Protein AF-A0A845BGF7-F1 (afdb_monomer_lite)

pLDDT: mean 76.05, std 21.36, range [21.48, 98.81]

Foldseek 3Di:
DQAALPDVVSPPDPDDDPDDDDPCSHCPHFVNQVPDCQHLQVQVQLVVVCVVVFCQVVAFPFDFPDDDLFKTKTWTDDPPGAIKIKMWGLDQAKDWPAPQFKWFWCDKSRRPRHRPIDHTIDIDHHLIITITGRDPDDDRDDDDDDDDDDHDPSNVPSVVVSPPHHDDDDDDDDDDDDDDDDDDDDDDDDDDDPDDDDDDLQQQAWFKEWFAEQLAQQPDQPPQVVDPLRPVVCLSCFSLQLLVLQLVCCLVVVGQEYEYQANLHAAADPDCVSLVSVLVSQVSCVVSVYAYEYAHALRLQPYPCNVVRDHDPRYYYAEQVAWDWDDDSVNQAIEIEHHHNHSAALAQRLVRTDQDDPSHQYEYRHEAPEPDDPDDDGHNYDHPVSVLVSPHQEYRYYDAQDWDQPDVRSTYIYLHHSEDNDLVSADFHRIWMWIDHSSHTPDTDHDGRGQEGRYEFEFECAAVAAPVSQLVSLLVSLLVVLVRCVQGEYEYEYEYAYEYQHLLVCLQDQPVNLVSSVVSNVVRDDSRSYDHPGYHYHYHYDDDDDPVPCCVDLVNQLVVLLVVCVVHDDPPSNLVSQLSSLLVVDVVDPPPLVVQDCPRQSNCSVVSNHDPVRSVSVSSNSSSVVDDD

InterPro domains:
  IPR004843 Calcineurin-like, phosphoesterase domain [PF00149] (207-402)
  IPR017853 Glycoside hydrolase superfamily [SSF51445] (1-57)
  IPR029052 Metallo-dependent phosphatase-like [G3DSA:3.60.21.10] (205-447)
  IPR029052 Metallo-dependent phosphatase-like [SSF56300] (207-480)
  IPR041796 DNA double-strand break repair protein Mre11, N-terminal metallophosphatase domain [cd00840] (208-424)
  IPR050535 DNA Repair and Maintenance Complex Component [PTHR30337] (207-500)

Organism: NCBI:txid2545983

Sequence (629 aa):
MRWHPDEPHAGFTTGEPWLPIGPDAETLNLSTQRANSCSIPTFFRALLALRHRDPALRSVAPAPLRNTAQVVALRGGAPPHRPLLVALDLSDAPQVLEGIGAGKVLLSPHLDRHGAHIAGDPHLRPDEGLVLVEKSGQEMNFPAPIFILYPSEAALSACRAIRRREMGAWENSFSQPCSLACLPLPPAASLSLEYLFPFAEPSVTSFRFLHAADLHLDSPLRGLDVDLDAPAQRIRQASRQALANLVELAIAEAVDFVVIAGDLYDGDWQDFRTGQVLIAALGRLTRAGIRVIAIRGNHDAESVLTRNLRLPDGATLLSARTPETARLPEIGVAVHGQSFATRDVQDNLARGYPAPLPGFFNLGLLHTAATGRPGHASYAPCTVEQLAGHGYDYWALGHIHTREEVLRNPWIVFPGNIQGRHVNEPGAKGATLVTVRDGRVAEVAHRVLDTVRWQRLAVDCRGAADLEQALERVRNALGAALDDTSGRLLALRLTLEGDCAAHAALARDPLGTRERVRAAGLEVAEEGAFWIEAVRVGTRPLAGPTVRGLADDAAGRLLGAIEAMSDGTDHAALAEAVQAYAATLLDRAGGLREALGAEHPAVLAAEGRLSPKLLRRARQLLLSRLNPD

Radius of gyration: 32.34 Å; chains: 1; bounding box: 87×66×84 Å

Secondary structure (DSSP, 8-state):
----SSSGGGGT-SS--SSPPPGGGTTSSHHHHHT-TTSHHHHHHHHHHHHHH-GGGTS---EEEEE-SSEEEEEE--TTSPPEEEEEE-SSS--B-TT--SEEEEE-TTSTTTT-EESSSPBPPTT-EEEEEE-SS----PPPP-------TTHHHHHHHTTSS-------------------PPPP------------------EEEEEEB---BT---TTGGG-TTS-HHHHHHHHHHHHHHHHHHHHHTT-SEEEEES--B-S----HHHHHHHHHHHHHHHHTT-EEEEE--TTTTT-HHHHH--PPTTEEE--SSS-EEEEEGGGTEEEEE---SSS---S-GGGSPPPPPTTSEEEEEEE---SS-TTS--SS---HHHHHTTT-SEEEEES-SS-EEEEETTEEEE--BSS--STTS-S--EEEEEEEETTEEEEEEEEE--SEEEEEEEEE-TT--SHHHHHHHHHHHHHHHHHHTTTSEEEEEEEEEEEETTHHHHHH-HHHHHHHHHHHHHTTS-TTSEEEEEEEEEEEE--PPP-TTSTTSHHHHHHHHHHHTTSS--SHHHHHHHHHHHHHHHHTSTTHHHHH-TTSHHHHHHTT---HHHHHHHHHHHHHHHS--

Structure (mmCIF, N/CA/C/O backbone):
data_AF-A0A845BGF7-F1
#
_entry.id   AF-A0A845BGF7-F1
#
loop_
_atom_site.group_PDB
_atom_site.id
_atom_site.type_symbol
_atom_site.label_atom_id
_atom_site.label_alt_id
_atom_site.label_comp_id
_atom_site.label_asym_id
_atom_site.label_entity_id
_atom_site.label_seq_id
_atom_site.pdbx_PDB_ins_code
_atom_site.Cartn_x
_atom_site.Cartn_y
_atom_site.Cartn_z
_atom_site.occupancy
_atom_site.B_iso_or_equiv
_atom_site.auth_seq_id
_atom_site.auth_comp_id
_atom_site.auth_asym_id
_atom_site.auth_atom_id
_atom_site.pdbx_PDB_model_num
ATOM 1 N N . MET A 1 1 ? 16.586 25.026 -4.384 1.00 53.75 1 MET A N 1
ATOM 2 C CA . MET A 1 1 ? 16.994 26.330 -4.960 1.00 53.75 1 MET A CA 1
ATOM 3 C C . MET A 1 1 ? 18.154 26.843 -4.127 1.00 53.75 1 MET A C 1
ATOM 5 O O . MET A 1 1 ? 18.232 26.433 -2.981 1.00 53.75 1 MET A O 1
ATOM 9 N N . ARG A 1 2 ? 19.050 27.672 -4.675 1.00 70.62 2 ARG A N 1
ATOM 10 C CA . ARG A 1 2 ? 20.037 28.399 -3.854 1.00 70.62 2 ARG A CA 1
ATOM 11 C C . ARG A 1 2 ? 19.288 29.560 -3.194 1.00 70.62 2 ARG A C 1
ATOM 13 O O . ARG A 1 2 ? 18.536 30.226 -3.906 1.00 70.62 2 ARG A O 1
ATOM 20 N N . TRP A 1 3 ? 19.391 29.742 -1.881 1.00 65.56 3 TRP A N 1
ATOM 21 C CA . TRP A 1 3 ? 18.459 30.597 -1.129 1.00 65.56 3 TRP A CA 1
ATOM 22 C C . TRP A 1 3 ? 18.995 32.013 -0.935 1.00 65.56 3 TRP A C 1
ATOM 24 O O . TRP A 1 3 ? 18.351 32.961 -1.388 1.00 65.56 3 TRP A O 1
ATOM 34 N N . HIS A 1 4 ? 20.185 32.129 -0.347 1.00 69.88 4 HIS A N 1
ATOM 35 C CA . HIS A 1 4 ? 20.894 33.386 -0.108 1.00 69.88 4 HIS A CA 1
ATOM 36 C C . HIS A 1 4 ? 22.336 33.274 -0.630 1.00 69.88 4 HIS A C 1
ATOM 38 O O . HIS A 1 4 ? 22.904 32.185 -0.528 1.00 69.88 4 HIS A O 1
ATOM 44 N N . PRO A 1 5 ? 22.943 34.333 -1.197 1.00 66.50 5 PRO A N 1
ATOM 45 C CA . PRO A 1 5 ? 24.343 34.286 -1.615 1.00 66.50 5 PRO A CA 1
ATOM 46 C C . PRO A 1 5 ? 25.309 34.316 -0.422 1.00 66.50 5 PRO A C 1
ATOM 48 O O . PRO A 1 5 ? 26.293 33.587 -0.424 1.00 66.50 5 PRO A O 1
ATOM 51 N N . ASP A 1 6 ? 24.993 35.100 0.613 1.00 70.75 6 ASP A N 1
ATOM 52 C CA . ASP A 1 6 ? 25.896 35.387 1.744 1.00 70.75 6 ASP A CA 1
ATOM 53 C C . ASP A 1 6 ? 25.916 34.303 2.843 1.00 70.75 6 ASP A C 1
ATOM 55 O O . ASP A 1 6 ? 26.605 34.446 3.852 1.00 70.75 6 ASP A O 1
ATOM 59 N N . GLU A 1 7 ? 25.143 33.226 2.682 1.00 69.69 7 GLU A N 1
ATOM 60 C CA . GLU A 1 7 ? 25.098 32.111 3.635 1.00 69.69 7 GLU A CA 1
ATOM 61 C C . GLU A 1 7 ? 26.070 30.986 3.242 1.00 69.69 7 GLU A C 1
ATOM 63 O O . GLU A 1 7 ? 26.222 30.695 2.047 1.00 69.69 7 GLU A O 1
ATOM 68 N N . PRO A 1 8 ? 26.666 30.268 4.220 1.00 67.81 8 PRO A N 1
ATOM 69 C CA . PRO A 1 8 ? 27.424 29.050 3.961 1.00 67.81 8 PRO A CA 1
ATOM 70 C C . PRO A 1 8 ? 26.676 28.108 3.017 1.00 67.81 8 PRO A C 1
ATOM 72 O O . PRO A 1 8 ? 25.479 27.848 3.160 1.00 67.81 8 PRO A O 1
ATOM 75 N N . HIS A 1 9 ? 27.393 27.640 1.998 1.00 74.94 9 HIS A N 1
ATOM 76 C CA . HIS A 1 9 ? 26.858 26.765 0.960 1.00 74.94 9 HIS A CA 1
ATOM 77 C C . HIS A 1 9 ? 25.559 27.292 0.296 1.00 74.94 9 HIS A C 1
ATOM 79 O O . HIS A 1 9 ? 24.678 26.513 -0.071 1.00 74.94 9 HIS A O 1
ATOM 85 N N . ALA A 1 10 ? 25.444 28.615 0.118 1.00 68.31 10 ALA A N 1
ATOM 86 C CA . ALA A 1 10 ? 24.310 29.312 -0.500 1.00 68.31 10 ALA A CA 1
ATOM 87 C C . ALA A 1 10 ? 22.936 29.001 0.145 1.00 68.31 10 ALA A C 1
ATOM 89 O O . ALA A 1 10 ? 21.904 28.906 -0.542 1.00 68.31 10 ALA A O 1
ATOM 90 N N . GLY A 1 11 ? 22.940 28.784 1.466 1.00 68.94 11 GLY A N 1
ATOM 91 C CA . GLY A 1 11 ? 21.757 28.476 2.274 1.00 68.94 11 GLY A CA 1
ATOM 92 C C . GLY A 1 11 ? 21.205 27.058 2.089 1.00 68.94 11 GLY A C 1
ATOM 93 O O . GLY A 1 11 ? 20.016 26.826 2.299 1.00 68.94 11 GLY A O 1
ATOM 94 N N . PHE A 1 12 ? 22.022 26.096 1.638 1.00 69.56 12 PHE A N 1
ATOM 95 C CA . PHE A 1 12 ? 21.606 24.687 1.517 1.00 69.56 12 PHE A CA 1
ATOM 96 C C . PHE A 1 12 ? 21.918 23.826 2.751 1.00 69.56 12 PHE A C 1
ATOM 98 O O . PHE A 1 12 ? 21.235 22.827 2.970 1.00 69.56 12 PHE A O 1
ATOM 105 N N . THR A 1 13 ? 22.991 24.133 3.486 1.00 68.50 13 THR A N 1
ATOM 106 C CA . THR A 1 13 ? 23.569 23.267 4.530 1.00 68.50 13 THR A CA 1
ATOM 107 C C . THR A 1 13 ? 24.647 24.026 5.313 1.00 68.50 13 THR A C 1
ATOM 109 O O . THR A 1 13 ? 25.269 24.936 4.774 1.00 68.50 13 THR A O 1
ATOM 112 N N . THR A 1 14 ? 24.897 23.644 6.568 1.00 70.88 14 THR A N 1
ATOM 113 C CA . THR A 1 14 ? 26.015 24.150 7.392 1.00 70.88 14 THR A CA 1
ATOM 114 C C . THR A 1 14 ? 27.286 23.294 7.302 1.00 70.88 14 THR A C 1
ATOM 116 O O . THR A 1 14 ? 28.325 23.707 7.808 1.00 70.88 14 THR A O 1
ATOM 119 N N . GLY A 1 15 ? 27.216 22.120 6.666 1.00 70.75 15 GLY A N 1
ATOM 120 C CA . GLY A 1 15 ? 28.355 21.250 6.347 1.00 70.75 15 GLY A CA 1
ATOM 121 C C . GLY A 1 15 ? 28.481 20.985 4.843 1.00 70.75 15 GLY A C 1
ATOM 122 O O . GLY A 1 15 ? 27.559 21.281 4.082 1.00 70.75 15 GLY A O 1
ATOM 123 N N . GLU A 1 16 ? 29.611 20.418 4.416 1.00 67.88 16 GLU A N 1
ATOM 124 C CA . GLU A 1 16 ? 30.016 20.360 3.004 1.00 67.88 16 GLU A CA 1
ATOM 125 C C . GLU A 1 16 ? 28.976 19.682 2.073 1.00 67.88 16 GLU A C 1
ATOM 127 O O . GLU A 1 16 ? 28.558 18.545 2.320 1.00 67.88 16 GLU A O 1
ATOM 132 N N . PRO A 1 17 ? 28.528 20.350 0.990 1.00 67.75 17 PRO A N 1
ATOM 133 C CA . PRO A 1 17 ? 27.500 19.826 0.102 1.00 67.75 17 PRO A CA 1
ATOM 134 C C . PRO A 1 17 ? 28.066 18.804 -0.892 1.00 67.75 17 PRO A C 1
ATOM 136 O O . PRO A 1 17 ? 28.949 19.098 -1.690 1.00 67.75 17 PRO A O 1
ATOM 139 N N . TRP A 1 18 ? 27.440 17.626 -0.939 1.00 55.69 18 TRP A N 1
ATOM 140 C CA . TRP A 1 18 ? 27.756 16.520 -1.860 1.00 55.69 18 TRP A CA 1
ATOM 141 C C . TRP A 1 18 ? 27.626 16.831 -3.371 1.00 55.69 18 TRP A C 1
ATOM 143 O O . TRP A 1 18 ? 27.947 15.978 -4.200 1.00 55.69 18 TRP A O 1
ATOM 153 N N . LEU A 1 19 ? 27.154 18.027 -3.742 1.00 53.38 19 LEU A N 1
ATOM 154 C CA . LEU A 1 19 ? 27.284 18.595 -5.084 1.00 53.38 19 LEU A CA 1
ATOM 155 C C . LEU A 1 19 ? 27.977 19.966 -4.990 1.00 53.38 19 LEU A C 1
ATOM 157 O O . LEU A 1 19 ? 27.520 20.803 -4.205 1.00 53.38 19 LEU A O 1
ATOM 161 N N . PRO A 1 20 ? 28.981 20.249 -5.843 1.00 69.25 20 PRO A N 1
ATOM 162 C CA . PRO A 1 20 ? 29.557 21.582 -5.967 1.00 69.25 20 PRO A CA 1
ATOM 163 C C . PRO A 1 20 ? 28.500 22.639 -6.294 1.00 69.25 20 PRO A C 1
ATOM 165 O O . PRO A 1 20 ? 27.594 22.428 -7.107 1.00 69.25 20 PRO A O 1
ATOM 168 N N . ILE A 1 21 ? 28.646 23.809 -5.681 1.00 70.00 21 ILE A N 1
ATOM 169 C CA . ILE A 1 21 ? 27.806 24.969 -5.965 1.00 70.00 21 ILE A CA 1
ATOM 170 C C . ILE A 1 21 ? 28.367 25.658 -7.209 1.00 70.00 21 ILE A C 1
ATOM 172 O O . ILE A 1 21 ? 29.536 26.030 -7.244 1.00 70.00 21 ILE A O 1
ATOM 176 N N . GLY A 1 22 ? 27.535 25.800 -8.243 1.00 68.69 22 GLY A N 1
ATOM 177 C CA . GLY A 1 22 ? 27.941 26.440 -9.495 1.00 68.69 22 GLY A CA 1
ATOM 178 C C . GLY A 1 22 ? 28.300 27.923 -9.310 1.00 68.69 22 GLY A C 1
ATOM 179 O O . GLY A 1 22 ? 27.745 28.573 -8.417 1.00 68.69 22 GLY A O 1
ATOM 180 N N . PRO A 1 23 ? 29.179 28.479 -10.166 1.00 70.44 23 PRO A N 1
ATOM 181 C CA . PRO A 1 23 ? 29.713 29.841 -10.027 1.00 70.44 23 PRO A CA 1
ATOM 182 C C . PRO A 1 23 ? 28.639 30.936 -10.134 1.00 70.44 23 PRO A C 1
ATOM 184 O O . PRO A 1 23 ? 28.836 32.064 -9.707 1.00 70.44 23 PRO A O 1
ATOM 187 N N . ASP A 1 24 ? 27.460 30.595 -10.647 1.00 67.75 24 ASP A N 1
ATOM 188 C CA . ASP A 1 24 ? 26.276 31.442 -10.741 1.00 67.75 24 ASP A CA 1
ATOM 189 C C . ASP A 1 24 ? 25.552 31.670 -9.387 1.00 67.75 24 ASP A C 1
ATOM 191 O O . ASP A 1 24 ? 24.422 32.140 -9.362 1.00 67.75 24 ASP A O 1
ATOM 195 N N . ALA A 1 25 ? 26.132 31.323 -8.230 1.00 65.88 25 ALA A N 1
ATOM 196 C CA . ALA A 1 25 ? 25.422 31.358 -6.938 1.00 65.88 25 ALA A CA 1
ATOM 197 C C . ALA A 1 25 ? 25.009 32.761 -6.475 1.00 65.88 25 ALA A C 1
ATOM 199 O O . ALA A 1 25 ? 23.939 32.915 -5.887 1.00 65.88 25 ALA A O 1
ATOM 200 N N . GLU A 1 26 ? 25.797 33.780 -6.797 1.00 63.94 26 GLU A N 1
ATOM 201 C CA . GLU A 1 26 ? 25.538 35.174 -6.420 1.00 63.94 26 GLU A CA 1
ATOM 202 C C . GLU A 1 26 ? 24.381 35.801 -7.227 1.00 63.94 26 GLU A C 1
ATOM 204 O O . GLU A 1 26 ? 23.643 36.660 -6.738 1.00 63.94 26 GLU A O 1
ATOM 209 N N . THR A 1 27 ? 24.152 35.312 -8.452 1.00 62.78 27 THR A N 1
ATOM 210 C CA . THR A 1 27 ? 23.192 35.880 -9.417 1.00 62.78 27 THR A CA 1
ATOM 211 C C . THR A 1 27 ? 21.968 34.989 -9.671 1.00 62.78 27 THR A C 1
ATOM 213 O O . THR A 1 27 ? 20.879 35.483 -9.987 1.00 62.78 27 THR A O 1
ATOM 216 N N . LEU A 1 28 ? 22.104 33.671 -9.496 1.00 66.19 28 LEU A N 1
ATOM 217 C CA . LEU A 1 28 ? 21.080 32.655 -9.759 1.00 66.19 28 LEU A CA 1
ATOM 218 C C . LEU A 1 28 ? 20.469 32.016 -8.488 1.00 66.19 28 LEU A C 1
ATOM 220 O O . LEU A 1 28 ? 19.880 30.934 -8.544 1.00 66.19 28 LEU A O 1
ATOM 224 N N . ASN A 1 29 ? 20.531 32.726 -7.356 1.00 75.69 29 ASN A N 1
ATOM 225 C CA . ASN A 1 29 ? 19.811 32.409 -6.111 1.00 75.69 29 ASN A CA 1
ATOM 226 C C . ASN A 1 29 ? 18.408 33.053 -6.025 1.00 75.69 29 ASN A C 1
ATOM 228 O O . ASN A 1 29 ? 17.976 33.778 -6.920 1.00 75.69 29 ASN A O 1
ATOM 232 N N . LEU A 1 30 ? 17.688 32.768 -4.938 1.00 73.12 30 LEU A N 1
ATOM 233 C CA . LEU A 1 30 ? 16.310 33.194 -4.715 1.00 73.12 30 LEU A CA 1
ATOM 234 C C . LEU A 1 30 ? 16.169 34.668 -4.302 1.00 73.12 30 LEU A C 1
ATOM 236 O O . LEU A 1 30 ? 15.297 35.353 -4.837 1.00 73.12 30 LEU A O 1
ATOM 240 N N . SER A 1 31 ? 17.001 35.179 -3.387 1.00 75.56 31 SER A N 1
ATOM 241 C CA . SER A 1 31 ? 16.895 36.566 -2.903 1.00 75.56 31 SER A CA 1
ATOM 242 C C . SER A 1 31 ? 17.199 37.588 -4.005 1.00 75.56 31 SER A C 1
ATOM 244 O O . SER A 1 31 ? 16.364 38.461 -4.260 1.00 75.56 31 SER A O 1
ATOM 246 N N . THR A 1 32 ? 18.293 37.409 -4.757 1.00 75.50 32 THR A N 1
ATOM 247 C CA . THR A 1 32 ? 18.643 38.229 -5.936 1.00 75.50 32 THR A CA 1
ATOM 248 C C . THR A 1 32 ? 17.520 38.237 -6.986 1.00 75.50 32 THR A C 1
ATOM 250 O O . THR A 1 32 ? 17.315 39.223 -7.694 1.00 75.50 32 THR A O 1
ATOM 253 N N . GLN A 1 33 ? 16.748 37.151 -7.090 1.00 75.06 33 GLN A N 1
ATOM 254 C CA . GLN A 1 33 ? 15.672 37.025 -8.078 1.00 75.06 33 GLN A CA 1
ATOM 255 C C . GLN A 1 33 ? 14.358 37.641 -7.614 1.00 75.06 33 GLN A C 1
ATOM 257 O O . GLN A 1 33 ? 13.702 38.309 -8.407 1.00 75.06 33 GLN A O 1
ATOM 262 N N . ARG A 1 34 ? 13.999 37.514 -6.334 1.00 71.62 34 ARG A N 1
ATOM 263 C CA . ARG A 1 34 ? 12.828 38.203 -5.762 1.00 71.62 34 ARG A CA 1
ATOM 264 C C . ARG A 1 34 ? 12.907 39.725 -5.905 1.00 71.62 34 ARG A C 1
ATOM 266 O O . ARG A 1 34 ? 11.865 40.361 -6.023 1.00 71.62 34 ARG A O 1
ATOM 273 N N . ALA A 1 35 ? 14.117 40.286 -5.926 1.00 72.62 35 ALA A N 1
ATOM 274 C CA . ALA A 1 35 ? 14.364 41.711 -6.147 1.00 72.62 35 ALA A CA 1
ATOM 275 C C . ALA A 1 35 ? 14.259 42.156 -7.625 1.00 72.62 35 ALA A C 1
ATOM 277 O O . ALA A 1 35 ? 14.173 43.351 -7.898 1.00 72.62 35 ALA A O 1
ATOM 278 N N . ASN A 1 36 ? 14.266 41.230 -8.592 1.00 76.00 36 ASN A N 1
ATOM 279 C CA . ASN A 1 36 ? 14.329 41.549 -10.020 1.00 76.00 36 ASN A CA 1
ATOM 280 C C . ASN A 1 36 ? 12.929 41.538 -10.671 1.00 76.00 36 ASN A C 1
ATOM 282 O O . ASN A 1 36 ? 12.287 40.492 -10.810 1.00 76.00 36 ASN A O 1
ATOM 286 N N . SER A 1 37 ? 12.472 42.705 -11.129 1.00 74.75 37 SER A N 1
ATOM 287 C CA . SER A 1 37 ? 11.150 42.908 -11.740 1.00 74.75 37 SER A CA 1
ATOM 288 C C . SER A 1 37 ? 10.936 42.160 -13.062 1.00 74.75 37 SER A C 1
ATOM 290 O O . SER A 1 37 ? 9.815 41.737 -13.323 1.00 74.75 37 SER A O 1
ATOM 292 N N . CYS A 1 38 ? 11.983 41.925 -13.857 1.00 75.00 38 CYS A N 1
ATOM 293 C CA . CYS A 1 38 ? 11.913 41.193 -15.131 1.00 75.00 38 CYS A CA 1
ATOM 294 C C . CYS A 1 38 ? 12.335 39.721 -14.988 1.00 75.00 38 CYS A C 1
ATOM 296 O O . CYS A 1 38 ? 12.680 39.057 -15.965 1.00 75.00 38 CYS A O 1
ATOM 298 N N . SER A 1 39 ? 12.346 39.193 -13.762 1.00 75.75 39 SER A N 1
ATOM 299 C CA . SER A 1 39 ? 12.684 37.797 -13.510 1.00 75.75 39 SER A CA 1
ATOM 300 C C . SER A 1 39 ? 11.452 36.886 -13.511 1.00 75.75 39 SER A C 1
ATOM 302 O O . SER A 1 39 ? 10.308 37.294 -13.300 1.00 75.75 39 SER A O 1
ATOM 304 N N . ILE A 1 40 ? 11.693 35.596 -13.737 1.00 73.00 40 ILE A N 1
ATOM 305 C CA . ILE A 1 40 ? 10.627 34.611 -13.942 1.00 73.00 40 ILE A CA 1
ATOM 306 C C . ILE A 1 40 ? 9.712 34.348 -12.696 1.00 73.00 40 ILE A C 1
ATOM 308 O O . ILE A 1 40 ? 8.602 33.866 -12.912 1.00 73.00 40 ILE A O 1
ATOM 312 N N . PRO A 1 41 ? 10.032 34.693 -11.413 1.00 73.69 41 PRO A N 1
ATOM 313 C CA . PRO A 1 41 ? 9.055 34.651 -10.318 1.00 73.69 41 PRO A CA 1
ATOM 314 C C . PRO A 1 41 ? 7.982 35.693 -10.561 1.00 73.69 41 PRO A C 1
ATOM 316 O O . PRO A 1 41 ? 6.792 35.414 -10.481 1.00 73.69 41 PRO A O 1
ATOM 319 N N . THR A 1 42 ? 8.414 36.895 -10.933 1.00 73.75 42 THR A N 1
ATOM 320 C CA . THR A 1 42 ? 7.543 38.000 -11.304 1.00 73.75 42 THR A CA 1
ATOM 321 C C . THR A 1 42 ? 6.709 37.615 -12.525 1.00 73.75 42 THR A C 1
ATOM 323 O O . THR A 1 42 ? 5.508 37.876 -12.525 1.00 73.75 42 THR A O 1
ATOM 326 N N . PHE A 1 43 ? 7.276 36.878 -13.495 1.00 76.44 43 PHE A N 1
ATOM 327 C CA . PHE A 1 43 ? 6.496 36.331 -14.613 1.00 76.44 43 PHE A CA 1
ATOM 328 C C . PHE A 1 43 ? 5.430 35.341 -14.143 1.00 76.44 43 PHE A C 1
ATOM 330 O O . PHE A 1 43 ? 4.271 35.494 -14.515 1.00 76.44 43 PHE A O 1
ATOM 337 N N . PHE A 1 44 ? 5.764 34.353 -13.308 1.00 70.75 44 PHE A N 1
ATOM 338 C CA . PHE A 1 44 ? 4.761 33.398 -12.835 1.00 70.75 44 PHE A CA 1
ATOM 339 C C . PHE A 1 44 ? 3.703 34.031 -11.948 1.00 70.75 44 PHE A C 1
ATOM 341 O O . PHE A 1 44 ? 2.531 33.693 -12.080 1.00 70.75 44 PHE A O 1
ATOM 348 N N . ARG A 1 45 ? 4.085 34.964 -11.076 1.00 73.12 45 ARG A N 1
ATOM 349 C CA . ARG A 1 45 ? 3.148 35.753 -10.272 1.00 73.12 45 ARG A CA 1
ATOM 350 C C . ARG A 1 45 ? 2.217 36.553 -11.180 1.00 73.12 45 ARG A C 1
ATOM 352 O O . ARG A 1 45 ? 1.014 36.536 -10.949 1.00 73.12 45 ARG A O 1
ATOM 359 N N . ALA A 1 46 ? 2.729 37.156 -12.254 1.00 72.00 46 ALA A N 1
ATOM 360 C CA . ALA A 1 46 ? 1.918 37.848 -13.253 1.00 72.00 46 ALA A CA 1
ATOM 361 C C . ALA A 1 46 ? 1.022 36.896 -14.073 1.00 72.00 46 ALA A C 1
ATOM 363 O O . ALA A 1 46 ? -0.150 37.203 -14.272 1.00 72.00 46 ALA A O 1
ATOM 364 N N . LEU A 1 47 ? 1.512 35.723 -14.490 1.00 74.81 47 LEU A N 1
ATOM 365 C CA . LEU A 1 47 ? 0.751 34.714 -15.243 1.00 74.81 47 LEU A CA 1
ATOM 366 C C . LEU A 1 47 ? -0.362 34.090 -14.395 1.00 74.81 47 LEU A C 1
ATOM 368 O O . LEU A 1 47 ? -1.497 33.956 -14.855 1.00 74.81 47 LEU A O 1
ATOM 372 N N . LEU A 1 48 ? -0.058 33.750 -13.142 1.00 70.88 48 LEU A N 1
ATOM 373 C CA . LEU A 1 48 ? -1.037 33.295 -12.163 1.00 70.88 48 LEU A CA 1
ATOM 374 C C . LEU A 1 48 ? -2.049 34.405 -11.881 1.00 70.88 48 LEU A C 1
ATOM 376 O O . LEU A 1 48 ? -3.243 34.157 -12.008 1.00 70.88 48 LEU A O 1
ATOM 380 N N . ALA A 1 49 ? -1.615 35.636 -11.593 1.00 73.75 49 ALA A N 1
ATOM 381 C CA . ALA A 1 49 ? -2.520 36.768 -11.393 1.00 73.75 49 ALA A CA 1
ATOM 382 C C . ALA A 1 49 ? -3.417 37.022 -12.616 1.00 73.75 49 ALA A C 1
ATOM 384 O O . ALA A 1 49 ? -4.601 37.312 -12.449 1.00 73.75 49 ALA A O 1
ATOM 385 N N . LEU A 1 50 ? -2.904 36.852 -13.838 1.00 72.75 50 LEU A N 1
ATOM 386 C CA . LEU A 1 50 ? -3.683 36.971 -15.068 1.00 72.75 50 LEU A CA 1
ATOM 387 C C . LEU A 1 50 ? -4.718 35.841 -15.194 1.00 72.75 50 LEU A C 1
ATOM 389 O O . LEU A 1 50 ? -5.895 36.127 -15.379 1.00 72.75 50 LEU A O 1
ATOM 393 N N . ARG A 1 51 ? -4.330 34.576 -14.977 1.00 75.00 51 ARG A N 1
ATOM 394 C CA . ARG A 1 51 ? -5.247 33.415 -14.905 1.00 75.00 51 ARG A CA 1
ATOM 395 C C . ARG A 1 51 ? -6.233 33.495 -13.725 1.00 75.00 51 ARG A C 1
ATOM 397 O O . ARG A 1 51 ? -7.293 32.860 -13.739 1.00 75.00 51 ARG A O 1
ATOM 404 N N . HIS A 1 52 ? -5.913 34.277 -12.695 1.00 69.06 52 HIS A N 1
ATOM 405 C CA . HIS A 1 52 ? -6.817 34.576 -11.589 1.00 69.06 52 HIS A CA 1
ATOM 406 C C . HIS A 1 52 ? -7.817 35.694 -11.923 1.00 69.06 52 HIS A C 1
ATOM 408 O O . HIS A 1 52 ? -8.966 35.589 -11.499 1.00 69.06 52 HIS A O 1
ATOM 414 N N . ARG A 1 53 ? -7.409 36.705 -12.700 1.00 74.12 53 ARG A N 1
ATOM 415 C CA . ARG A 1 53 ? -8.225 37.870 -13.089 1.00 74.12 53 ARG A CA 1
ATOM 416 C C . ARG A 1 53 ? -9.046 37.672 -14.366 1.00 74.12 53 ARG A C 1
ATOM 418 O O . ARG A 1 53 ? -10.058 38.346 -14.517 1.00 74.12 53 ARG A O 1
ATOM 425 N N . ASP A 1 54 ? -8.631 36.785 -15.269 1.00 69.56 54 ASP A N 1
ATOM 426 C CA . ASP A 1 54 ? -9.289 36.559 -16.559 1.00 69.56 54 ASP A CA 1
ATOM 427 C C . ASP A 1 54 ? -9.857 35.128 -16.681 1.00 69.56 54 ASP A C 1
ATOM 429 O O . ASP A 1 54 ? -9.094 34.167 -16.845 1.00 69.56 54 ASP A O 1
ATOM 433 N N . PRO A 1 55 ? -11.193 34.953 -16.611 1.00 68.81 55 PRO A N 1
ATOM 434 C CA . PRO A 1 55 ? -11.846 33.659 -16.797 1.00 68.81 55 PRO A CA 1
ATOM 435 C C . PRO A 1 55 ? -11.591 33.002 -18.161 1.00 68.81 55 PRO A C 1
ATOM 437 O O . PRO A 1 55 ? -11.599 31.773 -18.229 1.00 68.81 55 PRO A O 1
ATOM 440 N N . ALA A 1 56 ? -11.293 33.766 -19.222 1.00 66.88 56 ALA A N 1
ATOM 441 C CA . ALA A 1 56 ? -11.028 33.201 -20.549 1.00 66.88 56 ALA A CA 1
ATOM 442 C C . ALA A 1 56 ? -9.795 32.273 -20.565 1.00 66.88 56 ALA A C 1
ATOM 444 O O . ALA A 1 56 ? -9.774 31.290 -21.303 1.00 66.88 56 ALA A O 1
ATOM 445 N N . LEU A 1 57 ? -8.813 32.507 -19.679 1.00 67.00 57 LEU A N 1
ATOM 446 C CA . LEU A 1 57 ? -7.643 31.634 -19.465 1.00 67.00 57 LEU A CA 1
ATOM 447 C C . LEU A 1 57 ? -7.948 30.366 -18.643 1.00 67.00 57 LEU A C 1
ATOM 449 O O . LEU A 1 57 ? -7.044 29.572 -18.359 1.00 67.00 57 LEU A O 1
ATOM 453 N N . ARG A 1 58 ? -9.202 30.183 -18.217 1.00 65.31 58 ARG A N 1
ATOM 454 C CA . ARG A 1 58 ? -9.706 28.987 -17.521 1.00 65.31 58 ARG A CA 1
ATOM 455 C C . ARG A 1 58 ? -10.667 28.181 -18.394 1.00 65.31 58 ARG A C 1
ATOM 457 O O . ARG A 1 58 ? -10.710 26.965 -18.257 1.00 65.31 58 ARG A O 1
ATOM 464 N N . SER A 1 59 ? -11.403 28.845 -19.285 1.00 54.53 59 SER A N 1
ATOM 465 C CA . SER A 1 59 ? -12.400 28.264 -20.193 1.00 54.53 59 SER A CA 1
ATOM 466 C C . SER A 1 59 ? -11.848 28.059 -21.614 1.00 54.53 59 SER A C 1
ATOM 468 O O . SER A 1 59 ? -12.475 28.460 -22.598 1.00 54.53 59 SER A O 1
ATOM 470 N N . VAL A 1 60 ? -10.642 27.499 -21.734 1.00 48.97 60 VAL A N 1
ATOM 471 C CA . VAL A 1 60 ? -10.017 27.223 -23.036 1.00 48.97 60 VAL A CA 1
ATOM 472 C C . VAL A 1 60 ? -10.516 25.876 -23.556 1.00 48.97 60 VAL A C 1
ATOM 474 O O . VAL A 1 60 ? -9.960 24.833 -23.223 1.00 48.97 60 VAL A O 1
ATOM 477 N N . ALA A 1 61 ? -11.556 25.901 -24.391 1.00 47.53 61 ALA A N 1
ATOM 478 C CA . ALA A 1 61 ? -11.742 24.844 -25.378 1.00 47.53 61 ALA A CA 1
ATOM 479 C C . ALA A 1 61 ? -10.634 25.025 -26.436 1.00 47.53 61 ALA A C 1
ATOM 481 O O . ALA A 1 61 ? -10.552 26.113 -27.010 1.00 47.53 61 ALA A O 1
ATOM 482 N N . PRO A 1 62 ? -9.743 24.042 -26.663 1.00 51.16 62 PRO A N 1
ATOM 483 C CA . PRO A 1 62 ? -8.575 24.235 -27.515 1.00 51.16 62 PRO A CA 1
ATOM 484 C C . PRO A 1 62 ? -8.974 24.261 -28.995 1.00 51.16 62 PRO A C 1
ATOM 486 O O . PRO A 1 62 ? -9.003 23.231 -29.662 1.00 51.16 62 PRO A O 1
ATOM 489 N N . ALA A 1 63 ? -9.252 25.459 -29.507 1.00 54.16 63 ALA A N 1
ATOM 490 C CA . ALA A 1 63 ? -9.295 25.743 -30.934 1.00 54.16 63 ALA A CA 1
ATOM 491 C C . ALA A 1 63 ? -7.888 26.190 -31.389 1.00 54.16 63 ALA A C 1
ATOM 493 O O . ALA A 1 63 ? -7.501 27.335 -31.114 1.00 54.16 63 ALA A O 1
ATOM 494 N N . PRO A 1 64 ? -7.087 25.315 -32.033 1.00 57.84 64 PRO A N 1
ATOM 495 C CA . PRO A 1 64 ? -5.825 25.727 -32.634 1.00 57.84 64 PRO A CA 1
ATOM 496 C C . PRO A 1 64 ? -6.108 26.628 -33.840 1.00 57.84 64 PRO A C 1
ATOM 498 O O . PRO A 1 64 ? -6.839 26.242 -34.748 1.00 57.84 64 PRO A O 1
ATOM 501 N N . LEU A 1 65 ? -5.526 27.829 -33.847 1.00 58.03 65 LEU A N 1
ATOM 502 C CA . LEU A 1 65 ? -5.635 28.764 -34.975 1.00 58.03 65 LEU A CA 1
ATOM 503 C C . LEU A 1 65 ? -4.490 28.585 -35.973 1.00 58.03 65 LEU A C 1
ATOM 505 O O . LEU A 1 65 ? -4.693 28.685 -37.179 1.00 58.03 65 LEU A O 1
ATOM 509 N N . ARG A 1 66 ? -3.282 28.317 -35.471 1.00 58.50 66 ARG A N 1
ATOM 510 C CA . ARG A 1 66 ? -2.088 28.063 -36.281 1.00 58.50 66 ARG A CA 1
ATOM 511 C C . ARG A 1 66 ? -1.167 27.121 -35.511 1.00 58.50 66 ARG A C 1
ATOM 513 O O . ARG A 1 66 ? -0.916 27.333 -34.327 1.00 58.50 66 ARG A O 1
ATOM 520 N N . ASN A 1 67 ? -0.691 26.077 -36.180 1.00 56.72 67 ASN A N 1
ATOM 521 C CA . ASN A 1 67 ? 0.287 25.136 -35.647 1.00 56.72 67 ASN A CA 1
ATOM 522 C C . ASN A 1 67 ? 1.330 24.874 -36.736 1.00 56.72 67 ASN A C 1
ATOM 524 O O . ASN A 1 67 ? 0.985 24.403 -37.819 1.00 56.72 67 ASN A O 1
ATOM 528 N N . THR A 1 68 ? 2.585 25.208 -36.464 1.00 60.53 68 THR A N 1
ATOM 529 C CA . THR A 1 68 ? 3.741 24.868 -37.301 1.00 60.53 68 THR A CA 1
ATOM 530 C C . THR A 1 68 ? 4.785 24.177 -36.427 1.00 60.53 68 THR A C 1
ATOM 532 O O . THR A 1 68 ? 4.703 24.216 -35.202 1.00 60.53 68 THR A O 1
ATOM 535 N N . ALA A 1 69 ? 5.826 23.604 -37.034 1.00 56.28 69 ALA A N 1
ATOM 536 C CA . ALA A 1 69 ? 6.957 23.023 -36.300 1.00 56.28 69 ALA A CA 1
ATOM 537 C C . ALA A 1 69 ? 7.708 24.019 -35.378 1.00 56.28 69 ALA A C 1
ATOM 539 O O . ALA A 1 69 ? 8.569 23.599 -34.607 1.00 56.28 69 ALA A O 1
ATOM 540 N N . GLN A 1 70 ? 7.403 25.321 -35.475 1.00 69.31 70 GLN A N 1
ATOM 541 C CA . GLN A 1 70 ? 8.071 26.425 -34.777 1.00 69.31 70 GLN A CA 1
ATOM 542 C C . GLN A 1 70 ? 7.113 27.275 -33.917 1.00 69.31 70 GLN A C 1
ATOM 544 O O . GLN A 1 70 ? 7.580 27.988 -33.037 1.00 69.31 70 GLN A O 1
ATOM 549 N N . VAL A 1 71 ? 5.790 27.221 -34.143 1.00 72.38 71 VAL A N 1
ATOM 550 C CA . VAL A 1 71 ? 4.808 28.095 -33.471 1.00 72.38 71 VAL A CA 1
ATOM 551 C C . VAL A 1 71 ? 3.501 27.363 -33.167 1.00 72.38 71 VAL A C 1
ATOM 553 O O . VAL A 1 71 ? 2.881 26.788 -34.063 1.00 72.38 71 VAL A O 1
ATOM 556 N N . VAL A 1 72 ? 3.017 27.489 -31.927 1.00 73.00 72 VAL A N 1
ATOM 557 C CA . VAL A 1 72 ? 1.687 27.019 -31.494 1.00 73.00 72 VAL A CA 1
ATOM 558 C C . VAL A 1 72 ? 0.822 28.208 -31.071 1.00 73.00 72 VAL A C 1
ATOM 560 O O . VAL A 1 72 ? 1.188 28.941 -30.153 1.00 73.00 72 VAL A O 1
ATOM 563 N N . ALA A 1 73 ? -0.346 28.379 -31.701 1.00 74.94 73 ALA A N 1
ATOM 564 C CA . ALA A 1 73 ? -1.306 29.444 -31.404 1.00 74.94 73 ALA A CA 1
ATOM 565 C C . ALA A 1 73 ? -2.714 28.892 -31.092 1.00 74.94 73 ALA A C 1
ATOM 567 O O . ALA A 1 73 ? -3.334 28.207 -31.911 1.00 74.94 73 ALA A O 1
ATOM 568 N N . LEU A 1 74 ? -3.231 29.228 -29.906 1.00 72.81 74 LEU A N 1
ATOM 569 C CA . LEU A 1 74 ? -4.502 28.758 -29.342 1.00 72.81 74 LEU A CA 1
ATOM 570 C C . LEU A 1 74 ? -5.418 29.944 -29.013 1.00 72.81 74 LEU A C 1
ATOM 572 O O . LEU A 1 74 ? -4.983 30.883 -28.340 1.00 72.81 74 LEU A O 1
ATOM 576 N N . ARG A 1 75 ? -6.698 29.881 -29.403 1.00 70.81 75 ARG A N 1
ATOM 577 C CA . ARG A 1 75 ? -7.715 30.840 -28.933 1.00 70.81 75 ARG A CA 1
ATOM 578 C C . ARG A 1 75 ? -8.412 30.319 -27.673 1.00 70.81 75 ARG A C 1
ATOM 580 O O . ARG A 1 75 ? -8.706 29.131 -27.560 1.00 70.81 75 ARG A O 1
ATOM 587 N N . GLY A 1 76 ? -8.691 31.215 -26.731 1.00 66.12 76 GLY A N 1
ATOM 588 C CA . GLY A 1 76 ? -9.478 30.963 -25.522 1.00 66.12 76 GLY A CA 1
ATOM 589 C C . GLY A 1 76 ? -10.541 32.042 -25.306 1.00 66.12 76 GLY A C 1
ATOM 590 O O . GLY A 1 76 ? -10.456 33.119 -25.888 1.00 66.12 76 GLY A O 1
ATOM 591 N N . GLY A 1 77 ? -11.533 31.759 -24.458 1.00 62.97 77 GLY A N 1
ATOM 592 C CA . GLY A 1 77 ? -12.647 32.677 -24.191 1.00 62.97 77 GLY A CA 1
ATOM 593 C C . GLY A 1 77 ? -13.729 32.650 -25.274 1.00 62.97 77 GLY A C 1
ATOM 594 O O . GLY A 1 77 ? -13.697 33.425 -26.224 1.00 62.97 77 GLY A O 1
ATOM 595 N N . ALA A 1 78 ? -14.716 31.771 -25.093 1.00 57.56 78 ALA A N 1
ATOM 596 C CA . ALA A 1 78 ? -15.998 31.852 -25.791 1.00 57.56 78 ALA A CA 1
ATOM 597 C C . ALA A 1 78 ? -16.961 32.797 -25.034 1.00 57.56 78 ALA A C 1
ATOM 599 O O . ALA A 1 78 ? -16.780 32.989 -23.824 1.00 57.56 78 ALA A O 1
ATOM 600 N N . PRO A 1 79 ? -18.002 33.354 -25.687 1.00 56.47 79 PRO A N 1
ATOM 601 C CA . PRO A 1 79 ? -19.025 34.158 -25.015 1.00 56.47 79 PRO A CA 1
ATOM 602 C C . PRO A 1 79 ? -19.609 33.432 -23.786 1.00 56.47 79 PRO A C 1
ATOM 604 O O . PRO A 1 79 ? -19.894 32.237 -23.876 1.00 56.47 79 PRO A O 1
ATOM 607 N N . PRO A 1 80 ? -19.793 34.108 -22.633 1.00 57.94 80 PRO A N 1
ATOM 608 C CA . PRO A 1 80 ? -19.737 35.560 -22.418 1.00 57.94 80 PRO A CA 1
ATOM 609 C C . PRO A 1 80 ? -18.336 36.127 -22.103 1.00 57.94 80 PRO A C 1
ATOM 611 O O . PRO A 1 80 ? -18.224 37.285 -21.704 1.00 57.94 80 PRO A O 1
ATOM 614 N N . HIS A 1 81 ? -17.262 35.344 -22.222 1.00 67.31 81 HIS A N 1
ATOM 615 C CA . HIS A 1 81 ? -15.898 35.820 -21.975 1.00 67.31 81 HIS A CA 1
ATOM 616 C C . HIS A 1 81 ? -15.271 36.448 -23.230 1.00 67.31 81 HIS A C 1
ATOM 618 O O . HIS A 1 81 ? -15.662 36.146 -24.357 1.00 67.31 81 HIS A O 1
ATOM 624 N N . ARG A 1 82 ? -14.298 37.348 -23.031 1.00 70.38 82 ARG A N 1
ATOM 625 C CA . ARG A 1 82 ? -13.576 38.002 -24.135 1.00 70.38 82 ARG A CA 1
ATOM 626 C C . ARG A 1 82 ? -12.639 37.015 -24.848 1.00 70.38 82 ARG A C 1
ATOM 628 O O . ARG A 1 82 ? -12.033 36.197 -24.152 1.00 70.38 82 ARG A O 1
ATOM 635 N N . PRO A 1 83 ? -12.459 37.123 -26.176 1.00 71.81 83 PRO A N 1
ATOM 636 C CA . PRO A 1 83 ? -11.485 36.313 -26.890 1.00 71.81 83 PRO A CA 1
ATOM 637 C C . PRO A 1 83 ? -10.061 36.688 -26.470 1.00 71.81 83 PRO A C 1
ATOM 639 O O . PRO A 1 83 ? -9.711 37.867 -26.344 1.00 71.81 83 PRO A O 1
ATOM 642 N N . LEU A 1 84 ? -9.240 35.664 -26.263 1.00 77.75 84 LEU A N 1
ATOM 643 C CA . LEU A 1 84 ? -7.811 35.757 -25.999 1.00 77.75 84 LEU A CA 1
ATOM 644 C C . LEU A 1 84 ? -7.047 34.870 -26.972 1.00 77.75 84 LEU A C 1
ATOM 646 O O . LEU A 1 84 ? -7.465 33.744 -27.245 1.00 77.75 84 LEU A O 1
ATOM 650 N N . LEU A 1 85 ? -5.875 35.335 -27.390 1.00 81.19 85 LEU A N 1
ATOM 651 C CA . LEU A 1 85 ? -4.885 34.518 -28.078 1.00 81.19 85 LEU A CA 1
ATOM 652 C C . LEU A 1 85 ? -3.743 34.182 -27.113 1.00 81.19 85 LEU A C 1
ATOM 654 O O . LEU A 1 85 ? -3.223 35.061 -26.420 1.00 81.19 85 LEU A O 1
ATOM 658 N N . VAL A 1 86 ? -3.337 32.915 -27.095 1.00 83.25 86 VAL A N 1
ATOM 659 C CA . VAL A 1 86 ? -2.083 32.457 -26.490 1.00 83.25 86 VAL A CA 1
ATOM 660 C C . VAL A 1 86 ? -1.225 31.882 -27.606 1.00 83.25 86 VAL A C 1
ATOM 662 O O . VAL A 1 86 ? -1.631 30.924 -28.261 1.00 83.25 86 VAL A O 1
ATOM 665 N N . ALA A 1 87 ? -0.051 32.465 -27.818 1.00 82.06 87 ALA A N 1
ATOM 666 C CA . ALA A 1 87 ? 0.908 32.019 -28.817 1.00 82.06 87 ALA A CA 1
ATOM 667 C C . ALA A 1 87 ? 2.261 31.721 -28.172 1.00 82.06 87 ALA A C 1
ATOM 669 O O . ALA A 1 87 ? 2.661 32.408 -27.231 1.00 82.06 87 ALA A O 1
ATOM 670 N N . LEU A 1 88 ? 2.943 30.700 -28.678 1.00 79.88 88 LEU A N 1
ATOM 671 C CA . LEU A 1 88 ? 4.249 30.249 -28.212 1.00 79.88 88 LEU A CA 1
ATOM 672 C C . LEU A 1 88 ? 5.172 30.094 -29.421 1.00 79.88 88 LEU A C 1
ATOM 674 O O . LEU A 1 88 ? 4.851 29.325 -30.329 1.00 79.88 88 LEU A O 1
ATOM 678 N N . ASP A 1 89 ? 6.288 30.819 -29.413 1.00 80.31 89 ASP A N 1
ATOM 679 C CA . ASP A 1 89 ? 7.456 30.537 -30.245 1.00 80.31 89 ASP A CA 1
ATOM 680 C C . ASP A 1 89 ? 8.243 29.400 -29.588 1.00 80.31 89 ASP A C 1
ATOM 682 O O . ASP A 1 89 ? 8.392 29.336 -28.364 1.00 80.31 89 ASP A O 1
ATOM 686 N N . LEU A 1 90 ? 8.670 28.458 -30.414 1.00 76.44 90 LEU A N 1
ATOM 687 C CA . LEU A 1 90 ? 9.306 27.202 -30.035 1.00 76.44 90 LEU A CA 1
ATOM 688 C C . LEU A 1 90 ? 10.641 27.036 -30.778 1.00 76.44 90 LEU A C 1
ATOM 690 O O . LEU A 1 90 ? 11.193 25.938 -30.823 1.00 76.44 90 LEU A O 1
ATOM 694 N N . SER A 1 91 ? 11.117 28.113 -31.407 1.00 74.94 91 SER A N 1
ATOM 695 C CA . SER A 1 91 ? 12.317 28.170 -32.231 1.00 74.94 91 SER A CA 1
ATOM 696 C C . SER A 1 91 ? 13.336 29.180 -31.699 1.00 74.94 91 SER A C 1
ATOM 698 O O . SER A 1 91 ? 13.034 30.034 -30.865 1.00 74.94 91 SER A O 1
ATOM 700 N N . ASP A 1 92 ? 14.562 29.075 -32.206 1.00 71.38 92 ASP A N 1
ATOM 701 C CA . ASP A 1 92 ? 15.693 29.957 -31.919 1.00 71.38 92 ASP A CA 1
ATOM 702 C C . ASP A 1 92 ? 15.717 31.230 -32.797 1.00 71.38 92 ASP A C 1
ATOM 704 O O . ASP A 1 92 ? 16.622 32.058 -32.669 1.00 71.38 92 ASP A O 1
ATOM 708 N N . ALA A 1 93 ? 14.705 31.430 -33.653 1.00 77.44 93 ALA A N 1
ATOM 709 C CA . ALA A 1 93 ? 14.586 32.549 -34.591 1.00 77.44 93 ALA A CA 1
ATOM 710 C C . ALA A 1 93 ? 13.235 33.290 -34.438 1.00 77.44 93 ALA A C 1
ATOM 712 O O . ALA A 1 93 ? 12.218 32.629 -34.268 1.00 77.44 93 ALA A O 1
ATOM 713 N N . PRO A 1 94 ? 13.176 34.640 -34.525 1.00 84.00 94 PRO A N 1
ATOM 714 C CA . PRO A 1 94 ? 11.942 35.397 -34.275 1.00 84.00 94 PRO A CA 1
ATOM 715 C C . PRO A 1 94 ? 10.798 35.078 -35.254 1.00 84.00 94 PRO A C 1
ATOM 717 O O . PRO A 1 94 ? 10.977 35.176 -36.470 1.00 84.00 94 PRO A O 1
ATOM 720 N N . GLN A 1 95 ? 9.604 34.796 -34.727 1.00 85.12 95 GLN A N 1
ATOM 721 C CA . GLN A 1 95 ? 8.418 34.421 -35.509 1.00 85.12 95 GLN A CA 1
ATOM 722 C C . GLN A 1 95 ? 7.370 35.544 -35.638 1.00 85.12 95 GLN A C 1
ATOM 724 O O . GLN A 1 95 ? 7.316 36.483 -34.838 1.00 85.12 9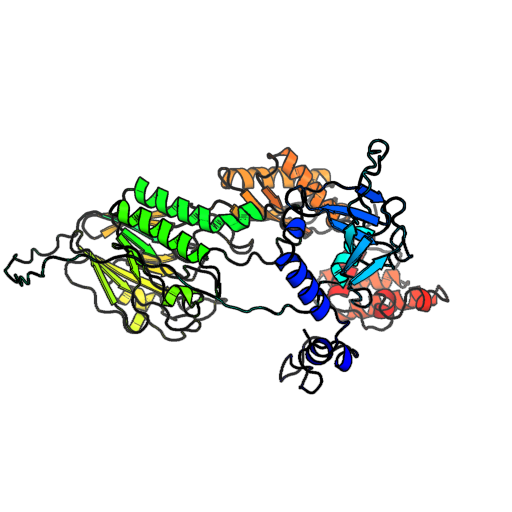5 GLN A O 1
ATOM 729 N N . VAL A 1 96 ? 6.485 35.435 -36.638 1.00 85.31 96 VAL A N 1
ATOM 730 C CA . VAL A 1 96 ? 5.385 36.388 -36.900 1.00 85.31 96 VAL A CA 1
ATOM 731 C C . VAL A 1 96 ? 4.057 35.643 -37.024 1.00 85.31 96 VAL A C 1
ATOM 733 O O . VAL A 1 96 ? 3.941 34.719 -37.828 1.00 85.31 96 VAL A O 1
ATOM 736 N N . LEU A 1 97 ? 3.031 36.041 -36.263 1.00 80.25 97 LEU A N 1
ATOM 737 C CA . LEU A 1 97 ? 1.691 35.453 -36.402 1.00 80.25 97 LEU A CA 1
ATOM 738 C C . LEU A 1 97 ? 0.886 36.188 -37.477 1.00 80.25 97 LEU A C 1
ATOM 740 O O . LEU A 1 97 ? 0.010 36.992 -37.164 1.00 80.25 97 LEU A O 1
ATOM 744 N N . GLU A 1 98 ? 1.192 35.927 -38.746 1.00 78.31 98 GLU A N 1
ATOM 745 C CA . GLU A 1 98 ? 0.465 36.550 -39.861 1.00 78.31 98 GLU A CA 1
ATOM 746 C C . GLU A 1 98 ? -1.039 36.227 -39.777 1.00 78.31 98 GLU A C 1
ATOM 748 O O . GLU A 1 98 ? -1.413 35.063 -39.575 1.00 78.31 98 GLU A O 1
ATOM 753 N N . GLY A 1 99 ? -1.889 37.241 -39.962 1.00 71.75 99 GLY A N 1
ATOM 754 C CA . GLY A 1 99 ? -3.351 37.111 -39.966 1.00 71.75 99 GLY A CA 1
ATOM 755 C C . GLY A 1 99 ? -4.040 37.211 -38.597 1.00 71.75 99 GLY A C 1
ATOM 756 O O . GLY A 1 99 ? -5.241 36.958 -38.512 1.00 71.75 99 GLY A O 1
ATOM 757 N N . ILE A 1 100 ? -3.324 37.585 -37.534 1.00 73.69 100 ILE A N 1
ATOM 758 C CA . ILE A 1 100 ? -3.889 37.821 -36.191 1.00 73.69 100 ILE A CA 1
ATOM 759 C C . ILE A 1 100 ? -4.337 39.278 -36.004 1.00 73.69 100 ILE A C 1
ATOM 761 O O . ILE A 1 100 ? -5.334 39.545 -35.331 1.00 73.69 100 ILE A O 1
ATOM 765 N N . GLY A 1 101 ? -3.620 40.225 -36.607 1.00 76.50 101 GLY A N 1
ATOM 766 C CA . GLY A 1 101 ? -3.891 41.652 -36.515 1.00 76.50 101 GLY A CA 1
ATOM 767 C C . GLY A 1 101 ? -3.646 42.266 -35.132 1.00 76.50 101 GLY A C 1
ATOM 768 O O . GLY A 1 101 ? -3.005 41.699 -34.245 1.00 76.50 101 GLY A O 1
ATOM 769 N N . ALA A 1 102 ? -4.151 43.490 -34.969 1.00 81.38 102 ALA A N 1
ATOM 770 C CA . ALA A 1 102 ? -3.851 44.347 -33.828 1.00 81.38 102 ALA A CA 1
ATOM 771 C C . ALA A 1 102 ? -4.424 43.822 -32.495 1.00 81.38 102 ALA A C 1
ATOM 773 O O . ALA A 1 102 ? -5.628 43.589 -32.352 1.00 81.38 102 ALA A O 1
ATOM 774 N N . GLY A 1 103 ? -3.570 43.747 -31.472 1.00 84.00 103 GLY A N 1
ATOM 775 C CA . GLY A 1 103 ? -3.918 43.228 -30.147 1.00 84.00 103 GLY A CA 1
ATOM 776 C C . GLY A 1 103 ? -3.163 43.911 -29.007 1.00 84.00 103 GLY A C 1
ATOM 777 O O . GLY A 1 103 ? -2.157 44.593 -29.215 1.00 84.00 103 GLY A O 1
ATOM 778 N N . LYS A 1 104 ? -3.649 43.734 -27.775 1.00 85.94 104 LYS A N 1
ATOM 779 C CA . LYS A 1 104 ? -2.987 44.234 -26.559 1.00 85.94 104 LYS A CA 1
ATOM 780 C C . LYS A 1 104 ? -2.285 43.098 -25.823 1.00 85.94 104 LYS A C 1
ATOM 782 O O . LYS A 1 104 ? -2.937 42.130 -25.433 1.00 85.94 104 LYS A O 1
ATOM 787 N N . VAL A 1 105 ? -0.986 43.247 -25.570 1.00 87.50 105 VAL A N 1
ATOM 788 C CA . VAL A 1 105 ? -0.186 42.288 -24.796 1.00 87.50 105 VAL A CA 1
ATOM 789 C C . VAL A 1 105 ? -0.652 42.293 -23.341 1.00 87.50 105 VAL A C 1
ATOM 791 O O . VAL A 1 105 ? -0.530 43.294 -22.632 1.00 87.50 105 VAL A O 1
ATOM 794 N N . LEU A 1 106 ? -1.165 41.155 -22.880 1.00 83.00 106 LEU A N 1
ATOM 795 C CA . LEU A 1 106 ? -1.422 40.890 -21.468 1.00 83.00 106 LEU A CA 1
ATOM 796 C C . LEU A 1 106 ? -0.174 40.365 -20.759 1.00 83.00 106 LEU A C 1
ATOM 798 O O . LEU A 1 106 ? 0.027 40.702 -19.593 1.00 83.00 106 LEU A O 1
ATOM 802 N N . LEU A 1 107 ? 0.663 39.556 -21.420 1.00 83.81 107 LEU A N 1
ATOM 803 C CA . LEU A 1 107 ? 1.903 39.055 -20.819 1.00 83.81 107 LEU A CA 1
ATOM 804 C C . LEU A 1 107 ? 2.931 38.547 -21.844 1.00 83.81 107 LEU A C 1
ATOM 806 O O . LEU A 1 107 ? 2.554 38.062 -22.908 1.00 83.81 107 LEU A O 1
ATOM 810 N N . SER A 1 108 ? 4.208 38.620 -21.452 1.00 85.81 108 SER A N 1
ATOM 811 C CA . SER A 1 108 ? 5.383 37.984 -22.071 1.00 85.81 108 SER A CA 1
ATOM 812 C C . SER A 1 108 ? 6.333 37.480 -20.962 1.00 85.81 108 SER A C 1
ATOM 814 O O . SER A 1 108 ? 6.410 38.151 -19.926 1.00 85.81 108 SER A O 1
ATOM 816 N N . PRO A 1 109 ? 7.071 36.360 -21.146 1.00 78.31 109 PRO A N 1
ATOM 817 C CA . PRO A 1 109 ? 8.158 35.894 -20.274 1.00 78.31 109 PRO A CA 1
ATOM 818 C C . PRO A 1 109 ? 9.169 36.965 -19.860 1.00 78.31 109 PRO A C 1
ATOM 820 O O . PRO A 1 109 ? 9.676 36.924 -18.741 1.00 78.31 109 PRO A O 1
ATOM 823 N N . HIS A 1 110 ? 9.436 37.934 -20.739 1.00 80.25 110 HIS A N 1
ATOM 824 C CA . HIS A 1 110 ? 10.400 39.013 -20.508 1.00 80.25 110 HIS A CA 1
ATOM 825 C C . HIS A 1 110 ? 9.834 40.178 -19.677 1.00 80.25 110 HIS A C 1
ATOM 827 O O . HIS A 1 110 ? 10.597 41.031 -19.230 1.00 80.25 110 HIS A O 1
ATOM 833 N N . LEU A 1 111 ? 8.507 40.228 -19.481 1.00 77.44 111 LEU A N 1
ATOM 834 C CA . LEU A 1 111 ? 7.729 41.269 -18.782 1.00 77.44 111 LEU A CA 1
ATOM 835 C C . LEU A 1 111 ? 7.823 42.713 -19.319 1.00 77.44 111 LEU A C 1
ATOM 837 O O . LEU A 1 111 ? 6.987 43.543 -18.965 1.00 77.44 111 LEU A O 1
ATOM 841 N N . ASP A 1 112 ? 8.749 43.000 -20.226 1.00 81.44 112 ASP A N 1
ATOM 842 C CA . ASP A 1 112 ? 9.019 44.321 -20.803 1.00 81.44 112 ASP A CA 1
ATOM 843 C C . ASP A 1 112 ? 7.922 44.849 -21.749 1.00 81.44 112 ASP A C 1
ATOM 845 O O . ASP A 1 112 ? 7.809 46.055 -21.957 1.00 81.44 112 ASP A O 1
ATOM 849 N N . ARG A 1 113 ? 7.086 43.961 -22.305 1.00 81.44 113 ARG A N 1
ATOM 850 C CA . ARG A 1 113 ? 5.999 44.301 -23.249 1.00 81.44 113 ARG A CA 1
ATOM 851 C C . ARG A 1 113 ? 4.598 44.341 -22.611 1.00 81.44 113 ARG A C 1
ATOM 853 O O . ARG A 1 113 ? 3.610 44.453 -23.335 1.00 81.44 113 ARG A O 1
ATOM 860 N N . HIS A 1 114 ? 4.461 44.238 -21.283 1.00 80.19 114 HIS A N 1
ATOM 861 C CA . HIS A 1 114 ? 3.141 44.211 -20.628 1.00 80.19 114 HIS A CA 1
ATOM 862 C C . HIS A 1 114 ? 2.317 45.482 -20.909 1.00 80.19 114 HIS A C 1
ATOM 864 O O . HIS A 1 114 ? 2.767 46.602 -20.685 1.00 80.19 114 HIS A O 1
ATOM 870 N N . GLY A 1 115 ? 1.078 45.313 -21.379 1.00 77.31 115 GLY A N 1
ATOM 871 C CA . GLY A 1 115 ? 0.171 46.416 -21.697 1.00 77.31 115 GLY A CA 1
ATOM 872 C C . GLY A 1 115 ? 0.444 47.120 -23.031 1.00 77.31 115 GLY A C 1
ATOM 873 O O . GLY A 1 115 ? -0.353 47.984 -23.412 1.00 77.31 115 GLY A O 1
ATOM 874 N N . ALA A 1 116 ? 1.507 46.745 -23.752 1.00 84.44 116 ALA A N 1
ATOM 875 C CA . ALA A 1 116 ? 1.811 47.266 -25.079 1.00 84.44 116 ALA A CA 1
ATOM 876 C C . ALA A 1 116 ? 0.691 46.936 -26.080 1.00 84.44 116 ALA A C 1
ATOM 878 O O . ALA A 1 116 ? 0.039 45.892 -25.993 1.00 84.44 116 ALA A O 1
ATOM 879 N N . HIS A 1 117 ? 0.479 47.831 -27.043 1.00 85.06 117 HIS A N 1
ATOM 880 C CA . HIS A 1 117 ? -0.467 47.629 -28.139 1.00 85.06 117 HIS A CA 1
ATOM 881 C C . HIS A 1 117 ? 0.321 47.359 -29.417 1.00 85.06 117 HIS A C 1
ATOM 883 O O . HIS A 1 117 ? 1.213 48.128 -29.771 1.00 85.06 117 HIS A O 1
ATOM 889 N N . ILE A 1 118 ? -0.009 46.266 -30.093 1.00 84.56 118 ILE A N 1
ATOM 890 C CA . ILE A 1 118 ? 0.567 45.883 -31.379 1.00 84.56 118 ILE A CA 1
ATOM 891 C C . ILE A 1 118 ? -0.406 46.366 -32.460 1.00 84.56 118 ILE A C 1
ATOM 893 O O . ILE A 1 118 ? -1.609 46.132 -32.355 1.00 84.56 118 ILE A O 1
ATOM 897 N N . ALA A 1 119 ? 0.100 47.099 -33.455 1.00 79.19 119 ALA A N 1
ATOM 898 C CA . ALA A 1 119 ? -0.719 47.780 -34.466 1.00 79.19 119 ALA A CA 1
ATOM 899 C C . ALA A 1 119 ? -1.053 46.920 -35.704 1.00 79.19 119 ALA A C 1
ATOM 901 O O . ALA A 1 119 ? -1.913 47.300 -36.493 1.00 79.19 119 ALA A O 1
ATOM 902 N N . GLY A 1 120 ? -0.389 45.775 -35.853 1.00 82.56 120 GLY A N 1
ATOM 903 C CA . GLY A 1 120 ? -0.602 44.768 -36.893 1.00 82.56 120 GLY A CA 1
ATOM 904 C C . GLY A 1 120 ? -0.310 43.382 -36.319 1.00 82.56 120 GLY A C 1
ATOM 905 O O . GLY A 1 120 ? -0.480 43.186 -35.116 1.00 82.56 120 GLY A O 1
ATOM 906 N N . ASP A 1 121 ? 0.151 42.448 -37.148 1.00 83.06 121 ASP A N 1
ATOM 907 C CA . ASP A 1 121 ? 0.476 41.090 -36.701 1.00 83.06 121 ASP A CA 1
ATOM 908 C C . ASP A 1 121 ? 1.574 41.066 -35.611 1.00 83.06 121 ASP A C 1
ATOM 910 O O . ASP A 1 121 ? 2.537 41.841 -35.663 1.00 83.06 121 ASP A O 1
ATOM 914 N N . PRO A 1 122 ? 1.447 40.209 -34.581 1.00 83.88 122 PRO A N 1
ATOM 915 C CA . PRO A 1 122 ? 2.385 40.169 -33.470 1.00 83.88 122 PRO A CA 1
ATOM 916 C C . PRO A 1 122 ? 3.657 39.385 -33.813 1.00 83.88 122 PRO A C 1
ATOM 918 O O . PRO A 1 122 ? 3.620 38.218 -34.203 1.00 83.88 122 PRO A O 1
ATOM 921 N N . HIS A 1 123 ? 4.794 40.039 -33.575 1.00 88.75 123 HIS A N 1
ATOM 922 C CA . HIS A 1 123 ? 6.123 39.433 -33.603 1.00 88.75 123 HIS A CA 1
ATOM 923 C C . HIS A 1 123 ? 6.487 38.862 -32.226 1.00 88.75 123 HIS A C 1
ATOM 925 O O . HIS A 1 123 ? 6.431 39.592 -31.220 1.00 88.75 123 HIS A O 1
ATOM 931 N N . LEU A 1 124 ? 6.902 37.596 -32.209 1.00 84.69 124 LEU A N 1
ATOM 932 C CA . LEU A 1 124 ? 7.502 36.909 -31.068 1.00 84.69 124 LEU A CA 1
ATOM 933 C C . LEU A 1 124 ? 9.029 36.927 -31.198 1.00 84.69 124 LEU A C 1
ATOM 935 O O . LEU A 1 124 ? 9.582 36.973 -32.297 1.00 84.69 124 LEU A O 1
ATOM 939 N N . ARG A 1 125 ? 9.709 36.926 -30.056 1.00 87.06 125 ARG A N 1
ATOM 940 C CA . ARG A 1 125 ? 11.140 36.613 -29.955 1.00 87.06 125 ARG A CA 1
ATOM 941 C C . ARG A 1 125 ? 11.332 35.087 -29.852 1.00 87.06 125 ARG A C 1
ATOM 943 O O . ARG A 1 125 ? 10.397 34.417 -29.416 1.00 87.06 125 ARG A O 1
ATOM 950 N N . PRO A 1 126 ? 12.544 34.567 -30.125 1.00 77.06 126 PRO A N 1
ATOM 951 C CA . PRO A 1 126 ? 12.911 33.188 -29.802 1.00 77.06 126 PRO A CA 1
ATOM 952 C C . PRO A 1 126 ? 12.504 32.794 -28.376 1.00 77.06 126 PRO A C 1
ATOM 954 O O . PRO A 1 126 ? 12.665 33.598 -27.452 1.00 77.06 126 PRO A O 1
ATOM 957 N N . ASP A 1 127 ? 11.960 31.586 -28.211 1.00 74.44 127 ASP A N 1
ATOM 958 C CA . ASP A 1 127 ? 11.381 31.058 -26.959 1.00 74.44 127 ASP A CA 1
ATOM 959 C C . ASP A 1 127 ? 10.291 31.946 -26.277 1.00 74.44 127 ASP A C 1
ATOM 961 O O . ASP A 1 127 ? 9.916 31.701 -25.121 1.00 74.44 127 ASP A O 1
ATOM 965 N N . GLU A 1 128 ? 9.753 32.992 -26.928 1.00 83.69 128 GLU A N 1
ATOM 966 C CA . GLU A 1 128 ? 8.750 33.885 -26.323 1.00 83.69 128 GLU A CA 1
ATOM 967 C C . GLU A 1 128 ? 7.336 33.281 -26.357 1.00 83.69 128 GLU A C 1
ATOM 969 O O . GLU A 1 128 ? 6.866 32.743 -27.356 1.00 83.69 128 GLU A O 1
ATOM 974 N N . GLY A 1 129 ? 6.598 33.448 -25.258 1.00 84.12 129 GLY A N 1
ATOM 975 C CA . GLY A 1 129 ? 5.148 33.264 -25.226 1.00 84.12 129 GLY A CA 1
ATOM 976 C C . GLY A 1 129 ? 4.430 34.608 -25.153 1.00 84.12 129 GLY A C 1
ATOM 977 O O . GLY A 1 129 ? 4.773 35.436 -24.313 1.00 84.12 129 GLY A O 1
ATOM 978 N N . LEU A 1 130 ? 3.399 34.830 -25.967 1.00 84.50 130 LEU A N 1
ATOM 979 C CA . LEU A 1 130 ? 2.543 36.015 -25.884 1.00 84.50 130 LEU A CA 1
ATOM 980 C C . LEU A 1 130 ? 1.115 35.635 -25.491 1.00 84.50 130 LEU A C 1
ATOM 982 O O . LEU A 1 130 ? 0.485 34.785 -26.117 1.00 84.50 130 LEU A O 1
ATOM 986 N N . VAL A 1 131 ? 0.583 36.323 -24.478 1.00 85.38 131 VAL A N 1
ATOM 987 C CA . VAL A 1 131 ? -0.856 36.336 -24.174 1.00 85.38 131 VAL A CA 1
ATOM 988 C C . VAL A 1 131 ? -1.418 37.681 -24.620 1.00 85.38 131 VAL A C 1
ATOM 990 O O . VAL A 1 131 ? -0.921 38.727 -24.194 1.00 85.38 131 VAL A O 1
ATOM 993 N N . LEU A 1 132 ? -2.443 37.667 -25.470 1.00 84.31 132 LEU A N 1
ATOM 994 C CA . LEU A 1 132 ? -2.976 38.836 -26.174 1.00 84.31 132 LEU A CA 1
ATOM 995 C C . LEU A 1 132 ? -4.503 38.929 -26.016 1.00 84.31 132 LEU A C 1
ATOM 997 O O . LEU A 1 132 ? -5.200 37.921 -26.113 1.00 84.31 132 LEU A O 1
ATOM 1001 N N . VAL A 1 133 ? -5.029 40.145 -25.830 1.00 80.50 133 VAL A N 1
ATOM 1002 C CA . VAL A 1 133 ? -6.444 40.456 -26.114 1.00 80.50 133 VAL A CA 1
ATOM 1003 C C . VAL A 1 133 ? -6.546 40.884 -27.571 1.00 80.50 133 VAL A C 1
ATOM 1005 O O . VAL A 1 133 ? -5.913 41.867 -27.967 1.00 80.50 133 VAL A O 1
ATOM 1008 N N . GLU A 1 134 ? -7.368 40.180 -28.340 1.00 69.38 134 GLU A N 1
ATOM 1009 C CA . GLU A 1 134 ? -7.747 40.572 -29.698 1.00 69.38 134 GLU A CA 1
ATOM 1010 C C . GLU A 1 134 ? -8.653 41.812 -29.651 1.00 69.38 134 GLU A C 1
ATOM 1012 O O . GLU A 1 134 ? -9.550 41.915 -28.806 1.00 69.38 134 GLU A O 1
ATOM 1017 N N . LYS A 1 135 ? -8.445 42.779 -30.551 1.00 63.94 135 LYS A N 1
ATOM 1018 C CA . LYS A 1 135 ? -9.284 43.981 -30.595 1.00 63.94 135 LYS A CA 1
ATOM 1019 C C . LYS A 1 135 ? -10.596 43.674 -31.330 1.00 63.94 135 LYS A C 1
ATOM 1021 O O . LYS A 1 135 ? -10.647 43.710 -32.554 1.00 63.94 135 LYS A O 1
ATOM 1026 N N . SER A 1 136 ? -11.654 43.379 -30.573 1.00 46.88 136 SER A N 1
ATOM 1027 C CA . SER A 1 136 ? -12.989 43.035 -31.091 1.00 46.88 136 SER A CA 1
ATOM 1028 C C . SER A 1 136 ? -13.485 44.030 -32.153 1.00 46.88 136 SER A C 1
ATOM 1030 O O . SER A 1 136 ? -13.687 45.206 -31.837 1.00 46.88 136 SER A O 1
ATOM 1032 N N . GLY A 1 137 ? -13.708 43.563 -33.386 1.00 45.66 137 GLY A N 1
ATOM 1033 C CA . GLY A 1 137 ? -14.206 44.415 -34.475 1.00 45.66 137 GLY A CA 1
ATOM 1034 C C . GLY A 1 137 ? -14.173 43.821 -35.889 1.00 45.66 137 GLY A C 1
ATOM 1035 O O . GLY A 1 137 ? -14.902 44.314 -36.743 1.00 45.66 137 GLY A O 1
ATOM 1036 N N . GLN A 1 138 ? -13.384 42.772 -36.151 1.00 37.34 138 GLN A N 1
ATOM 1037 C CA . GLN A 1 138 ? -13.395 42.053 -37.433 1.00 37.34 138 GLN A CA 1
ATOM 1038 C C . GLN A 1 138 ? -13.417 40.538 -37.209 1.00 37.34 138 GLN A C 1
ATOM 1040 O O . GLN A 1 138 ? -12.493 39.979 -36.620 1.00 37.34 138 GLN A O 1
ATOM 1045 N N . GLU A 1 139 ? -14.452 39.870 -37.718 1.00 38.28 139 GLU A N 1
ATOM 1046 C CA . GLU A 1 139 ? -14.404 38.429 -37.966 1.00 38.28 139 GLU A CA 1
ATOM 1047 C C . GLU A 1 139 ? -13.530 38.190 -39.202 1.00 38.28 139 GLU A C 1
ATOM 1049 O O . GLU A 1 139 ? -13.939 38.456 -40.332 1.00 38.28 139 GLU A O 1
ATOM 1054 N N . MET A 1 140 ? -12.296 37.730 -38.988 1.00 38.31 140 MET A N 1
ATOM 1055 C CA . MET A 1 140 ? -11.393 37.369 -40.080 1.00 38.31 140 MET A CA 1
ATOM 1056 C C . MET A 1 140 ? -11.670 35.936 -40.539 1.00 38.31 140 MET A C 1
ATOM 1058 O O . MET A 1 140 ? -11.574 34.983 -39.766 1.00 38.31 140 MET A O 1
ATOM 1062 N N . ASN A 1 141 ? -12.041 35.811 -41.810 1.00 33.59 141 ASN A N 1
ATOM 1063 C CA . ASN A 1 141 ? -12.455 34.563 -42.434 1.00 33.59 141 ASN A CA 1
ATOM 1064 C C . ASN A 1 141 ? -11.220 33.751 -42.866 1.00 33.59 141 ASN A C 1
ATOM 1066 O O . ASN A 1 141 ? -10.513 34.152 -43.792 1.00 33.59 141 ASN A O 1
ATOM 1070 N N . PHE A 1 142 ? -10.952 32.627 -42.199 1.00 36.75 142 PHE A N 1
ATOM 1071 C CA . PHE A 1 142 ? -9.848 31.728 -42.547 1.00 36.75 142 PHE A CA 1
ATOM 1072 C C . PHE A 1 142 ? -10.308 30.630 -43.522 1.00 36.75 142 PHE A C 1
ATOM 1074 O O . PHE A 1 142 ? -11.383 30.058 -43.324 1.00 36.75 142 PHE A O 1
ATOM 1081 N N . PRO A 1 143 ? -9.502 30.271 -44.542 1.00 30.98 143 PRO A N 1
ATOM 1082 C CA . PRO A 1 143 ? -9.730 29.047 -45.304 1.00 30.98 143 PRO A CA 1
ATOM 1083 C C . PRO A 1 143 ? -9.613 27.812 -44.391 1.00 30.98 143 PRO A C 1
ATOM 1085 O O . PRO A 1 143 ? -8.938 27.844 -43.362 1.00 30.98 143 PRO A O 1
ATOM 1088 N N . ALA A 1 144 ? -10.294 26.728 -44.771 1.00 26.98 144 ALA A N 1
ATOM 1089 C CA . ALA A 1 144 ? -10.475 25.536 -43.940 1.00 26.98 144 ALA A CA 1
ATOM 1090 C C . ALA A 1 144 ? -9.148 24.912 -43.440 1.00 26.98 144 ALA A C 1
ATOM 1092 O O . ALA A 1 144 ? -8.141 24.959 -44.153 1.00 26.98 144 ALA A O 1
ATOM 1093 N N . PRO A 1 145 ? -9.135 24.291 -42.242 1.00 27.14 145 PRO A N 1
ATOM 1094 C CA . PRO A 1 145 ? -7.915 23.772 -41.632 1.00 27.14 145 PRO A CA 1
ATOM 1095 C C . PRO A 1 145 ? -7.284 22.653 -42.467 1.00 27.14 145 PRO A C 1
ATOM 1097 O O . PRO A 1 145 ? -7.854 21.571 -42.627 1.00 27.14 145 PRO A O 1
ATOM 1100 N N . ILE A 1 146 ? -6.060 22.892 -42.938 1.00 25.12 146 ILE A N 1
ATOM 1101 C CA . ILE A 1 146 ? -5.197 21.838 -43.472 1.00 25.12 146 ILE A CA 1
ATOM 1102 C C . ILE A 1 146 ? -4.680 21.029 -42.279 1.00 25.12 146 ILE A C 1
ATOM 1104 O O . ILE A 1 146 ? -3.847 21.504 -41.507 1.00 25.12 146 ILE A O 1
ATOM 1108 N N . PHE A 1 147 ? -5.174 19.801 -42.123 1.00 24.27 147 PHE A N 1
ATOM 1109 C CA . PHE A 1 147 ? -4.638 18.857 -41.146 1.00 24.27 147 PHE A CA 1
ATOM 1110 C C . PHE A 1 147 ? -3.210 18.456 -41.543 1.00 24.27 147 PHE A C 1
ATOM 1112 O O . PHE A 1 147 ? -3.013 17.719 -42.508 1.00 24.27 147 PHE A O 1
ATOM 1119 N N . ILE A 1 148 ? -2.220 18.915 -40.774 1.00 24.22 148 ILE A N 1
ATOM 1120 C CA . ILE A 1 148 ? -0.839 18.419 -40.816 1.00 24.22 148 ILE A CA 1
ATOM 1121 C C . ILE A 1 148 ? -0.540 17.743 -39.473 1.00 24.22 148 ILE A C 1
ATOM 1123 O O . ILE A 1 148 ? -0.944 18.222 -38.413 1.00 24.22 148 ILE A O 1
ATOM 1127 N N . LEU A 1 149 ? 0.105 16.579 -39.540 1.00 27.41 149 LEU A N 1
ATOM 1128 C CA . LEU A 1 149 ? 0.276 15.649 -38.426 1.00 27.41 149 LEU A CA 1
ATOM 1129 C C . LEU A 1 149 ? 1.516 15.976 -37.572 1.00 27.41 149 LEU A C 1
ATOM 1131 O O . LEU A 1 149 ? 2.578 16.248 -38.120 1.00 27.41 149 LEU A O 1
ATOM 1135 N N . TYR A 1 150 ? 1.361 15.820 -36.251 1.00 25.42 150 TYR A N 1
ATOM 1136 C CA . TYR A 1 150 ? 2.376 15.840 -35.178 1.00 25.42 150 TYR A CA 1
ATOM 1137 C C . TYR A 1 150 ? 3.196 17.138 -34.945 1.00 25.42 150 TYR A C 1
ATOM 1139 O O . TYR A 1 150 ? 3.696 17.753 -35.882 1.00 25.42 150 TYR A O 1
ATOM 1147 N N . PRO A 1 151 ? 3.405 17.548 -33.673 1.00 31.72 151 PRO A N 1
ATOM 1148 C CA . PRO A 1 151 ? 4.387 18.568 -33.303 1.00 31.72 151 PRO A CA 1
ATOM 1149 C C . PRO A 1 151 ? 5.798 17.971 -33.127 1.00 31.72 151 PRO A C 1
ATOM 1151 O O . PRO A 1 151 ? 5.958 16.851 -32.645 1.00 31.72 151 PRO A O 1
ATOM 1154 N N . SER A 1 152 ? 6.828 18.746 -33.468 1.00 33.31 152 SER A N 1
ATOM 1155 C CA . SER A 1 152 ? 8.251 18.403 -33.310 1.00 33.31 152 SER A CA 1
ATOM 1156 C C . SER A 1 152 ? 8.803 18.704 -31.906 1.00 33.31 152 SER A C 1
ATOM 1158 O O . SER A 1 152 ? 8.296 19.581 -31.206 1.00 33.31 152 SER A O 1
ATOM 1160 N N . GLU A 1 153 ? 9.888 18.022 -31.503 1.00 32.34 153 GLU A N 1
ATOM 1161 C CA . GLU A 1 153 ? 10.469 18.089 -30.141 1.00 32.34 153 GLU A CA 1
ATOM 1162 C C . GLU A 1 153 ? 10.806 19.501 -29.634 1.00 32.34 153 GLU A C 1
ATOM 1164 O O . GLU A 1 153 ? 10.755 19.739 -28.425 1.00 32.34 153 GLU A O 1
ATOM 1169 N N . ALA A 1 154 ? 11.099 20.444 -30.537 1.00 32.00 154 ALA A N 1
ATOM 1170 C CA . ALA A 1 154 ? 11.357 21.850 -30.215 1.00 32.00 154 ALA A CA 1
ATOM 1171 C C . ALA A 1 154 ? 10.274 22.449 -29.288 1.00 32.00 154 ALA A C 1
ATOM 1173 O O . ALA A 1 154 ? 10.587 23.140 -28.315 1.00 32.00 154 ALA A O 1
ATOM 1174 N N . ALA A 1 155 ? 9.012 22.044 -29.491 1.00 31.94 155 ALA A N 1
ATOM 1175 C CA . ALA A 1 155 ? 7.858 22.451 -28.691 1.00 31.94 155 ALA A CA 1
ATOM 1176 C C . ALA A 1 155 ? 7.991 22.199 -27.177 1.00 31.94 155 ALA A C 1
ATOM 1178 O O . ALA A 1 155 ? 7.385 22.896 -26.363 1.00 31.94 155 ALA A O 1
ATOM 1179 N N . LEU A 1 156 ? 8.770 21.190 -26.782 1.00 36.72 156 LEU A N 1
ATOM 1180 C CA . LEU A 1 156 ? 8.879 20.729 -25.397 1.00 36.72 156 LEU A CA 1
ATOM 1181 C C . LEU A 1 156 ? 10.071 21.342 -24.643 1.00 36.72 156 LEU A C 1
ATOM 1183 O O . LEU A 1 156 ? 10.200 21.116 -23.433 1.00 36.72 156 LEU A O 1
ATOM 1187 N N . SER A 1 157 ? 10.918 22.123 -25.326 1.00 32.94 157 SER A N 1
ATOM 1188 C CA . SER A 1 157 ? 12.093 22.779 -24.737 1.00 32.94 157 SER A CA 1
ATOM 1189 C C . SER A 1 157 ? 11.725 24.086 -24.019 1.00 32.94 157 SER A C 1
ATOM 1191 O O . SER A 1 157 ? 11.885 24.181 -22.796 1.00 32.94 157 SER A O 1
ATOM 1193 N N . ALA A 1 158 ? 11.129 25.049 -24.736 1.00 31.64 158 ALA A N 1
ATOM 1194 C CA . ALA A 1 158 ? 10.804 26.394 -24.239 1.00 31.64 158 ALA A CA 1
ATOM 1195 C C . ALA A 1 158 ? 10.008 26.378 -22.914 1.00 31.64 158 ALA A C 1
ATOM 1197 O O . ALA A 1 158 ? 10.349 27.053 -21.934 1.00 31.64 158 ALA A O 1
ATOM 1198 N N . CYS A 1 159 ? 8.991 25.511 -22.813 1.00 29.22 159 CYS A N 1
ATOM 1199 C CA . CYS A 1 159 ? 8.162 25.374 -21.609 1.00 29.22 159 CYS A CA 1
ATOM 1200 C C . CYS A 1 159 ? 8.930 24.929 -20.344 1.00 29.22 159 CYS A C 1
ATOM 1202 O O . CYS A 1 159 ? 8.422 25.098 -19.230 1.00 29.22 159 CYS A O 1
ATOM 1204 N N . ARG A 1 160 ? 10.141 24.364 -20.473 1.00 35.94 160 ARG A N 1
ATOM 1205 C CA . ARG A 1 160 ? 10.970 23.925 -19.335 1.00 35.94 160 ARG A CA 1
ATOM 1206 C C . ARG A 1 160 ? 11.841 25.048 -18.773 1.00 35.94 160 ARG A C 1
ATOM 1208 O O . ARG A 1 160 ? 12.042 25.079 -17.557 1.00 35.94 160 ARG A O 1
ATOM 1215 N N . ALA A 1 161 ? 12.299 25.984 -19.608 1.00 31.94 161 ALA A N 1
ATOM 1216 C CA . ALA A 1 161 ? 13.113 27.127 -19.182 1.00 31.94 161 ALA A CA 1
ATOM 1217 C C . ALA A 1 161 ? 12.347 28.040 -18.209 1.00 31.94 161 ALA A C 1
ATOM 1219 O O . ALA A 1 161 ? 12.860 28.434 -17.159 1.00 31.94 161 ALA A O 1
ATOM 1220 N N . ILE A 1 162 ? 11.073 28.295 -18.511 1.00 31.36 162 ILE A N 1
ATOM 1221 C CA . ILE A 1 162 ? 10.216 29.179 -17.718 1.00 31.36 162 ILE A CA 1
ATOM 1222 C C . ILE A 1 162 ? 9.917 28.591 -16.322 1.00 31.36 162 ILE A C 1
ATOM 1224 O O . ILE A 1 162 ? 9.746 29.345 -15.371 1.00 31.36 162 ILE A O 1
ATOM 1228 N N . ARG A 1 163 ? 9.899 27.263 -16.114 1.00 30.77 163 ARG A N 1
ATOM 1229 C CA . ARG A 1 163 ? 9.237 26.651 -14.935 1.00 30.77 163 ARG A CA 1
ATOM 1230 C C . ARG A 1 163 ? 9.925 26.774 -13.553 1.00 30.77 163 ARG A C 1
ATOM 1232 O O . ARG A 1 163 ? 9.471 26.122 -12.615 1.00 30.77 163 ARG A O 1
ATOM 1239 N N . ARG A 1 164 ? 11.008 27.551 -13.381 1.00 33.44 164 ARG A N 1
ATOM 1240 C CA . ARG A 1 164 ? 11.940 27.417 -12.225 1.00 33.44 164 ARG A CA 1
ATOM 1241 C C . ARG A 1 164 ? 12.144 28.664 -11.346 1.00 33.44 164 ARG A C 1
ATOM 1243 O O . ARG A 1 164 ? 13.236 28.897 -10.834 1.00 33.44 164 ARG A O 1
ATOM 1250 N N . ARG A 1 165 ? 11.120 29.487 -11.168 1.00 28.80 165 ARG A N 1
ATOM 1251 C CA . ARG A 1 165 ? 11.204 30.775 -10.456 1.00 28.80 165 ARG A CA 1
ATOM 1252 C C . ARG A 1 165 ? 9.783 31.102 -9.926 1.00 28.80 165 ARG A C 1
ATOM 1254 O O . ARG A 1 165 ? 8.807 30.563 -10.431 1.00 28.80 165 ARG A O 1
ATOM 1261 N N . GLU A 1 166 ? 9.657 31.804 -8.804 1.00 26.62 166 GLU A N 1
ATOM 1262 C CA . GLU A 1 166 ? 8.675 31.453 -7.751 1.00 26.62 166 GLU A CA 1
ATOM 1263 C C . GLU A 1 166 ? 7.231 32.006 -7.785 1.00 26.62 166 GLU A C 1
ATOM 1265 O O . GLU A 1 166 ? 6.952 33.140 -8.171 1.00 26.62 166 GLU A O 1
ATOM 1270 N N . MET A 1 167 ? 6.350 31.241 -7.129 1.00 28.80 167 MET A N 1
ATOM 1271 C CA . MET A 1 167 ? 5.009 31.612 -6.645 1.00 28.80 167 MET A CA 1
ATOM 1272 C C . MET A 1 167 ? 5.002 32.772 -5.619 1.00 28.80 167 MET A C 1
ATOM 1274 O O . MET A 1 167 ? 6.036 33.137 -5.059 1.00 28.80 167 MET A O 1
ATOM 1278 N N . GLY A 1 168 ? 3.815 33.328 -5.353 1.00 25.86 168 GLY A N 1
ATOM 1279 C CA . GLY A 1 168 ? 3.488 34.307 -4.298 1.00 25.86 168 GLY A CA 1
ATOM 1280 C C . GLY A 1 168 ? 1.970 34.567 -4.299 1.00 25.86 168 GLY A C 1
ATOM 1281 O O . GLY A 1 168 ? 1.369 34.482 -5.370 1.00 25.86 168 GLY A O 1
ATOM 1282 N N . ALA A 1 169 ? 1.330 34.792 -3.143 1.00 28.28 169 ALA A N 1
ATOM 1283 C CA . ALA A 1 169 ? -0.117 34.569 -2.982 1.00 28.28 169 ALA A CA 1
ATOM 1284 C C . ALA A 1 169 ? -0.849 35.580 -2.065 1.00 28.28 169 ALA A C 1
ATOM 1286 O O . ALA A 1 169 ? -0.237 36.101 -1.139 1.00 28.28 169 ALA A O 1
ATOM 1287 N N . TRP A 1 170 ? -2.171 35.729 -2.300 1.00 23.55 170 TRP A N 1
ATOM 1288 C CA . TRP A 1 170 ? -3.202 36.388 -1.451 1.00 23.55 170 TRP A CA 1
ATOM 1289 C C . TRP A 1 170 ? -3.037 37.933 -1.323 1.00 23.55 170 TRP A C 1
ATOM 1291 O O . TRP A 1 170 ? -2.024 38.458 -1.771 1.00 23.55 170 TRP A O 1
ATOM 1301 N N . GLU A 1 171 ? -3.990 38.783 -0.891 1.00 24.30 171 GLU A N 1
ATOM 1302 C CA . GLU A 1 171 ? -5.334 38.717 -0.238 1.00 24.30 171 GLU A CA 1
ATOM 1303 C C . GLU A 1 171 ? -6.116 40.050 -0.595 1.00 24.30 171 GLU A C 1
ATOM 1305 O O . GLU A 1 171 ? -5.570 40.814 -1.390 1.00 24.30 171 GLU A O 1
ATOM 1310 N N . ASN A 1 172 ? -7.319 40.507 -0.159 1.00 24.84 172 ASN A N 1
ATOM 1311 C CA . ASN A 1 172 ? -8.495 40.038 0.623 1.00 24.84 172 ASN A CA 1
ATOM 1312 C C . ASN A 1 172 ? -9.744 40.966 0.371 1.00 24.84 172 ASN A C 1
ATOM 1314 O O . ASN A 1 172 ? -9.601 42.031 -0.226 1.00 24.84 172 ASN A O 1
ATOM 1318 N N . SER A 1 173 ? -10.898 40.638 0.984 1.00 24.33 173 SER A N 1
ATOM 1319 C CA . SER A 1 173 ? -11.887 41.552 1.629 1.00 24.33 173 SER A CA 1
ATOM 1320 C C . SER A 1 173 ? -13.000 42.311 0.858 1.00 24.33 173 SER A C 1
ATOM 1322 O O . SER A 1 173 ? -12.939 42.533 -0.346 1.00 24.33 173 SER A O 1
ATOM 1324 N N . PHE A 1 174 ? -13.990 42.756 1.669 1.00 21.48 174 PHE A N 1
ATOM 1325 C CA . PHE A 1 174 ? -15.241 43.523 1.420 1.00 21.48 174 PHE A CA 1
ATOM 1326 C C . PHE A 1 174 ? -16.451 42.768 0.807 1.00 21.48 174 PHE A C 1
ATOM 1328 O O . PHE A 1 174 ? -16.275 41.948 -0.082 1.00 21.48 174 PHE A O 1
ATOM 1335 N N . SER A 1 175 ? -17.724 43.039 1.165 1.00 24.27 175 SER A N 1
ATOM 1336 C CA . SER A 1 175 ? -18.347 43.471 2.447 1.00 24.27 175 SER A CA 1
ATOM 1337 C C . SER A 1 175 ? -19.896 43.356 2.393 1.00 24.27 175 SER A C 1
ATOM 1339 O O . SER A 1 175 ? -20.480 43.482 1.325 1.00 24.27 175 SER A O 1
ATOM 1341 N N . GLN A 1 176 ? -20.514 43.163 3.569 1.00 24.66 176 GLN A N 1
ATOM 1342 C CA . GLN A 1 176 ? -21.931 43.316 4.008 1.00 24.66 176 GLN A CA 1
ATOM 1343 C C . GLN A 1 176 ? -22.874 44.339 3.301 1.00 24.66 176 GLN A C 1
ATOM 1345 O O . GLN A 1 176 ? -22.364 45.224 2.615 1.00 24.66 176 GLN A O 1
ATOM 1350 N N . PRO A 1 177 ? -24.205 44.390 3.621 1.00 34.41 177 PRO A N 1
ATOM 1351 C CA . PRO A 1 177 ? -25.088 43.432 4.342 1.00 34.41 177 PRO A CA 1
ATOM 1352 C C . PRO A 1 177 ? -26.494 43.221 3.697 1.00 34.41 177 PRO A C 1
ATOM 1354 O O . PRO A 1 177 ? -26.865 43.905 2.751 1.00 34.41 177 PRO A O 1
ATOM 1357 N N . CYS A 1 178 ? -27.341 42.370 4.302 1.00 22.20 178 CYS A N 1
ATOM 1358 C CA . CYS A 1 178 ? -28.794 42.618 4.439 1.00 22.20 178 CYS A CA 1
ATOM 1359 C C . CYS A 1 178 ? -29.380 41.825 5.633 1.00 22.20 178 CYS A C 1
ATOM 1361 O O . CYS A 1 178 ? -28.730 40.909 6.135 1.00 22.20 178 CYS A O 1
ATOM 1363 N N . SER A 1 179 ? -30.563 42.206 6.132 1.00 25.23 179 SER A N 1
ATOM 1364 C CA . SER A 1 179 ? -31.129 41.775 7.430 1.00 25.23 179 SER A CA 1
ATOM 1365 C C . SER A 1 179 ? -32.599 41.313 7.346 1.00 25.23 179 SER A C 1
ATOM 1367 O O . SER A 1 179 ? -33.207 41.463 6.290 1.00 25.23 179 SER A O 1
ATOM 1369 N N . LEU A 1 180 ? -33.129 40.799 8.481 1.00 24.92 180 LEU A N 1
ATOM 1370 C CA . LEU A 1 180 ? -34.486 40.274 8.818 1.00 24.92 180 LEU A CA 1
ATOM 1371 C C . LEU A 1 180 ? -34.448 38.766 9.170 1.00 24.92 180 LEU A C 1
ATOM 1373 O O . LEU A 1 180 ? -33.786 38.006 8.476 1.00 24.92 180 LEU A O 1
ATOM 1377 N N . ALA A 1 181 ? -35.147 38.240 10.187 1.00 25.80 181 ALA A N 1
ATOM 1378 C CA . ALA A 1 181 ? -35.739 38.827 11.402 1.00 25.80 181 ALA A CA 1
ATOM 1379 C C . ALA A 1 181 ? -35.923 37.710 12.470 1.00 25.80 181 ALA A C 1
ATOM 1381 O O . ALA A 1 181 ? -35.964 36.532 12.124 1.00 25.80 181 ALA A O 1
ATOM 1382 N N . CYS A 1 182 ? -36.026 38.056 13.758 1.00 22.28 182 CYS A N 1
ATOM 1383 C CA . CYS A 1 182 ? -36.150 37.087 14.864 1.00 22.28 182 CYS A CA 1
ATOM 1384 C C . CYS A 1 182 ? -37.591 36.584 15.086 1.00 22.28 182 CYS A C 1
ATOM 1386 O O . CYS A 1 182 ? -38.521 37.329 14.793 1.00 22.28 182 CYS A O 1
ATOM 1388 N N . LEU A 1 183 ? -37.752 35.399 15.708 1.00 25.78 183 LEU A N 1
ATOM 1389 C CA . LEU A 1 183 ? -38.750 35.007 16.744 1.00 25.78 183 LEU A CA 1
ATOM 1390 C C . LEU A 1 183 ? -38.450 33.539 17.216 1.00 25.78 183 LEU A C 1
ATOM 1392 O O . LEU A 1 183 ? -37.533 32.939 16.653 1.00 25.78 183 LEU A O 1
ATOM 1396 N N . PRO A 1 184 ? -39.008 32.998 18.330 1.00 31.06 184 PRO A N 1
ATOM 1397 C CA . PRO A 1 184 ? -38.143 32.518 19.420 1.00 31.06 184 PRO A CA 1
ATOM 1398 C C . PRO A 1 184 ? -38.238 31.021 19.794 1.00 31.06 184 PRO A C 1
ATOM 1400 O O . PRO A 1 184 ? -39.109 30.281 19.343 1.00 31.06 184 PRO A O 1
ATOM 1403 N N . LEU A 1 185 ? -37.343 30.612 20.703 1.00 30.28 185 LEU A N 1
ATOM 1404 C CA . LEU A 1 185 ? -37.278 29.293 21.350 1.00 30.28 185 LEU A CA 1
ATOM 1405 C C . LEU A 1 185 ? -38.228 29.161 22.566 1.00 30.28 185 LEU A C 1
ATOM 1407 O O . LEU A 1 185 ? -38.336 30.112 23.345 1.00 30.28 185 LEU A O 1
ATOM 1411 N N . PRO A 1 186 ? -38.817 27.973 22.812 1.00 29.75 186 PRO A N 1
ATOM 1412 C CA . PRO A 1 186 ? -39.299 27.541 24.129 1.00 29.75 186 PRO A CA 1
ATOM 1413 C C . PRO A 1 186 ? -38.158 26.931 24.994 1.00 29.75 186 PRO A C 1
ATOM 1415 O O . PRO A 1 186 ? -37.072 26.669 24.473 1.00 29.75 186 PRO A O 1
ATOM 1418 N N . PRO A 1 187 ? -38.352 26.749 26.320 1.00 31.11 187 PRO A N 1
ATOM 1419 C CA . PRO A 1 187 ? -37.246 26.655 27.284 1.00 31.11 187 PRO A CA 1
ATOM 1420 C C . PRO A 1 187 ? -36.735 25.235 27.597 1.00 31.11 187 PRO A C 1
ATOM 1422 O O . PRO A 1 187 ? -37.321 24.225 27.217 1.00 31.11 187 PRO A O 1
ATOM 1425 N N . ALA A 1 188 ? -35.626 25.183 28.342 1.00 31.03 188 ALA A N 1
ATOM 1426 C CA . ALA A 1 188 ? -34.964 23.961 28.794 1.00 31.03 188 ALA A CA 1
ATOM 1427 C C . ALA A 1 188 ? -35.738 23.191 29.884 1.00 31.03 188 ALA A C 1
ATOM 1429 O O . ALA A 1 188 ? -36.420 23.785 30.719 1.00 31.03 188 ALA A O 1
ATOM 1430 N N . ALA A 1 189 ? -35.521 21.873 29.933 1.00 26.61 189 ALA A N 1
ATOM 1431 C CA . ALA A 1 189 ? -35.915 21.001 31.036 1.00 26.61 189 ALA A CA 1
ATOM 1432 C C . ALA A 1 189 ? -34.719 20.134 31.463 1.00 26.61 189 ALA A C 1
ATOM 1434 O O . ALA A 1 189 ? -34.211 19.330 30.684 1.00 26.61 189 ALA A O 1
ATOM 1435 N N . SER A 1 190 ? -34.259 20.306 32.701 1.00 29.23 190 SER A N 1
ATOM 1436 C CA . SER A 1 190 ? -33.202 19.493 33.309 1.00 29.23 190 SER A CA 1
ATOM 1437 C C . SER A 1 190 ? -33.803 18.288 34.032 1.00 29.23 190 SER A C 1
ATOM 1439 O O . SER A 1 190 ? -34.520 18.474 35.015 1.00 29.23 190 SER A O 1
ATOM 1441 N N . LEU A 1 191 ? -33.475 17.069 33.600 1.00 26.48 191 LEU A N 1
ATOM 1442 C CA . LEU A 1 191 ? -33.798 15.839 34.328 1.00 26.48 191 LEU A CA 1
ATOM 1443 C C . LEU A 1 191 ? -32.569 14.932 34.439 1.00 26.48 191 LEU A C 1
ATOM 1445 O O . LEU A 1 191 ? -32.222 14.199 33.518 1.00 26.48 191 LEU A O 1
ATOM 1449 N N . SER A 1 192 ? -31.925 14.986 35.602 1.00 31.38 192 SER A N 1
ATOM 1450 C CA . SER A 1 192 ? -30.969 13.982 36.066 1.00 31.38 192 SER A CA 1
ATOM 1451 C C . SER A 1 192 ? -31.724 12.741 36.547 1.00 31.38 192 SER A C 1
ATOM 1453 O O . SER A 1 192 ? -32.514 12.838 37.487 1.00 31.38 192 SER A O 1
ATOM 1455 N N . LEU A 1 193 ? -31.465 11.584 35.936 1.00 26.19 193 LEU A N 1
ATOM 1456 C CA . LEU A 1 193 ? -32.012 10.288 36.351 1.00 26.19 193 LEU A CA 1
ATOM 1457 C C . LEU A 1 193 ? -30.904 9.228 36.418 1.00 26.19 193 LEU A C 1
ATOM 1459 O O . LEU A 1 193 ? -30.839 8.293 35.624 1.00 26.19 193 LEU A O 1
ATOM 1463 N N . GLU A 1 194 ? -30.024 9.379 37.405 1.00 30.45 194 GLU A N 1
ATOM 1464 C CA . GLU A 1 194 ? -29.215 8.268 37.906 1.00 30.45 194 GLU A CA 1
ATOM 1465 C C . GLU A 1 194 ? -30.132 7.300 38.669 1.00 30.45 194 GLU A C 1
ATOM 1467 O O . GLU A 1 194 ? -30.425 7.545 39.834 1.00 30.45 194 GLU A O 1
ATOM 1472 N N . TYR A 1 195 ? -30.600 6.208 38.053 1.00 32.34 195 TYR A N 1
ATOM 1473 C CA . TYR A 1 195 ? -31.157 5.082 38.818 1.00 32.34 195 TYR A CA 1
ATOM 1474 C C . TYR A 1 195 ? -30.979 3.727 38.118 1.00 32.34 195 TYR A C 1
ATOM 1476 O O . TYR A 1 195 ? -31.641 3.420 37.134 1.00 32.34 195 TYR A O 1
ATOM 1484 N N . LEU A 1 196 ? -30.078 2.924 38.694 1.00 33.94 196 LEU A N 1
ATOM 1485 C CA . LEU A 1 196 ? -30.036 1.455 38.714 1.00 33.94 196 LEU A CA 1
ATOM 1486 C C . LEU A 1 196 ? -30.617 0.685 37.508 1.00 33.94 196 LEU A C 1
ATOM 1488 O O . LEU A 1 196 ? -31.767 0.251 37.524 1.00 33.94 196 LEU A O 1
ATOM 1492 N N . PHE A 1 197 ? -29.728 0.304 36.590 1.00 29.52 197 PHE A N 1
ATOM 1493 C CA . PHE A 1 197 ? -29.744 -1.058 36.046 1.00 29.52 197 PHE A CA 1
ATOM 1494 C C . PHE A 1 197 ? -28.643 -1.876 36.739 1.00 29.52 197 PHE A C 1
ATOM 1496 O O . PHE A 1 197 ? -27.575 -1.321 37.017 1.00 29.52 197 PHE A O 1
ATOM 1503 N N . PRO A 1 198 ? -28.857 -3.170 37.041 1.00 35.84 198 PRO A N 1
ATOM 1504 C CA . PRO A 1 198 ? -27.769 -4.031 37.482 1.00 35.84 198 PRO A CA 1
ATOM 1505 C C . PRO A 1 198 ? -26.763 -4.187 36.337 1.00 35.84 198 PRO A C 1
ATOM 1507 O O . PRO A 1 198 ? -27.153 -4.466 35.203 1.00 35.84 198 PRO A O 1
ATOM 1510 N N . PHE A 1 199 ? -25.470 -4.042 36.633 1.00 35.88 199 PHE A N 1
ATOM 1511 C CA . PHE A 1 199 ? -24.428 -4.463 35.703 1.00 35.88 199 PHE A CA 1
ATOM 1512 C C . PHE A 1 199 ? -24.506 -5.984 35.560 1.00 35.88 199 PHE A C 1
ATOM 1514 O O . PHE A 1 199 ? -24.069 -6.723 36.441 1.00 35.88 199 PHE A O 1
ATOM 1521 N N . ALA A 1 200 ? -25.080 -6.449 34.452 1.00 39.69 200 ALA A N 1
ATOM 1522 C CA . ALA A 1 200 ? -24.762 -7.774 33.958 1.00 39.69 200 ALA A CA 1
ATOM 1523 C C . ALA A 1 200 ? -23.268 -7.784 33.605 1.00 39.69 200 ALA A C 1
ATOM 1525 O O . ALA A 1 200 ? -22.798 -6.883 32.907 1.00 39.69 200 ALA A O 1
ATOM 1526 N N . GLU A 1 201 ? -22.537 -8.789 34.090 1.00 47.72 201 GLU A N 1
ATOM 1527 C CA . GLU A 1 201 ? -21.206 -9.119 33.572 1.00 47.72 201 GLU A CA 1
ATOM 1528 C C . GLU A 1 201 ? -21.307 -9.213 32.038 1.00 47.72 201 GLU A C 1
ATOM 1530 O O . GLU A 1 201 ? -22.168 -9.957 31.551 1.00 47.72 201 GLU A O 1
ATOM 1535 N N . PRO A 1 202 ? -20.513 -8.450 31.261 1.00 52.03 202 PRO A N 1
ATOM 1536 C CA . PRO A 1 202 ? -20.636 -8.443 29.811 1.00 52.03 202 PRO A CA 1
ATOM 1537 C C . PRO A 1 202 ? -20.277 -9.828 29.264 1.00 52.03 202 PRO A C 1
ATOM 1539 O O . PRO A 1 202 ? -19.118 -10.236 29.239 1.00 52.03 202 PRO A O 1
ATOM 1542 N N . SER A 1 203 ? -21.288 -10.578 28.826 1.00 55.81 203 SER A N 1
ATOM 1543 C CA . SER A 1 203 ? -21.087 -11.867 28.172 1.00 55.81 203 SER A CA 1
ATOM 1544 C C . SER A 1 203 ? -20.477 -11.616 26.796 1.00 55.81 203 SER A C 1
ATOM 1546 O O . SER A 1 203 ? -21.197 -11.205 25.887 1.00 55.81 203 SER A O 1
ATOM 1548 N N . VAL A 1 204 ? -19.167 -11.838 26.647 1.00 63.31 204 VAL A N 1
ATOM 1549 C CA . VAL A 1 204 ? -18.454 -11.607 25.382 1.00 63.31 204 VAL A CA 1
ATOM 1550 C C . VAL A 1 204 ? -19.064 -12.474 24.280 1.00 63.31 204 VAL A C 1
ATOM 1552 O O . VAL A 1 204 ? -18.937 -13.701 24.279 1.00 63.31 204 VAL A O 1
ATOM 1555 N N . THR A 1 205 ? -19.768 -11.824 23.358 1.00 79.31 205 THR A N 1
ATOM 1556 C CA . THR A 1 205 ? -20.502 -12.472 22.271 1.00 79.31 205 THR A CA 1
ATOM 1557 C C . THR A 1 205 ? -19.565 -12.903 21.139 1.00 79.31 205 THR A C 1
ATOM 1559 O O . THR A 1 205 ? -18.359 -12.648 21.149 1.00 79.31 205 THR A O 1
ATOM 1562 N N . SER A 1 206 ? -20.119 -13.573 20.126 1.00 92.50 206 SER A N 1
ATOM 1563 C CA . SER A 1 206 ? -19.456 -13.643 18.821 1.00 92.50 206 SER A CA 1
ATOM 1564 C C . SER A 1 206 ? -19.641 -12.310 18.090 1.00 92.50 206 SER A C 1
ATOM 1566 O O . SER A 1 206 ? -20.769 -11.828 18.008 1.00 92.50 206 SER A O 1
ATOM 1568 N N . PHE A 1 207 ? -18.561 -11.741 17.557 1.00 96.38 207 PHE A N 1
ATOM 1569 C CA . PHE A 1 207 ? -18.549 -10.457 16.842 1.00 96.38 207 PHE A CA 1
ATOM 1570 C C . PHE A 1 207 ? -17.483 -10.459 15.733 1.00 96.38 207 PHE A C 1
ATOM 1572 O O . PHE A 1 207 ? -16.625 -11.348 15.668 1.00 96.38 207 PHE A O 1
ATOM 1579 N N . ARG A 1 208 ? -17.524 -9.473 14.836 1.00 98.12 208 ARG A N 1
ATOM 1580 C CA . ARG A 1 208 ? -16.575 -9.310 13.725 1.00 98.12 208 ARG A CA 1
ATOM 1581 C C . ARG A 1 208 ? -16.070 -7.875 13.671 1.00 98.12 208 ARG A C 1
ATOM 1583 O O . ARG A 1 208 ? -16.837 -6.937 13.861 1.00 98.12 208 ARG A O 1
ATOM 1590 N N . PHE A 1 209 ? -14.793 -7.689 13.351 1.00 98.75 209 PHE A N 1
ATOM 1591 C CA . PHE A 1 209 ? -14.239 -6.354 13.126 1.00 98.75 209 PHE A CA 1
ATOM 1592 C C . PHE A 1 209 ? -13.259 -6.306 11.961 1.00 98.75 209 PHE A C 1
ATOM 1594 O O . PHE A 1 209 ? -12.581 -7.288 11.648 1.00 98.75 209 PHE A O 1
ATOM 1601 N N . LEU A 1 210 ? -13.166 -5.136 11.330 1.00 98.81 210 LEU A N 1
ATOM 1602 C CA . LEU A 1 210 ? -12.099 -4.835 10.378 1.00 98.81 210 LEU A CA 1
ATOM 1603 C C . LEU A 1 210 ? -10.986 -4.055 11.064 1.00 98.81 210 LEU A C 1
ATOM 1605 O O . LEU A 1 210 ? -11.224 -3.048 11.722 1.00 98.81 210 LEU A O 1
ATOM 1609 N N . HIS A 1 211 ? -9.759 -4.502 10.846 1.00 98.75 211 HIS A N 1
ATOM 1610 C CA . HIS A 1 211 ? -8.540 -3.816 11.226 1.00 98.75 211 HIS A CA 1
ATOM 1611 C C . HIS A 1 211 ? -7.822 -3.334 9.960 1.00 98.75 211 HIS A C 1
ATOM 1613 O O . HIS A 1 211 ? -7.372 -4.137 9.137 1.00 98.75 211 HIS A O 1
ATOM 1619 N N . ALA A 1 212 ? -7.727 -2.014 9.815 1.00 98.69 212 ALA A N 1
ATOM 1620 C CA . ALA A 1 212 ? -6.978 -1.332 8.765 1.00 98.69 212 ALA A CA 1
ATOM 1621 C C . ALA A 1 212 ? -5.903 -0.417 9.375 1.00 98.69 212 ALA A C 1
ATOM 1623 O O . ALA A 1 212 ? -5.979 -0.042 10.545 1.00 98.69 212 ALA A O 1
ATOM 1624 N N . ALA A 1 213 ? -4.920 -0.030 8.572 1.00 97.69 213 ALA A N 1
ATOM 1625 C CA . ALA A 1 213 ? -3.907 0.959 8.921 1.00 97.69 213 ALA A CA 1
ATOM 1626 C C . ALA A 1 213 ? -3.472 1.709 7.658 1.00 97.69 213 ALA A C 1
ATOM 1628 O O . ALA A 1 213 ? -3.847 1.324 6.545 1.00 97.69 213 ALA A O 1
ATOM 1629 N N . ASP A 1 214 ? -2.655 2.744 7.845 1.00 95.00 214 ASP A N 1
ATOM 1630 C CA . ASP A 1 214 ? -1.793 3.310 6.810 1.00 95.00 214 ASP A CA 1
ATOM 1631 C C . ASP A 1 214 ? -2.584 3.670 5.537 1.00 95.00 214 ASP A C 1
ATOM 1633 O O . ASP A 1 214 ? -2.275 3.246 4.419 1.00 95.00 214 ASP A O 1
ATOM 1637 N N . LEU A 1 215 ? -3.676 4.423 5.725 1.00 94.75 215 LEU A N 1
ATOM 1638 C CA . LEU A 1 215 ? -4.613 4.788 4.661 1.00 94.75 215 LEU A CA 1
ATOM 1639 C C . LEU A 1 215 ? -3.964 5.708 3.618 1.00 94.75 215 LEU A C 1
ATOM 1641 O O . LEU A 1 215 ? -4.308 5.621 2.437 1.00 94.75 215 LEU A O 1
ATOM 1645 N N . HIS A 1 216 ? -3.050 6.587 4.061 1.00 90.44 216 HIS A N 1
ATOM 1646 C CA . HIS A 1 216 ? -2.259 7.511 3.230 1.00 90.44 216 HIS A CA 1
ATOM 1647 C C . HIS A 1 216 ? -3.093 8.212 2.143 1.00 90.44 216 HIS A C 1
ATOM 1649 O O . HIS A 1 216 ? -2.741 8.237 0.955 1.00 90.44 216 HIS A O 1
ATOM 1655 N N . LEU A 1 217 ? -4.251 8.751 2.543 1.00 88.88 217 LEU A N 1
ATOM 1656 C CA . LEU A 1 217 ? -5.190 9.382 1.617 1.00 88.88 217 LEU A CA 1
ATOM 1657 C C . LEU A 1 217 ? -4.521 10.551 0.880 1.00 88.88 217 LEU A C 1
ATOM 1659 O O . LEU A 1 217 ? -3.888 11.406 1.496 1.00 88.88 217 LEU A O 1
ATOM 1663 N N . ASP A 1 218 ? -4.673 10.559 -0.448 1.00 81.12 218 ASP A N 1
ATOM 1664 C CA . ASP A 1 218 ? -4.077 11.525 -1.383 1.00 81.12 218 ASP A CA 1
ATOM 1665 C C . ASP A 1 218 ? -2.539 11.675 -1.327 1.00 81.12 218 ASP A C 1
ATOM 1667 O O . ASP A 1 218 ? -2.001 12.728 -1.673 1.00 81.12 218 ASP A O 1
ATOM 1671 N N . SER A 1 219 ? -1.822 10.603 -0.959 1.00 77.12 219 SER A N 1
ATOM 1672 C CA . SER A 1 219 ? -0.351 10.526 -0.992 1.00 77.12 219 SER A CA 1
ATOM 1673 C C . SER A 1 219 ? 0.286 11.150 -2.255 1.00 77.12 219 SER A C 1
ATOM 1675 O O . SER A 1 219 ? -0.143 10.851 -3.376 1.00 77.12 219 SER A O 1
ATOM 1677 N N . PRO A 1 220 ? 1.325 12.009 -2.125 1.00 64.31 220 PRO A N 1
ATOM 1678 C CA . PRO A 1 220 ? 1.944 12.690 -3.260 1.00 64.31 220 PRO A CA 1
ATOM 1679 C C . PRO A 1 220 ? 2.664 11.731 -4.211 1.00 64.31 220 PRO A C 1
ATOM 1681 O O . PRO A 1 220 ? 3.803 11.316 -3.986 1.00 64.31 220 PRO A O 1
ATOM 1684 N N . LEU A 1 221 ? 2.030 11.491 -5.355 1.00 66.50 221 LEU A N 1
ATOM 1685 C CA . LEU A 1 221 ? 2.516 10.668 -6.463 1.00 66.50 221 LEU A CA 1
ATOM 1686 C C . LEU A 1 221 ? 3.670 11.335 -7.240 1.00 66.50 221 LEU A C 1
ATOM 1688 O O . LEU A 1 221 ? 3.530 11.800 -8.373 1.00 66.50 221 LEU A O 1
ATOM 1692 N N . ARG A 1 222 ? 4.843 11.400 -6.602 1.00 58.22 222 ARG A N 1
ATOM 1693 C CA . ARG A 1 222 ? 6.068 12.005 -7.148 1.00 58.22 222 ARG A CA 1
ATOM 1694 C C . ARG A 1 222 ? 6.547 11.260 -8.400 1.00 58.22 222 ARG A C 1
ATOM 1696 O O . ARG A 1 222 ? 6.850 10.075 -8.340 1.00 58.22 222 ARG A O 1
ATOM 1703 N N . GLY A 1 223 ? 6.687 11.987 -9.509 1.00 55.94 223 GLY A N 1
ATOM 1704 C CA . GLY A 1 223 ? 7.235 11.484 -10.778 1.00 55.94 223 GLY A CA 1
ATOM 1705 C C . GLY A 1 223 ? 6.191 11.051 -11.812 1.00 55.94 223 GLY A C 1
ATOM 1706 O O . GLY A 1 223 ? 6.502 11.051 -12.997 1.00 55.94 223 GLY A O 1
ATOM 1707 N N . LEU A 1 224 ? 4.949 10.781 -11.398 1.00 62.28 224 LEU A N 1
ATOM 1708 C CA . LEU A 1 224 ? 3.874 10.351 -12.304 1.00 62.28 224 LEU A CA 1
ATOM 1709 C C . LEU A 1 224 ? 3.442 11.430 -13.316 1.00 62.28 224 LEU A C 1
ATOM 1711 O O . LEU A 1 224 ? 2.990 11.093 -14.399 1.00 62.28 224 LEU A O 1
ATOM 1715 N N . ASP A 1 225 ? 3.674 12.712 -13.022 1.00 56.00 225 ASP A N 1
ATOM 1716 C CA . ASP A 1 225 ? 3.412 13.836 -13.944 1.00 56.00 225 ASP A CA 1
ATOM 1717 C C . ASP A 1 225 ? 4.520 14.047 -15.007 1.00 56.00 225 ASP A C 1
ATOM 1719 O O . ASP A 1 225 ? 4.576 15.099 -15.647 1.00 56.00 225 ASP A O 1
ATOM 1723 N N . VAL A 1 226 ? 5.450 13.093 -15.154 1.00 59.34 226 VAL A N 1
ATOM 1724 C CA . VAL A 1 226 ? 6.570 13.138 -16.121 1.00 59.34 226 VAL A CA 1
ATOM 1725 C C . VAL A 1 226 ? 6.420 12.088 -17.231 1.00 59.34 226 VAL A C 1
ATOM 1727 O O . VAL A 1 226 ? 6.981 12.268 -18.309 1.00 59.34 226 VAL A O 1
ATOM 1730 N N . ASP A 1 227 ? 5.652 11.025 -16.987 1.00 69.00 227 ASP A N 1
ATOM 1731 C CA . ASP A 1 227 ? 5.379 9.935 -17.927 1.00 69.00 227 ASP A CA 1
ATOM 1732 C C . ASP A 1 227 ? 3.966 10.123 -18.501 1.00 69.00 227 ASP A C 1
ATOM 1734 O O . ASP A 1 227 ? 2.982 9.997 -17.776 1.00 69.00 227 ASP A O 1
ATOM 1738 N N . LEU A 1 228 ? 3.855 10.499 -19.780 1.00 66.38 228 LEU A N 1
ATOM 1739 C CA . LEU A 1 228 ? 2.567 10.891 -20.380 1.00 66.38 228 LEU A CA 1
ATOM 1740 C C . LEU A 1 228 ? 1.594 9.711 -20.528 1.00 66.38 228 LEU A C 1
ATOM 1742 O O . LEU A 1 228 ? 0.384 9.913 -20.464 1.00 66.38 228 LEU A O 1
ATOM 1746 N N . ASP A 1 229 ? 2.123 8.495 -20.659 1.00 72.25 229 ASP A N 1
ATOM 1747 C CA . ASP A 1 229 ? 1.363 7.242 -20.740 1.00 72.25 229 ASP A CA 1
ATOM 1748 C C . ASP A 1 229 ? 0.903 6.720 -19.370 1.00 72.25 229 ASP A C 1
ATOM 1750 O O . ASP A 1 229 ? 0.258 5.671 -19.278 1.00 72.25 229 ASP A O 1
ATOM 1754 N N . ALA A 1 230 ? 1.249 7.412 -18.280 1.00 82.06 230 ALA A N 1
ATOM 1755 C CA . ALA A 1 230 ? 0.885 6.967 -16.951 1.00 82.06 230 ALA A CA 1
ATOM 1756 C C . ALA A 1 230 ? -0.607 7.207 -16.653 1.00 82.06 230 ALA A C 1
ATOM 1758 O O . ALA A 1 230 ? -1.119 8.311 -16.864 1.00 82.06 230 ALA A O 1
ATOM 1759 N N . PRO A 1 231 ? -1.315 6.238 -16.039 1.00 86.50 231 PRO A N 1
ATOM 1760 C CA . PRO A 1 231 ? -2.723 6.362 -15.658 1.00 86.50 231 PRO A CA 1
ATOM 1761 C C . PRO A 1 231 ? -2.888 7.215 -14.383 1.00 86.50 231 PRO A C 1
ATOM 1763 O O . PRO A 1 231 ? -3.536 6.819 -13.410 1.00 86.50 231 PRO A O 1
ATOM 1766 N N . ALA A 1 232 ? -2.284 8.407 -14.371 1.00 84.44 232 ALA A N 1
ATOM 1767 C CA . ALA A 1 232 ? -2.082 9.245 -13.196 1.00 84.44 232 ALA A CA 1
ATOM 1768 C C . ALA A 1 232 ? -3.391 9.593 -12.472 1.00 84.44 232 ALA A C 1
ATOM 1770 O O . ALA A 1 232 ? -3.406 9.626 -11.246 1.00 84.44 232 ALA A O 1
ATOM 1771 N N . GLN A 1 233 ? -4.508 9.787 -13.185 1.00 83.56 233 GLN A N 1
ATOM 1772 C CA . GLN A 1 233 ? -5.814 9.999 -12.548 1.00 83.56 233 GLN A CA 1
ATOM 1773 C C . GLN A 1 233 ? -6.289 8.764 -11.760 1.00 83.56 233 GLN A C 1
ATOM 1775 O O . GLN A 1 233 ? -6.725 8.913 -10.619 1.00 83.56 233 GLN A O 1
ATOM 1780 N N . ARG A 1 234 ? -6.161 7.554 -12.326 1.00 87.31 234 ARG A N 1
ATOM 1781 C CA . ARG A 1 234 ? -6.562 6.296 -11.669 1.00 87.31 234 ARG A CA 1
ATOM 1782 C C . ARG A 1 234 ? -5.707 6.040 -10.426 1.00 87.31 234 ARG A C 1
ATOM 1784 O O . ARG A 1 234 ? -6.252 5.704 -9.381 1.00 87.31 234 ARG A O 1
ATOM 1791 N N . ILE A 1 235 ? -4.397 6.298 -10.501 1.00 88.31 235 ILE A N 1
ATOM 1792 C CA . ILE A 1 235 ? -3.488 6.164 -9.349 1.00 88.31 235 ILE A CA 1
ATOM 1793 C C . ILE A 1 235 ? -3.774 7.246 -8.285 1.00 88.31 235 ILE A C 1
ATOM 1795 O O . ILE A 1 235 ? -3.867 6.916 -7.106 1.00 88.31 235 ILE A O 1
ATOM 1799 N N . ARG A 1 236 ? -4.020 8.512 -8.671 1.00 83.69 236 ARG A N 1
ATOM 1800 C CA . ARG A 1 236 ? -4.429 9.601 -7.747 1.00 83.69 236 ARG A CA 1
ATOM 1801 C C . ARG A 1 236 ? -5.724 9.289 -6.992 1.00 83.69 236 ARG A C 1
ATOM 1803 O O . ARG A 1 236 ? -5.893 9.742 -5.869 1.00 83.69 236 ARG A O 1
ATOM 1810 N N . GLN A 1 237 ? -6.644 8.542 -7.600 1.00 89.25 237 GLN A N 1
ATOM 1811 C CA . GLN A 1 237 ? -7.918 8.160 -6.982 1.00 89.25 237 GLN A CA 1
ATOM 1812 C C . GLN A 1 237 ? -7.842 6.836 -6.196 1.00 89.25 237 GLN A C 1
ATOM 1814 O O . GLN A 1 237 ? -8.782 6.512 -5.470 1.00 89.25 237 GLN A O 1
ATOM 1819 N N . ALA A 1 238 ? -6.739 6.086 -6.293 1.00 93.12 238 ALA A N 1
ATOM 1820 C CA . ALA A 1 238 ? -6.660 4.704 -5.827 1.00 93.12 238 ALA A CA 1
ATOM 1821 C C . ALA A 1 238 ? -6.847 4.541 -4.308 1.00 93.12 238 ALA A C 1
ATOM 1823 O O . ALA A 1 238 ? -7.574 3.643 -3.887 1.00 93.12 238 ALA A O 1
ATOM 1824 N N . SER A 1 239 ? -6.249 5.405 -3.474 1.00 92.94 239 SER A N 1
ATOM 1825 C CA . SER A 1 239 ? -6.407 5.320 -2.009 1.00 92.94 239 SER A CA 1
ATOM 1826 C C . SER A 1 239 ? -7.807 5.740 -1.552 1.00 92.94 239 SER A C 1
ATOM 1828 O O . SER A 1 239 ? -8.385 5.096 -0.677 1.00 92.94 239 SER A O 1
ATOM 1830 N N . ARG A 1 240 ? -8.421 6.732 -2.216 1.00 93.25 240 ARG A N 1
ATOM 1831 C CA . ARG A 1 240 ? -9.836 7.086 -2.002 1.00 93.25 240 ARG A CA 1
ATOM 1832 C C . ARG A 1 240 ? -10.774 5.931 -2.365 1.00 93.25 240 ARG A C 1
ATOM 1834 O O . ARG A 1 240 ? -11.724 5.672 -1.631 1.00 93.25 240 ARG A O 1
ATOM 1841 N N . GLN A 1 241 ? -10.509 5.229 -3.468 1.00 96.19 241 GLN A N 1
ATOM 1842 C CA . GLN A 1 241 ? -11.320 4.081 -3.874 1.00 96.19 241 GLN A CA 1
ATOM 1843 C C . GLN A 1 241 ? -11.086 2.864 -2.968 1.00 96.19 241 GLN A C 1
ATOM 1845 O O . GLN A 1 241 ? -12.049 2.195 -2.619 1.00 96.19 241 GLN A O 1
ATOM 1850 N N . ALA A 1 242 ? -9.859 2.610 -2.505 1.00 97.38 242 ALA A N 1
ATOM 1851 C CA . ALA A 1 242 ? -9.599 1.568 -1.511 1.00 97.38 242 ALA A CA 1
ATOM 1852 C C . ALA A 1 242 ? -10.299 1.855 -0.167 1.00 97.38 242 ALA A C 1
ATOM 1854 O O . ALA A 1 242 ? -10.800 0.930 0.471 1.00 97.38 242 ALA A O 1
ATOM 1855 N N . LEU A 1 243 ? -10.417 3.127 0.237 1.00 97.94 243 LEU A N 1
ATOM 1856 C CA . LEU A 1 243 ? -11.230 3.525 1.392 1.00 97.94 243 LEU A CA 1
ATOM 1857 C C . LEU A 1 243 ? -12.731 3.308 1.138 1.00 97.94 243 LEU A C 1
ATOM 1859 O O . LEU A 1 243 ? -13.434 2.848 2.033 1.00 97.94 243 LEU A O 1
ATOM 1863 N N . ALA A 1 244 ? -13.236 3.588 -0.067 1.00 98.12 244 ALA A N 1
ATOM 1864 C CA . ALA A 1 244 ? -14.612 3.235 -0.419 1.00 98.12 244 ALA A CA 1
ATOM 1865 C C . ALA A 1 244 ? -14.828 1.710 -0.356 1.00 98.12 244 ALA A C 1
ATOM 1867 O O . ALA A 1 244 ? -15.788 1.260 0.263 1.00 98.12 244 ALA A O 1
ATOM 1868 N N . ASN A 1 245 ? -13.887 0.921 -0.881 1.00 98.50 245 ASN A N 1
ATOM 1869 C CA . ASN A 1 245 ? -13.906 -0.542 -0.818 1.00 98.50 245 ASN A CA 1
ATOM 1870 C C . ASN A 1 245 ? -13.879 -1.055 0.640 1.00 98.50 245 ASN A C 1
ATOM 1872 O O . ASN A 1 245 ? -14.582 -2.013 0.949 1.00 98.50 245 ASN A O 1
ATOM 1876 N N . LEU A 1 246 ? -13.130 -0.407 1.549 1.00 98.75 246 LEU A N 1
ATOM 1877 C CA . LEU A 1 246 ? -13.150 -0.707 2.992 1.00 98.75 246 LEU A CA 1
ATOM 1878 C C . LEU A 1 246 ? -14.554 -0.514 3.588 1.00 98.75 246 LEU A C 1
ATOM 1880 O O . LEU A 1 246 ? -15.000 -1.334 4.387 1.00 98.75 246 LEU A O 1
ATOM 1884 N N . VAL A 1 247 ? -15.247 0.559 3.191 1.00 98.75 247 VAL A N 1
ATOM 1885 C CA . VAL A 1 247 ? -16.611 0.862 3.652 1.00 98.75 247 VAL A CA 1
ATOM 1886 C C . VAL A 1 247 ? -17.625 -0.140 3.102 1.00 98.75 247 VAL A C 1
ATOM 1888 O O . VAL A 1 247 ? -18.445 -0.628 3.877 1.00 98.75 247 VAL A O 1
ATOM 1891 N N . GLU A 1 248 ? -17.564 -0.492 1.811 1.00 98.62 248 GLU A N 1
ATOM 1892 C CA . GLU A 1 248 ? -18.460 -1.523 1.262 1.00 98.62 248 GLU A CA 1
ATOM 1893 C C . GLU A 1 248 ? -18.219 -2.879 1.937 1.00 98.62 248 GLU A C 1
ATOM 1895 O O . GLU A 1 248 ? -19.175 -3.553 2.309 1.00 98.62 248 GLU A O 1
ATOM 1900 N N . LEU A 1 249 ? -16.952 -3.261 2.155 1.00 98.69 249 LEU A N 1
ATOM 1901 C CA . LEU A 1 249 ? -16.586 -4.511 2.824 1.00 98.69 249 LEU A CA 1
ATOM 1902 C C . LEU A 1 249 ? -17.123 -4.572 4.258 1.00 98.69 249 LEU A C 1
ATOM 1904 O O . LEU A 1 249 ? -17.675 -5.595 4.650 1.00 98.69 249 LEU A O 1
ATOM 1908 N N . ALA A 1 250 ? -16.977 -3.494 5.033 1.00 98.75 250 ALA A N 1
ATOM 1909 C CA . ALA A 1 250 ? -17.466 -3.426 6.410 1.00 98.75 250 ALA A CA 1
ATOM 1910 C C . ALA A 1 250 ? -18.984 -3.642 6.494 1.00 98.75 250 ALA A C 1
ATOM 1912 O O . ALA A 1 250 ? -19.462 -4.388 7.346 1.00 98.75 250 ALA A O 1
ATOM 1913 N N . ILE A 1 251 ? -19.727 -3.016 5.577 1.00 98.62 251 ILE A N 1
ATOM 1914 C CA . ILE A 1 251 ? -21.187 -3.116 5.501 1.00 98.62 251 ILE A CA 1
ATOM 1915 C C . ILE A 1 251 ? -21.612 -4.502 4.983 1.00 98.62 251 ILE A C 1
ATOM 1917 O O . ILE A 1 251 ? -22.535 -5.096 5.531 1.00 98.62 251 ILE A O 1
ATOM 1921 N N . ALA A 1 252 ? -20.926 -5.050 3.975 1.00 98.38 252 ALA A N 1
ATOM 1922 C CA . ALA A 1 252 ? -21.252 -6.346 3.374 1.00 98.38 252 ALA A CA 1
ATOM 1923 C C . ALA A 1 252 ? -20.899 -7.553 4.265 1.00 98.38 252 ALA A C 1
ATOM 1925 O O . ALA A 1 252 ? -21.636 -8.534 4.287 1.00 98.38 252 ALA A O 1
ATOM 1926 N N . GLU A 1 253 ? -19.798 -7.486 5.020 1.00 98.00 253 GLU A N 1
ATOM 1927 C CA . GLU A 1 253 ? -19.426 -8.490 6.031 1.00 98.00 253 GLU A CA 1
ATOM 1928 C C . GLU A 1 253 ? -20.154 -8.259 7.378 1.00 98.00 253 GLU A C 1
ATOM 1930 O O . GLU A 1 253 ? -19.945 -9.033 8.314 1.00 98.00 253 GLU A O 1
ATOM 1935 N N . ALA A 1 254 ? -21.000 -7.220 7.472 1.00 97.00 254 ALA A N 1
ATOM 1936 C CA . ALA A 1 254 ? -21.777 -6.831 8.653 1.00 97.00 254 ALA A CA 1
ATOM 1937 C C . ALA A 1 254 ? -20.937 -6.800 9.945 1.00 97.00 254 ALA A C 1
ATOM 1939 O O . ALA A 1 254 ? -21.258 -7.468 10.926 1.00 97.00 254 ALA A O 1
ATOM 1940 N N . VAL A 1 255 ? -19.819 -6.065 9.919 1.00 98.38 255 VAL A N 1
ATOM 1941 C CA . VAL A 1 255 ? -18.906 -5.978 11.070 1.00 98.38 255 VAL A CA 1
ATOM 1942 C C . VAL A 1 255 ? -19.429 -5.013 12.131 1.00 98.38 255 VAL A C 1
ATOM 1944 O O . VAL A 1 255 ? -19.921 -3.935 11.806 1.00 98.38 255 VAL A O 1
ATOM 1947 N N . ASP A 1 256 ? -19.275 -5.371 13.403 1.00 97.94 256 ASP A N 1
ATOM 1948 C CA . ASP A 1 256 ? -19.745 -4.575 14.540 1.00 97.94 256 ASP A CA 1
ATOM 1949 C C . ASP A 1 256 ? -18.948 -3.262 14.677 1.00 97.94 256 ASP A C 1
ATOM 1951 O O . ASP A 1 256 ? -19.492 -2.198 14.998 1.00 97.94 256 ASP A O 1
ATOM 1955 N N . PHE A 1 257 ? -17.641 -3.315 14.388 1.00 98.62 257 PHE A N 1
ATOM 1956 C CA . PHE A 1 257 ? -16.765 -2.146 14.412 1.00 98.62 257 PHE A CA 1
ATOM 1957 C C . PHE A 1 257 ? -15.578 -2.222 13.436 1.00 98.62 257 PHE A C 1
ATOM 1959 O O . PHE A 1 257 ? -15.211 -3.275 12.909 1.00 98.62 257 PHE A O 1
ATOM 1966 N N . VAL A 1 258 ? -14.950 -1.067 13.208 1.00 98.81 258 VAL A N 1
ATOM 1967 C CA . VAL A 1 258 ? -13.701 -0.908 12.453 1.00 98.81 258 VAL A CA 1
ATOM 1968 C C . VAL A 1 258 ? -12.656 -0.233 13.342 1.00 98.81 258 VAL A C 1
ATOM 1970 O O . VAL A 1 258 ? -12.942 0.792 13.965 1.00 98.81 258 VAL A O 1
ATOM 1973 N N . VAL A 1 259 ? -11.434 -0.767 13.372 1.00 98.81 259 VAL A N 1
ATOM 1974 C CA . VAL A 1 259 ? -10.270 -0.113 13.986 1.00 98.81 259 VAL A CA 1
ATOM 1975 C C . VAL A 1 259 ? -9.283 0.367 12.926 1.00 98.81 259 VAL A C 1
ATOM 1977 O O . VAL A 1 259 ? -9.026 -0.338 11.946 1.00 98.81 259 VAL A O 1
ATOM 1980 N N . ILE A 1 260 ? -8.737 1.573 13.118 1.00 98.56 260 ILE A N 1
ATOM 1981 C CA . ILE A 1 260 ? -7.783 2.188 12.184 1.00 98.56 260 ILE A CA 1
ATOM 1982 C C . ILE A 1 260 ? -6.498 2.587 12.921 1.00 98.56 260 ILE A C 1
ATOM 1984 O O . ILE A 1 260 ? -6.491 3.535 13.711 1.00 98.56 260 ILE A O 1
ATOM 1988 N N . ALA A 1 261 ? -5.410 1.861 12.659 1.00 97.56 261 ALA A N 1
ATOM 1989 C CA . ALA A 1 261 ? -4.147 1.940 13.398 1.00 97.56 261 ALA A CA 1
ATOM 1990 C C . ALA A 1 261 ? -3.188 3.054 12.910 1.00 97.56 261 ALA A C 1
ATOM 1992 O O . ALA A 1 261 ? -1.973 2.870 12.861 1.00 97.56 261 ALA A O 1
ATOM 1993 N N . GLY A 1 262 ? -3.724 4.231 12.573 1.00 92.25 262 GLY A N 1
ATOM 1994 C CA . GLY A 1 262 ? -2.940 5.415 12.201 1.00 92.25 262 GLY A CA 1
ATOM 1995 C C . GLY A 1 262 ? -2.703 5.612 10.702 1.00 92.25 262 GLY A C 1
ATOM 1996 O O . GLY A 1 262 ? -3.230 4.875 9.868 1.00 92.25 262 GLY A O 1
ATOM 1997 N N . ASP A 1 263 ? -1.943 6.668 10.403 1.00 91.06 263 ASP A N 1
ATOM 1998 C CA . ASP A 1 263 ? -1.654 7.235 9.079 1.00 91.06 263 ASP A CA 1
ATOM 1999 C C . ASP A 1 263 ? -2.899 7.351 8.183 1.00 91.06 263 ASP A C 1
ATOM 2001 O O . ASP A 1 263 ? -2.991 6.815 7.075 1.00 91.06 263 ASP A O 1
ATOM 2005 N N . LEU A 1 264 ? -3.885 8.096 8.691 1.00 89.06 264 LEU A N 1
ATOM 2006 C CA . LEU A 1 264 ? -5.130 8.416 7.987 1.00 89.06 264 LEU A CA 1
ATOM 2007 C C . LEU A 1 264 ? -4.865 9.268 6.731 1.00 89.06 264 LEU A C 1
ATOM 2009 O O . LEU A 1 264 ? -5.564 9.134 5.724 1.00 89.06 264 LEU A O 1
ATOM 2013 N N . TYR A 1 265 ? -3.841 10.122 6.780 1.00 81.31 265 TYR A N 1
ATOM 2014 C CA . TYR A 1 265 ? -3.415 11.028 5.709 1.00 81.31 265 TYR A CA 1
ATOM 2015 C C . TYR A 1 265 ? -1.896 10.964 5.496 1.00 81.31 265 TYR A C 1
ATOM 2017 O O . TYR A 1 265 ? -1.167 10.561 6.395 1.00 81.31 265 TYR A O 1
ATOM 2025 N N . ASP A 1 266 ? -1.397 11.421 4.341 1.00 73.25 266 ASP A N 1
ATOM 2026 C CA . ASP A 1 266 ? 0.048 11.478 4.049 1.00 73.25 266 ASP A CA 1
ATOM 2027 C C . ASP A 1 266 ? 0.594 12.925 4.039 1.00 73.25 266 ASP A C 1
ATOM 2029 O O . ASP A 1 266 ? 0.855 13.509 2.982 1.00 73.25 266 ASP A O 1
ATOM 2033 N N . GLY A 1 267 ? 0.782 13.504 5.231 1.00 61.78 267 GLY A N 1
ATOM 2034 C CA . GLY A 1 267 ? 1.531 14.753 5.450 1.00 61.78 267 GLY A CA 1
ATOM 2035 C C . GLY A 1 267 ? 0.722 16.062 5.428 1.00 61.78 267 GLY A C 1
ATOM 2036 O O . GLY A 1 267 ? -0.506 16.067 5.518 1.00 61.78 267 GLY A O 1
ATOM 2037 N N . ASP A 1 268 ? 1.442 17.189 5.333 1.00 52.78 268 ASP A N 1
ATOM 2038 C CA . ASP A 1 268 ? 0.952 18.568 5.540 1.00 52.78 268 ASP A CA 1
ATOM 2039 C C . ASP A 1 268 ? 0.061 19.125 4.412 1.00 52.78 268 ASP A C 1
ATOM 2041 O O . ASP A 1 268 ? 0.368 20.138 3.771 1.00 52.78 268 ASP A O 1
ATOM 2045 N N . TRP A 1 269 ? -1.077 18.484 4.158 1.00 55.38 269 TRP A N 1
ATOM 2046 C CA . TRP A 1 269 ? -2.034 18.955 3.160 1.00 55.38 269 TRP A CA 1
ATOM 2047 C C . TRP A 1 269 ? -2.978 20.026 3.700 1.00 55.38 269 TRP A C 1
ATOM 2049 O O . TRP A 1 269 ? -3.582 19.901 4.763 1.00 55.38 269 TRP A O 1
ATOM 2059 N N . GLN A 1 270 ? -3.146 21.076 2.898 1.00 49.06 270 GLN A N 1
ATOM 2060 C CA . GLN A 1 270 ? -4.085 22.175 3.139 1.00 49.06 270 GLN A CA 1
ATOM 2061 C C . GLN A 1 270 ? -5.442 21.955 2.437 1.00 49.06 270 GLN A C 1
ATOM 2063 O O . GLN A 1 270 ? -6.317 22.817 2.508 1.00 49.06 270 GLN A O 1
ATOM 2068 N N . ASP A 1 271 ? -5.634 20.827 1.738 1.00 60.53 271 ASP A N 1
ATOM 2069 C CA . ASP A 1 271 ? -6.882 20.539 1.024 1.00 60.53 271 ASP A CA 1
ATOM 2070 C C . ASP A 1 271 ? -7.922 19.874 1.940 1.00 60.53 271 ASP A C 1
ATOM 2072 O O . ASP A 1 271 ? -7.874 18.680 2.244 1.00 60.53 271 ASP A O 1
ATOM 2076 N N . PHE A 1 272 ? -8.930 20.657 2.324 1.00 67.69 272 PHE A N 1
ATOM 2077 C CA . PHE A 1 272 ? -10.100 20.197 3.071 1.00 67.69 272 PHE A CA 1
ATOM 2078 C C . PHE A 1 272 ? -10.837 19.021 2.401 1.00 67.69 272 PHE A C 1
ATOM 2080 O O . PHE A 1 272 ? -11.537 18.279 3.092 1.00 67.69 272 PHE A O 1
ATOM 2087 N N . ARG A 1 273 ? -10.690 18.812 1.082 1.00 77.38 273 ARG A N 1
ATOM 2088 C CA . ARG A 1 273 ? -11.349 17.718 0.346 1.00 77.38 273 ARG A CA 1
ATOM 2089 C C . ARG A 1 273 ? -10.914 16.336 0.825 1.00 77.38 273 ARG A C 1
ATOM 2091 O O . ARG A 1 273 ? -11.756 15.445 0.889 1.00 77.38 273 ARG A O 1
ATOM 2098 N N . THR A 1 274 ? -9.648 16.141 1.192 1.00 80.12 274 THR A N 1
ATOM 2099 C CA . THR A 1 274 ? -9.162 14.846 1.702 1.00 80.12 274 THR A CA 1
ATOM 2100 C C . THR A 1 274 ? -9.809 14.520 3.052 1.00 80.12 274 THR A C 1
ATOM 2102 O O . THR A 1 274 ? -10.311 13.415 3.255 1.00 80.12 274 THR A O 1
ATOM 2105 N N . GLY A 1 275 ? -9.918 15.519 3.937 1.00 82.62 275 GLY A N 1
ATOM 2106 C CA . GLY A 1 275 ? -10.652 15.394 5.201 1.00 82.62 275 GLY A CA 1
ATOM 2107 C C . GLY A 1 275 ? -12.152 15.140 5.008 1.00 82.62 275 GLY A C 1
ATOM 2108 O O . GLY A 1 275 ? -12.737 14.317 5.711 1.00 82.62 275 GLY A O 1
ATOM 2109 N N . GLN A 1 276 ? -12.775 15.779 4.011 1.00 85.94 276 GLN A N 1
ATOM 2110 C CA . GLN A 1 276 ? -14.171 15.519 3.636 1.00 85.94 276 GLN A CA 1
ATOM 2111 C C . GLN A 1 276 ? -14.386 14.085 3.129 1.00 85.94 276 GLN A C 1
ATOM 2113 O O . GLN A 1 276 ? -15.406 13.487 3.462 1.00 85.94 276 GLN A O 1
ATOM 2118 N N . VAL A 1 277 ? -13.439 13.512 2.374 1.00 89.69 277 VAL A N 1
ATOM 2119 C CA . VAL A 1 277 ? -13.506 12.109 1.925 1.00 89.69 277 VAL A CA 1
ATOM 2120 C C . VAL A 1 277 ? -13.480 11.150 3.119 1.00 89.69 277 VAL A C 1
ATOM 2122 O O . VAL A 1 277 ? -14.326 10.255 3.177 1.00 89.69 277 VAL A O 1
ATOM 2125 N N . LEU A 1 278 ? -12.596 11.361 4.105 1.00 90.94 278 LEU A N 1
ATOM 2126 C CA . LEU A 1 278 ? -12.585 10.524 5.311 1.00 90.94 278 LEU A CA 1
ATOM 2127 C C . LEU A 1 278 ? -13.869 10.697 6.139 1.00 90.94 278 LEU A C 1
ATOM 2129 O O . LEU A 1 278 ? -14.492 9.700 6.494 1.00 90.94 278 LEU A O 1
ATOM 2133 N N . ILE A 1 279 ? -14.321 11.932 6.398 1.00 92.00 279 ILE A N 1
ATOM 2134 C CA . ILE A 1 279 ? -15.579 12.185 7.130 1.00 92.00 279 ILE A CA 1
ATOM 2135 C C . ILE A 1 279 ? -16.774 11.525 6.421 1.00 92.00 279 ILE A C 1
ATOM 2137 O O . ILE A 1 279 ? -17.628 10.934 7.082 1.00 92.00 279 ILE A O 1
ATOM 2141 N N . ALA A 1 280 ? -16.838 11.584 5.087 1.00 93.75 280 ALA A N 1
ATOM 2142 C CA . ALA A 1 280 ? -17.905 10.954 4.314 1.00 93.75 280 ALA A CA 1
ATOM 2143 C C . ALA A 1 280 ? -17.876 9.419 4.420 1.00 93.75 280 ALA A C 1
ATOM 2145 O O . ALA A 1 280 ? -18.932 8.810 4.603 1.00 93.75 280 ALA A O 1
ATOM 2146 N N . ALA A 1 281 ? -16.689 8.804 4.352 1.00 96.50 281 ALA A N 1
ATOM 2147 C CA . ALA A 1 281 ? -16.497 7.365 4.524 1.00 96.50 281 ALA A CA 1
ATOM 2148 C C . ALA A 1 281 ? -16.880 6.899 5.941 1.00 96.50 281 ALA A C 1
ATOM 2150 O O . ALA A 1 281 ? -17.720 6.013 6.095 1.00 96.50 281 ALA A O 1
ATOM 2151 N N . LEU A 1 282 ? -16.351 7.560 6.977 1.00 96.38 282 LEU A N 1
ATOM 2152 C CA . LEU A 1 282 ? -16.682 7.277 8.377 1.00 96.38 282 LEU A CA 1
ATOM 2153 C C . LEU A 1 282 ? -18.179 7.468 8.652 1.00 96.38 282 LEU A C 1
ATOM 2155 O O . LEU A 1 282 ? -18.807 6.621 9.276 1.00 96.38 282 LEU A O 1
ATOM 2159 N N . GLY A 1 283 ? -18.783 8.528 8.112 1.00 96.81 283 GLY A N 1
ATOM 2160 C CA . GLY A 1 283 ? -20.215 8.779 8.257 1.00 96.81 283 GLY A CA 1
ATOM 2161 C C . GLY A 1 283 ? -21.100 7.761 7.532 1.00 96.81 283 GLY A C 1
ATOM 2162 O O . GLY A 1 283 ? -22.266 7.625 7.888 1.00 96.81 283 GLY A O 1
ATOM 2163 N N . ARG A 1 284 ? -20.593 7.035 6.523 1.00 98.12 284 ARG A N 1
ATOM 2164 C CA . ARG A 1 284 ? -21.314 5.889 5.941 1.00 98.12 284 ARG A CA 1
ATOM 2165 C C . ARG A 1 284 ? -21.298 4.686 6.880 1.00 98.12 284 ARG A C 1
ATOM 2167 O O . ARG A 1 284 ? -22.350 4.084 7.055 1.00 98.12 284 ARG A O 1
ATOM 2174 N N . LEU A 1 285 ? -20.154 4.392 7.505 1.00 98.31 285 LEU A N 1
ATOM 2175 C CA . LEU A 1 285 ? -20.032 3.326 8.506 1.00 98.31 285 LEU A CA 1
ATOM 2176 C C . LEU A 1 285 ? -20.971 3.575 9.691 1.00 98.31 285 LEU A C 1
ATOM 2178 O O . LEU A 1 285 ? -21.801 2.723 9.999 1.00 98.31 285 LEU A O 1
ATOM 2182 N N . THR A 1 286 ? -20.937 4.770 10.289 1.00 97.38 286 THR A N 1
ATOM 2183 C CA . THR A 1 286 ? -21.751 5.038 11.486 1.00 97.38 286 THR A CA 1
ATOM 2184 C C . THR A 1 286 ? -23.249 5.134 11.189 1.00 97.38 286 THR A C 1
ATOM 2186 O O . THR A 1 286 ? -24.056 4.707 12.010 1.00 97.38 286 THR A O 1
ATOM 2189 N N . ARG A 1 287 ? -23.655 5.572 9.983 1.00 97.38 287 ARG A N 1
ATOM 2190 C CA . ARG A 1 287 ? -25.057 5.457 9.522 1.00 97.38 287 ARG A CA 1
ATOM 2191 C C . ARG A 1 287 ? -25.509 4.017 9.257 1.00 97.38 287 ARG A C 1
ATOM 2193 O O . ARG A 1 287 ? -26.711 3.778 9.252 1.00 97.38 287 ARG A O 1
ATOM 2200 N N . ALA A 1 288 ? -24.585 3.079 9.054 1.00 97.81 288 ALA A N 1
ATOM 2201 C CA . ALA A 1 288 ? -24.868 1.644 9.005 1.00 97.81 288 ALA A CA 1
ATOM 2202 C C . ALA A 1 288 ? -24.811 0.976 10.399 1.00 97.81 288 ALA A C 1
ATOM 2204 O O . ALA A 1 288 ? -24.891 -0.243 10.490 1.00 97.81 288 ALA A O 1
ATOM 2205 N N . GLY A 1 289 ? -24.661 1.756 11.480 1.00 96.62 289 GLY A N 1
ATOM 2206 C CA . GLY A 1 289 ? -24.520 1.267 12.858 1.00 96.62 289 GLY A CA 1
ATOM 2207 C C . GLY A 1 289 ? -23.091 0.878 13.258 1.00 96.62 289 GLY A C 1
ATOM 2208 O O . GLY A 1 289 ? -22.822 0.692 14.442 1.00 96.62 289 GLY A O 1
ATOM 2209 N N . ILE A 1 290 ? -22.162 0.816 12.301 1.00 98.25 290 ILE A N 1
ATOM 2210 C CA . ILE A 1 290 ? -20.796 0.325 12.508 1.00 98.25 290 ILE A CA 1
ATOM 2211 C C . ILE A 1 290 ? -19.974 1.375 13.261 1.00 98.25 290 ILE A C 1
ATOM 2213 O O . ILE A 1 290 ? -19.806 2.512 12.802 1.00 98.25 290 ILE A O 1
ATOM 2217 N N . ARG A 1 291 ? -19.432 0.995 14.421 1.00 97.56 291 ARG A N 1
ATOM 2218 C CA . ARG A 1 291 ? -18.577 1.873 15.236 1.00 97.56 291 ARG A CA 1
ATOM 2219 C C . ARG A 1 291 ? -17.183 1.986 14.621 1.00 97.56 291 ARG A C 1
ATOM 2221 O O . ARG A 1 291 ? -16.677 1.022 14.055 1.00 97.56 291 ARG A O 1
ATOM 2228 N N . VAL A 1 292 ? -16.527 3.142 14.750 1.00 98.31 292 VAL A N 1
ATOM 2229 C CA . VAL A 1 292 ? -15.138 3.307 14.274 1.00 98.31 292 VAL A CA 1
ATOM 2230 C C . VAL A 1 292 ? -14.249 3.874 15.369 1.00 98.31 292 VAL A C 1
ATOM 2232 O O . VAL A 1 292 ? -14.586 4.892 15.969 1.00 98.31 292 VAL A O 1
ATOM 2235 N N . ILE A 1 293 ? -13.106 3.234 15.614 1.00 98.31 293 ILE A N 1
ATOM 2236 C CA . ILE A 1 293 ? -12.133 3.645 16.633 1.00 98.31 293 ILE A CA 1
ATOM 2237 C C . ILE A 1 293 ? -10.766 3.786 15.960 1.00 98.31 293 ILE A C 1
ATOM 2239 O O . ILE A 1 293 ? -10.238 2.836 15.388 1.00 98.31 293 ILE A O 1
ATOM 2243 N N . ALA A 1 294 ? -10.198 4.987 15.994 1.00 96.94 294 ALA A N 1
ATOM 2244 C CA . ALA A 1 294 ? -8.963 5.321 15.297 1.00 96.94 294 ALA A CA 1
ATOM 2245 C C . ALA A 1 294 ? -7.916 5.925 16.239 1.00 96.94 294 ALA A C 1
ATOM 2247 O O . ALA A 1 294 ? -8.238 6.563 17.245 1.00 96.94 294 ALA A O 1
ATOM 2248 N N . ILE A 1 295 ? -6.655 5.781 15.844 1.00 95.25 295 ILE A N 1
ATOM 2249 C CA . ILE A 1 295 ? -5.518 6.556 16.350 1.00 95.25 295 ILE A CA 1
ATOM 2250 C C . ILE A 1 295 ? -4.893 7.360 15.201 1.00 95.25 295 ILE A C 1
ATOM 2252 O O . ILE A 1 295 ? -5.177 7.110 14.031 1.00 95.25 295 ILE A O 1
ATOM 2256 N N . ARG A 1 296 ? -4.032 8.322 15.536 1.00 92.00 296 ARG A N 1
ATOM 2257 C CA . ARG A 1 296 ? -3.159 9.037 14.593 1.00 92.00 296 ARG A CA 1
ATOM 2258 C C . ARG A 1 296 ? -1.794 8.365 14.490 1.00 92.00 296 ARG A C 1
ATOM 2260 O O . ARG A 1 296 ? -1.203 8.071 15.531 1.00 92.00 296 ARG A O 1
ATOM 2267 N N . GLY A 1 297 ? -1.288 8.210 13.269 1.00 89.06 297 GLY A N 1
ATOM 2268 C CA . GLY A 1 297 ? 0.096 7.799 12.999 1.00 89.06 297 GLY A CA 1
ATOM 2269 C C . GLY A 1 297 ? 1.065 8.982 12.898 1.00 89.06 297 GLY A C 1
ATOM 2270 O O . GLY A 1 297 ? 0.725 10.116 13.262 1.00 89.06 297 GLY A O 1
ATOM 2271 N N . ASN A 1 298 ? 2.282 8.741 12.405 1.00 85.00 298 ASN A N 1
ATOM 2272 C CA . ASN A 1 298 ? 3.298 9.792 12.304 1.00 85.00 298 ASN A CA 1
ATOM 2273 C C . ASN A 1 298 ? 3.030 10.828 11.197 1.00 85.00 298 ASN A C 1
ATOM 2275 O O . ASN A 1 298 ? 3.457 11.973 11.348 1.00 85.00 298 ASN A O 1
ATOM 2279 N N . HIS A 1 299 ? 2.310 10.493 10.121 1.00 80.25 299 HIS A N 1
ATOM 2280 C CA . HIS A 1 299 ? 1.909 11.469 9.093 1.00 80.25 299 HIS A CA 1
ATOM 2281 C C . HIS A 1 299 ? 0.717 12.341 9.538 1.00 80.25 299 HIS A C 1
ATOM 2283 O O . HIS A 1 299 ? 0.558 13.468 9.068 1.00 80.25 299 HIS A O 1
ATOM 2289 N N . ASP A 1 300 ? -0.089 11.869 10.493 1.00 75.75 300 ASP A N 1
ATOM 2290 C CA . ASP A 1 300 ? -1.274 12.574 11.003 1.00 75.75 300 ASP A CA 1
ATOM 2291 C C . ASP A 1 300 ? -0.964 13.676 12.034 1.00 75.75 300 ASP A C 1
ATOM 2293 O O . ASP A 1 300 ? -1.806 14.541 12.292 1.00 75.75 300 ASP A O 1
ATOM 2297 N N . ALA A 1 301 ? 0.200 13.618 12.689 1.00 64.06 301 ALA A N 1
ATOM 2298 C CA . ALA A 1 301 ? 0.488 14.415 13.884 1.00 64.06 301 ALA A CA 1
ATOM 2299 C C . ALA A 1 301 ? 0.818 15.894 13.595 1.00 64.06 301 ALA A C 1
ATOM 2301 O O . ALA A 1 301 ? 0.515 16.771 14.416 1.00 64.06 301 ALA A O 1
ATOM 2302 N N . GLU A 1 302 ? 1.408 16.186 12.434 1.00 52.59 302 GLU A N 1
ATOM 2303 C CA . GLU A 1 302 ? 1.705 17.550 11.964 1.00 52.59 302 GLU A CA 1
ATOM 2304 C C . GLU A 1 302 ? 0.453 18.232 11.379 1.00 52.59 302 GLU A C 1
ATOM 2306 O O . GLU A 1 302 ? 0.240 19.429 11.589 1.00 52.59 302 GLU A O 1
ATOM 2311 N N . SER A 1 303 ? -0.450 17.450 10.774 1.00 61.09 303 SER A N 1
ATOM 2312 C CA . SER A 1 303 ? -1.629 17.944 10.057 1.00 61.09 303 SER A CA 1
ATOM 2313 C C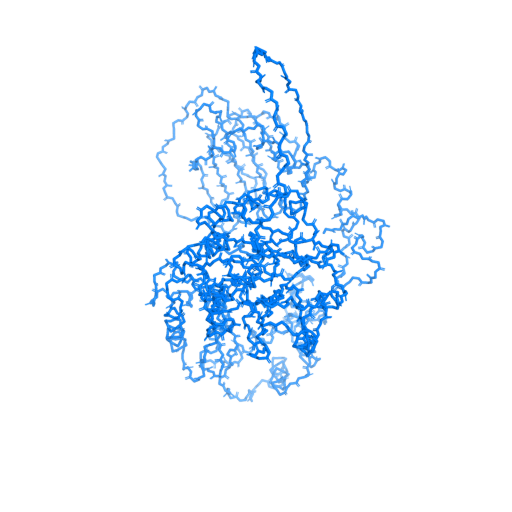 . SER A 1 303 ? -2.583 18.794 10.913 1.00 61.09 303 SER A C 1
ATOM 2315 O O . SER A 1 303 ? -3.226 18.338 11.867 1.00 61.09 303 SER A O 1
ATOM 2317 N N . VAL A 1 304 ? -2.748 20.055 10.500 1.00 53.72 304 VAL A N 1
ATOM 2318 C CA . VAL A 1 304 ? -3.697 21.020 11.086 1.00 53.72 304 VAL A CA 1
ATOM 2319 C C . VAL A 1 304 ? -5.156 20.594 10.864 1.00 53.72 304 VAL A C 1
ATOM 2321 O O . VAL A 1 304 ? -6.016 20.907 11.695 1.00 53.72 304 VAL A O 1
ATOM 2324 N N . LEU A 1 305 ? -5.441 19.837 9.793 1.00 55.66 305 LEU A N 1
ATOM 2325 C CA . LEU A 1 305 ? -6.766 19.264 9.536 1.00 55.66 305 LEU A CA 1
ATOM 2326 C C . LEU A 1 305 ? -7.148 18.281 10.649 1.00 55.66 305 LEU A C 1
ATOM 2328 O O . LEU A 1 305 ? -8.185 18.459 11.286 1.00 55.66 305 LEU A O 1
ATOM 2332 N N . THR A 1 306 ? -6.287 17.308 10.961 1.00 58.44 306 THR A N 1
ATOM 2333 C CA . THR A 1 306 ? -6.565 16.247 11.949 1.00 58.44 306 THR A CA 1
ATOM 2334 C C . THR A 1 306 ? -6.710 16.778 13.383 1.00 58.44 306 THR A C 1
ATOM 2336 O O . THR A 1 306 ? -7.291 16.112 14.236 1.00 58.44 306 THR A O 1
ATOM 2339 N N . ARG A 1 307 ? -6.238 17.999 13.670 1.00 60.22 307 ARG A N 1
ATOM 2340 C CA . ARG A 1 307 ? -6.443 18.679 14.967 1.00 60.22 307 ARG A CA 1
ATOM 2341 C C . ARG A 1 307 ? -7.814 19.350 15.111 1.00 60.22 307 ARG A C 1
ATOM 2343 O O . ARG A 1 307 ? -8.240 19.579 16.237 1.00 60.22 307 ARG A O 1
ATOM 2350 N N . ASN A 1 308 ? -8.493 19.654 14.003 1.00 63.06 308 ASN A N 1
ATOM 2351 C CA . ASN A 1 308 ? -9.792 20.345 13.976 1.00 63.06 308 ASN A CA 1
ATOM 2352 C C . ASN A 1 308 ? -10.926 19.492 13.369 1.00 63.06 308 ASN A C 1
ATOM 2354 O O . ASN A 1 308 ? -12.064 19.952 13.252 1.00 63.06 308 ASN A O 1
ATOM 2358 N N . LEU A 1 309 ? -10.624 18.255 12.966 1.00 67.69 309 LEU A N 1
ATOM 2359 C CA . LEU A 1 309 ? -11.549 17.337 12.314 1.00 67.69 309 LEU A CA 1
ATOM 2360 C C . LEU A 1 309 ? -12.635 16.869 13.298 1.00 67.69 309 LEU A C 1
ATOM 2362 O O . LEU A 1 309 ? -12.390 16.015 14.149 1.00 67.69 309 LEU A O 1
ATOM 2366 N N . ARG A 1 310 ? -13.859 17.392 13.167 1.00 78.69 310 ARG A N 1
ATOM 2367 C CA . ARG A 1 310 ? -15.022 16.804 13.845 1.00 78.69 310 ARG A CA 1
ATOM 2368 C C . ARG A 1 310 ? -15.399 15.504 13.140 1.00 78.69 310 ARG A C 1
ATOM 2370 O O . ARG A 1 310 ? -15.848 15.530 11.995 1.00 78.69 310 ARG A O 1
ATOM 2377 N N . LEU A 1 311 ? -15.197 14.382 13.825 1.00 86.50 311 LEU A N 1
ATOM 2378 C CA . LEU A 1 311 ? -15.703 13.085 13.389 1.00 86.50 311 LEU A CA 1
ATOM 2379 C C . LEU A 1 311 ? -17.237 13.022 13.521 1.00 86.50 311 LEU A C 1
ATOM 2381 O O . LEU A 1 311 ? -17.800 13.737 14.353 1.00 86.50 311 LEU A O 1
ATOM 2385 N N . PRO A 1 312 ? -17.918 12.194 12.708 1.00 91.62 312 PRO A N 1
ATOM 2386 C CA . PRO A 1 312 ? -19.343 11.929 12.876 1.00 91.62 312 PRO A CA 1
ATOM 2387 C C . PRO A 1 312 ? -19.602 11.100 14.139 1.00 91.62 312 PRO A C 1
ATOM 2389 O O . PRO A 1 312 ? -18.769 10.280 14.534 1.00 91.62 312 PRO A O 1
ATOM 2392 N N . ASP A 1 313 ? -20.791 11.256 14.722 1.00 92.38 313 ASP A N 1
ATOM 2393 C CA . ASP A 1 313 ? -21.236 10.428 15.844 1.00 92.38 313 ASP A CA 1
ATOM 2394 C C . ASP A 1 313 ? -21.130 8.935 15.492 1.00 92.38 313 ASP A C 1
ATOM 2396 O O . ASP A 1 313 ? -21.423 8.516 14.368 1.00 92.38 313 ASP A O 1
ATOM 2400 N N . GLY A 1 314 ? -20.655 8.142 16.454 1.00 92.81 314 GLY A N 1
ATOM 2401 C CA . GLY A 1 314 ? -20.301 6.730 16.278 1.00 92.81 314 GLY A CA 1
ATOM 2402 C C . GLY A 1 314 ? -18.820 6.474 15.957 1.00 92.81 314 GLY A C 1
ATOM 2403 O O . GLY A 1 314 ? -18.342 5.371 16.240 1.00 92.81 314 GLY A O 1
ATOM 2404 N N . ALA A 1 315 ? -18.081 7.472 15.456 1.00 95.88 315 ALA A N 1
ATOM 2405 C CA . ALA A 1 315 ? -16.637 7.401 15.226 1.00 95.88 315 ALA A CA 1
ATOM 2406 C C . ALA A 1 315 ? -15.848 8.111 16.345 1.00 95.88 315 ALA A C 1
ATOM 2408 O O . ALA A 1 315 ? -16.305 9.089 16.935 1.00 95.88 315 ALA A O 1
ATOM 2409 N N . THR A 1 316 ? -14.656 7.614 16.675 1.00 94.94 316 THR A N 1
ATOM 2410 C CA . THR A 1 316 ? -13.851 8.090 17.812 1.00 94.94 316 THR A CA 1
ATOM 2411 C C . THR A 1 316 ? -12.367 8.094 17.456 1.00 94.94 316 THR A C 1
ATOM 2413 O O . THR A 1 316 ? -11.852 7.107 16.938 1.00 94.94 316 THR A O 1
ATOM 2416 N N . LEU A 1 317 ? -11.677 9.201 17.747 1.00 93.88 317 LEU A N 1
ATOM 2417 C CA . LEU A 1 317 ? -10.223 9.337 17.624 1.00 93.88 317 LEU A CA 1
ATOM 2418 C C . LEU A 1 317 ? -9.633 9.421 19.033 1.00 93.88 317 LEU A C 1
ATOM 2420 O O . LEU A 1 317 ? -9.954 10.359 19.761 1.00 93.88 317 LEU A O 1
ATOM 2424 N N . LEU A 1 318 ? -8.801 8.454 19.414 1.00 94.94 318 LEU A N 1
ATOM 2425 C CA . LEU A 1 318 ? -8.229 8.385 20.762 1.00 94.94 318 LEU A CA 1
ATOM 2426 C C . LEU A 1 318 ? -7.155 9.465 20.973 1.00 94.94 318 LEU A C 1
ATOM 2428 O O . LEU A 1 318 ? -6.453 9.862 20.036 1.00 94.94 318 LEU A O 1
ATOM 2432 N N . SER A 1 319 ? -7.017 9.939 22.209 1.00 92.12 319 SER A N 1
ATOM 2433 C CA . SER A 1 319 ? -6.081 10.993 22.608 1.00 92.12 319 SER A CA 1
ATOM 2434 C C . SER A 1 319 ? -4.628 10.679 22.264 1.00 92.12 319 SER A C 1
ATOM 2436 O O . SER A 1 319 ? -4.185 9.532 22.213 1.00 92.12 319 SER A O 1
ATOM 2438 N N . ALA A 1 320 ? -3.862 11.748 22.044 1.00 90.62 320 ALA A N 1
ATOM 2439 C CA . ALA A 1 320 ? -2.419 11.678 21.854 1.00 90.62 320 ALA A CA 1
ATOM 2440 C C . ALA A 1 320 ? -1.609 11.947 23.132 1.00 90.62 320 ALA A C 1
ATOM 2442 O O . ALA A 1 320 ? -0.402 11.724 23.155 1.00 90.62 320 ALA A O 1
ATOM 2443 N N . ARG A 1 321 ? -2.252 12.450 24.196 1.00 89.69 321 ARG A N 1
ATOM 2444 C CA . ARG A 1 321 ? -1.574 12.815 25.455 1.00 89.69 321 ARG A CA 1
ATOM 2445 C C . ARG A 1 321 ? -1.329 11.615 26.364 1.00 89.69 321 ARG A C 1
ATOM 2447 O O . ARG A 1 321 ? -0.332 11.584 27.073 1.00 89.69 321 ARG A O 1
ATOM 2454 N N . THR A 1 322 ? -2.261 10.672 26.355 1.00 92.25 322 THR A N 1
ATOM 2455 C CA . THR A 1 322 ? -2.319 9.496 27.226 1.00 92.25 322 THR A CA 1
ATOM 2456 C C . THR A 1 322 ? -3.061 8.387 26.484 1.00 92.25 322 THR A C 1
ATOM 2458 O O . THR A 1 322 ? -3.942 8.714 25.684 1.00 92.25 322 THR A O 1
ATOM 2461 N N . PRO A 1 323 ? -2.780 7.105 26.761 1.00 95.75 323 PRO A N 1
ATOM 2462 C CA . PRO A 1 323 ? -3.636 6.013 26.321 1.00 95.75 323 PRO A CA 1
ATOM 2463 C C . PRO A 1 323 ? -5.064 6.179 26.840 1.00 95.75 323 PRO A C 1
ATOM 2465 O O . PRO A 1 323 ? -5.287 6.569 27.988 1.00 95.75 323 PRO A O 1
ATOM 2468 N N . GLU A 1 324 ? -6.029 5.872 25.985 1.00 97.12 324 GLU A N 1
ATOM 2469 C CA . GLU A 1 324 ? -7.456 5.871 26.294 1.00 97.12 324 GLU A CA 1
ATOM 2470 C C . GLU A 1 324 ? -8.052 4.486 26.036 1.00 97.12 324 GLU A C 1
ATOM 2472 O O . GLU A 1 324 ? -7.396 3.590 25.503 1.00 97.12 324 GLU A O 1
ATOM 2477 N N . THR A 1 325 ? -9.298 4.272 26.458 1.00 98.12 325 THR A N 1
ATOM 2478 C CA . THR A 1 325 ? -10.018 3.017 26.219 1.00 98.12 325 THR A CA 1
ATOM 2479 C C . THR A 1 325 ? -11.439 3.305 25.764 1.00 98.12 325 THR A C 1
ATOM 2481 O O . THR A 1 325 ? -12.279 3.722 26.562 1.00 98.12 325 THR A O 1
ATOM 2484 N N . ALA A 1 326 ? -11.715 3.052 24.487 1.00 97.50 326 ALA A N 1
ATOM 2485 C CA . ALA A 1 326 ? -13.075 3.014 23.972 1.00 97.50 326 ALA A CA 1
ATOM 2486 C C . ALA A 1 326 ? -13.709 1.667 24.346 1.00 97.50 326 ALA A C 1
ATOM 2488 O O . ALA A 1 326 ? -13.108 0.615 24.135 1.00 97.50 326 ALA A O 1
ATOM 2489 N N . ARG A 1 327 ? -14.914 1.691 24.920 1.00 96.81 327 ARG A N 1
ATOM 2490 C CA . ARG A 1 327 ? -15.659 0.485 25.308 1.00 96.81 327 ARG A CA 1
ATOM 2491 C C . ARG A 1 327 ? -16.885 0.323 24.418 1.00 96.81 327 ARG A C 1
ATOM 2493 O O . ARG A 1 327 ? -17.601 1.296 24.193 1.00 96.81 327 ARG A O 1
ATOM 2500 N N . LEU A 1 328 ? -17.121 -0.909 23.985 1.00 95.00 328 LEU A N 1
ATOM 2501 C CA . LEU A 1 328 ? -18.325 -1.380 23.306 1.00 95.00 328 LEU A CA 1
ATOM 2502 C C . LEU A 1 328 ? -18.972 -2.444 24.220 1.00 95.00 328 LEU A C 1
ATOM 2504 O O . LEU A 1 328 ? -18.818 -3.646 23.976 1.00 95.00 328 LEU A O 1
ATOM 2508 N N . PRO A 1 329 ? -19.581 -2.039 25.357 1.00 91.50 329 PRO A N 1
ATOM 2509 C CA . PRO A 1 329 ? -20.158 -2.970 26.333 1.00 91.50 329 PRO A CA 1
ATOM 2510 C C . PRO A 1 329 ? -21.247 -3.875 25.741 1.00 91.50 329 PRO A C 1
ATOM 2512 O O . PRO A 1 329 ? -21.426 -4.984 26.229 1.00 91.50 329 PRO A O 1
ATOM 2515 N N . GLU A 1 330 ? -21.915 -3.441 24.671 1.00 90.19 330 GLU A N 1
ATOM 2516 C CA . GLU A 1 330 ? -22.922 -4.190 23.913 1.00 90.19 330 GLU A CA 1
ATOM 2517 C C . GLU A 1 330 ? -22.426 -5.533 23.339 1.00 90.19 330 GLU A C 1
ATOM 2519 O O . GLU A 1 330 ? -23.233 -6.436 23.133 1.00 90.19 330 GLU A O 1
ATOM 2524 N N . ILE A 1 331 ? -21.113 -5.674 23.124 1.00 92.19 331 ILE A N 1
ATOM 2525 C CA . ILE A 1 331 ? -20.445 -6.896 22.635 1.00 92.19 331 ILE A CA 1
ATOM 2526 C C . ILE A 1 331 ? -19.279 -7.339 23.540 1.00 92.19 331 ILE A C 1
ATOM 2528 O O . ILE A 1 331 ? -18.534 -8.258 23.205 1.00 92.19 331 ILE A O 1
ATOM 2532 N N . GLY A 1 332 ? -19.089 -6.675 24.686 1.00 94.94 332 GLY A N 1
ATOM 2533 C CA . GLY A 1 332 ? -17.981 -6.947 25.603 1.00 94.94 332 GLY A CA 1
ATOM 2534 C C . GLY A 1 332 ? -16.593 -6.646 25.024 1.00 94.94 332 GLY A C 1
ATOM 2535 O O . GLY A 1 332 ? -15.659 -7.391 25.300 1.00 94.94 332 GLY A O 1
ATOM 2536 N N . VAL A 1 333 ? -16.415 -5.577 24.234 1.00 97.69 333 VAL A N 1
ATOM 2537 C CA . VAL A 1 333 ? -15.100 -5.208 23.654 1.00 97.69 333 VAL A CA 1
ATOM 2538 C C . VAL A 1 333 ? -14.518 -3.936 24.277 1.00 97.69 333 VAL A C 1
ATOM 2540 O O . VAL A 1 333 ? -15.218 -2.939 24.471 1.00 97.69 333 VAL A O 1
ATOM 2543 N N . ALA A 1 334 ? -13.217 -3.957 24.569 1.00 98.00 334 ALA A N 1
ATOM 2544 C CA . ALA A 1 334 ? -12.430 -2.806 24.999 1.00 98.00 334 ALA A CA 1
ATOM 2545 C C . ALA A 1 334 ? -11.277 -2.561 24.012 1.00 98.00 334 ALA A C 1
ATOM 2547 O O . ALA A 1 334 ? -10.452 -3.441 23.786 1.00 98.00 334 ALA A O 1
ATOM 2548 N N . VAL A 1 335 ? -11.216 -1.365 23.421 1.00 98.62 335 VAL A N 1
ATOM 2549 C CA . VAL A 1 335 ? -10.132 -0.940 22.523 1.00 98.62 335 VAL A CA 1
ATOM 2550 C C . VAL A 1 335 ? -9.261 0.084 23.239 1.00 98.62 335 VAL A C 1
ATOM 2552 O O . VAL A 1 335 ? -9.690 1.216 23.473 1.00 98.62 335 VAL A O 1
ATOM 2555 N N . HIS A 1 336 ? -8.037 -0.312 23.572 1.00 98.50 336 HIS A N 1
ATOM 2556 C CA . HIS A 1 336 ? -7.023 0.517 24.220 1.00 98.50 336 HIS A CA 1
ATOM 2557 C C . HIS A 1 336 ? -6.090 1.110 23.165 1.00 98.50 336 HIS A C 1
ATOM 2559 O O . HIS A 1 336 ? -5.577 0.372 22.329 1.00 98.50 336 HIS A O 1
ATOM 2565 N N . GLY A 1 337 ? -5.824 2.414 23.194 1.00 97.75 337 GLY A N 1
ATOM 2566 C CA . GLY A 1 337 ? -4.957 3.023 22.183 1.00 97.75 337 GLY A CA 1
ATOM 2567 C C . GLY A 1 337 ? -4.492 4.431 22.517 1.00 97.75 337 GLY A C 1
ATOM 2568 O O . GLY A 1 337 ? -5.095 5.124 23.336 1.00 97.75 337 GLY A O 1
ATOM 2569 N N . GLN A 1 338 ? -3.417 4.856 21.855 1.00 96.25 338 GLN A N 1
ATOM 2570 C CA . GLN A 1 338 ? -2.877 6.212 21.932 1.00 96.25 338 GLN A CA 1
ATOM 2571 C C . GLN A 1 338 ? -2.476 6.705 20.537 1.00 96.25 338 GLN A C 1
ATOM 2573 O O . GLN A 1 338 ? -1.750 6.031 19.809 1.00 96.25 338 GLN A O 1
ATOM 2578 N N . SER A 1 339 ? -2.919 7.912 20.193 1.00 94.06 339 SER A N 1
ATOM 2579 C CA . SER A 1 339 ? -2.502 8.639 18.991 1.00 94.06 339 SER A CA 1
ATOM 2580 C C . SER A 1 339 ? -1.096 9.227 19.120 1.00 94.06 339 SER A C 1
ATOM 2582 O O . SER A 1 339 ? -0.657 9.603 20.204 1.00 94.06 339 SER A O 1
ATOM 2584 N N . PHE A 1 340 ? -0.411 9.442 18.000 1.00 90.19 340 PHE A N 1
ATOM 2585 C CA . PHE A 1 340 ? 0.846 10.190 18.007 1.00 90.19 340 PHE A CA 1
ATOM 2586 C C . PHE A 1 340 ? 0.611 11.688 18.274 1.00 90.19 340 PHE A C 1
ATOM 2588 O O . PHE A 1 340 ? -0.320 12.309 17.740 1.00 90.19 340 PHE A O 1
ATOM 2595 N N . ALA A 1 341 ? 1.451 12.277 19.131 1.00 84.62 341 ALA A N 1
ATOM 2596 C CA . ALA A 1 341 ? 1.428 13.702 19.486 1.00 84.62 341 ALA A CA 1
ATOM 2597 C C . ALA A 1 341 ? 2.296 14.556 18.545 1.00 84.62 341 ALA A C 1
ATOM 2599 O O . ALA A 1 341 ? 1.919 15.677 18.199 1.00 84.62 341 ALA A O 1
ATOM 2600 N N . THR A 1 342 ? 3.422 13.992 18.117 1.00 81.94 342 THR A N 1
ATOM 2601 C CA . THR A 1 342 ? 4.408 14.517 17.164 1.00 81.94 342 THR A CA 1
ATOM 2602 C C . THR A 1 342 ? 4.615 13.491 16.050 1.00 81.94 342 THR A C 1
ATOM 2604 O O . THR A 1 342 ? 4.199 12.342 16.178 1.00 81.94 342 THR A O 1
ATOM 2607 N N . ARG A 1 343 ? 5.256 13.885 14.947 1.00 78.69 343 ARG A N 1
ATOM 2608 C CA . ARG A 1 343 ? 5.664 12.940 13.898 1.00 78.69 343 ARG A CA 1
ATOM 2609 C C . ARG A 1 343 ? 6.747 11.983 14.384 1.00 78.69 343 ARG A C 1
ATOM 2611 O O . ARG A 1 343 ? 6.677 10.789 14.129 1.00 78.69 343 ARG A O 1
ATOM 2618 N N . ASP A 1 344 ? 7.721 12.510 15.115 1.00 81.06 344 ASP A N 1
ATOM 2619 C CA . ASP A 1 344 ? 8.812 11.725 15.676 1.00 81.06 344 ASP A CA 1
ATOM 2620 C C . ASP A 1 344 ? 8.512 11.350 17.134 1.00 81.06 344 ASP A C 1
ATOM 2622 O O . ASP A 1 344 ? 8.850 12.074 18.071 1.00 81.06 344 ASP A O 1
ATOM 2626 N N . VAL A 1 345 ? 7.782 10.245 17.318 1.00 81.75 345 VAL A N 1
ATOM 2627 C CA . VAL A 1 345 ? 7.586 9.610 18.630 1.00 81.75 345 VAL A CA 1
ATOM 2628 C C . VAL A 1 345 ? 8.659 8.541 18.804 1.00 81.75 345 VAL A C 1
ATOM 2630 O O . VAL A 1 345 ? 8.554 7.460 18.229 1.00 81.75 345 VAL A O 1
ATOM 2633 N N . GLN A 1 346 ? 9.671 8.831 19.621 1.00 84.00 346 GLN A N 1
ATOM 2634 C CA . GLN A 1 346 ? 10.712 7.869 20.014 1.00 84.00 346 GLN A CA 1
ATOM 2635 C C . GLN A 1 346 ? 10.364 7.105 21.309 1.00 84.00 346 GLN A C 1
ATOM 2637 O O . GLN A 1 346 ? 11.038 6.139 21.665 1.00 84.00 346 GLN A O 1
ATOM 2642 N N . ASP A 1 347 ? 9.294 7.499 22.007 1.00 84.75 347 ASP A N 1
ATOM 2643 C CA . ASP A 1 347 ? 8.846 6.862 23.247 1.00 84.75 347 ASP A CA 1
ATOM 2644 C C . ASP A 1 347 ? 8.117 5.532 23.010 1.00 84.75 347 ASP A C 1
ATOM 2646 O O . ASP A 1 347 ? 7.262 5.399 22.133 1.00 84.75 347 ASP A O 1
ATOM 2650 N N . ASN A 1 348 ? 8.386 4.548 23.867 1.00 88.88 348 ASN A N 1
ATOM 2651 C CA . ASN A 1 348 ? 7.672 3.271 23.898 1.00 88.88 348 ASN A CA 1
ATOM 2652 C C . ASN A 1 348 ? 6.265 3.455 24.505 1.00 88.88 348 ASN A C 1
ATOM 2654 O O . ASN A 1 348 ? 6.046 3.183 25.690 1.00 88.88 348 ASN A O 1
ATOM 2658 N N . LEU A 1 349 ? 5.314 3.932 23.690 1.00 90.81 349 LEU A N 1
ATOM 2659 C CA . LEU A 1 349 ? 3.936 4.227 24.116 1.00 90.81 349 LEU A CA 1
ATOM 2660 C C . LEU A 1 349 ? 3.239 3.016 24.754 1.00 90.81 349 LEU A C 1
ATOM 2662 O O . LEU A 1 349 ? 2.495 3.178 25.718 1.00 90.81 349 LEU A O 1
ATOM 2666 N N . ALA A 1 350 ? 3.531 1.801 24.277 1.00 91.50 350 ALA A N 1
ATOM 2667 C CA . ALA A 1 350 ? 2.955 0.552 24.780 1.00 91.50 350 ALA A CA 1
ATOM 2668 C C . ALA A 1 350 ? 3.244 0.278 26.273 1.00 91.50 350 ALA A C 1
ATOM 2670 O O . ALA A 1 350 ? 2.618 -0.597 26.857 1.00 91.50 350 ALA A O 1
ATOM 2671 N N . ARG A 1 351 ? 4.170 1.007 26.917 1.00 91.56 351 ARG A N 1
ATOM 2672 C CA . ARG A 1 351 ? 4.383 0.945 28.379 1.00 91.56 351 ARG A CA 1
ATOM 2673 C C . ARG A 1 351 ? 3.301 1.650 29.196 1.00 91.56 351 ARG A C 1
ATOM 2675 O O . ARG A 1 351 ? 3.166 1.355 30.377 1.00 91.56 351 ARG A O 1
ATOM 2682 N N . GLY A 1 352 ? 2.587 2.609 28.607 1.00 93.06 352 GLY A N 1
ATOM 2683 C CA . GLY A 1 352 ? 1.533 3.363 29.292 1.00 93.06 352 GLY A CA 1
ATOM 2684 C C . GLY A 1 352 ? 0.144 2.731 29.190 1.00 93.06 352 GLY A C 1
ATOM 2685 O O . GLY A 1 352 ? -0.799 3.261 29.776 1.00 93.06 352 GLY A O 1
ATOM 2686 N N . TYR A 1 353 ? -0.011 1.661 28.405 1.00 97.00 353 TYR A N 1
ATOM 2687 C CA . TYR A 1 353 ? -1.316 1.085 28.094 1.00 97.00 353 TYR A CA 1
ATOM 2688 C C . TYR A 1 353 ? -1.918 0.414 29.346 1.00 97.00 353 TYR A C 1
ATOM 2690 O O . TYR A 1 353 ? -1.199 -0.206 30.132 1.00 97.00 353 TYR A O 1
ATOM 2698 N N . PRO A 1 354 ? -3.230 0.575 29.599 1.00 96.69 354 PRO A N 1
ATOM 2699 C CA . PRO A 1 354 ? -3.855 0.103 30.830 1.00 96.69 354 PRO A CA 1
ATOM 2700 C C . PRO A 1 354 ? -3.985 -1.422 30.842 1.00 96.69 354 PRO A C 1
ATOM 2702 O O . PRO A 1 354 ? -4.182 -2.044 29.798 1.00 96.69 354 PRO A O 1
ATOM 2705 N N . ALA A 1 355 ? -3.929 -2.028 32.029 1.00 97.31 355 ALA A N 1
ATOM 2706 C CA . ALA A 1 355 ? -4.177 -3.460 32.198 1.00 97.31 355 ALA A CA 1
ATOM 2707 C C . ALA A 1 355 ? -5.538 -3.881 31.589 1.00 97.31 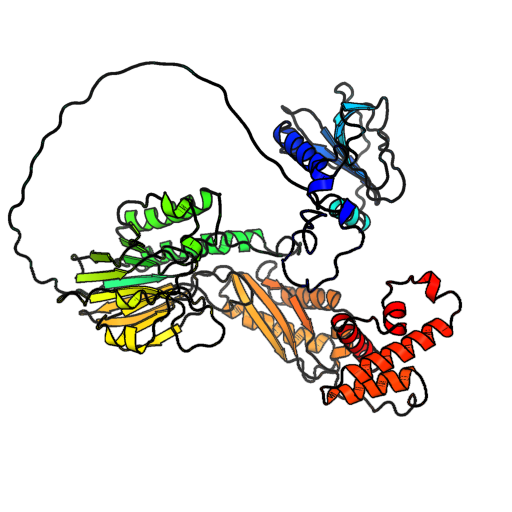355 ALA A C 1
ATOM 2709 O O . ALA A 1 355 ? -6.483 -3.083 31.630 1.00 97.31 355 ALA A O 1
ATOM 2710 N N . PRO A 1 356 ? -5.651 -5.108 31.038 1.00 97.00 356 PRO A N 1
ATOM 2711 C CA . PRO A 1 356 ? -6.888 -5.601 30.433 1.00 97.00 356 PRO A CA 1
ATOM 2712 C C . PRO A 1 356 ? -8.071 -5.517 31.403 1.00 97.00 356 PRO A C 1
ATOM 2714 O O . PRO A 1 356 ? -7.946 -5.807 32.596 1.00 97.00 356 PRO A O 1
ATOM 2717 N N . LEU A 1 357 ? -9.233 -5.131 30.879 1.00 96.38 357 LEU A N 1
ATOM 2718 C CA . LEU A 1 357 ? -10.485 -5.083 31.622 1.00 96.38 357 LEU A CA 1
ATOM 2719 C C . LEU A 1 357 ? -11.069 -6.503 31.737 1.00 96.38 357 LEU A C 1
ATOM 2721 O O . LEU A 1 357 ? -11.323 -7.136 30.706 1.00 96.38 357 LEU A O 1
ATOM 2725 N N . PRO A 1 358 ? -11.315 -7.018 32.959 1.00 93.31 358 PRO A N 1
ATOM 2726 C CA . PRO A 1 358 ? -11.984 -8.302 33.151 1.00 93.31 358 PRO A CA 1
ATOM 2727 C C . PRO A 1 358 ? -13.377 -8.314 32.514 1.00 93.31 358 PRO A C 1
ATOM 2729 O O . PRO A 1 358 ? -14.083 -7.308 32.550 1.00 93.31 358 PRO A O 1
ATOM 2732 N N . GLY A 1 359 ? -13.762 -9.448 31.926 1.00 89.06 359 GLY A N 1
ATOM 2733 C CA . GLY A 1 359 ? -15.043 -9.604 31.227 1.00 89.06 359 GLY A CA 1
ATOM 2734 C C . GLY A 1 359 ? -15.094 -8.990 29.822 1.00 89.06 359 GLY A C 1
ATOM 2735 O O . GLY A 1 359 ? -16.087 -9.172 29.131 1.00 89.06 359 GLY A O 1
ATOM 2736 N N . PHE A 1 360 ? -14.041 -8.304 29.367 1.00 95.75 360 PHE A N 1
ATOM 2737 C CA . PHE A 1 360 ? -13.950 -7.777 28.003 1.00 95.75 360 PHE A CA 1
ATOM 2738 C C . PHE A 1 360 ? -12.959 -8.583 27.151 1.00 95.75 360 PHE A C 1
ATOM 2740 O O . PHE A 1 360 ? -11.972 -9.105 27.664 1.00 95.75 360 PHE A O 1
ATOM 2747 N N . PHE A 1 361 ? -13.186 -8.614 25.838 1.00 97.06 361 PHE A N 1
ATOM 2748 C CA . PHE A 1 361 ? -12.137 -8.845 24.846 1.00 97.06 361 PHE A CA 1
ATOM 2749 C C . PHE A 1 361 ? -11.304 -7.566 24.727 1.00 97.06 361 PHE A C 1
ATOM 2751 O O . PHE A 1 361 ? -11.837 -6.500 24.396 1.00 97.06 361 PHE A O 1
ATOM 2758 N N . ASN A 1 362 ? -10.009 -7.658 25.014 1.00 98.00 362 ASN A N 1
ATOM 2759 C CA . ASN A 1 362 ? -9.110 -6.514 25.115 1.00 98.00 362 ASN A CA 1
ATOM 2760 C C . ASN A 1 362 ? -8.256 -6.405 23.846 1.00 98.00 362 ASN A C 1
ATOM 2762 O O . ASN A 1 362 ? -7.440 -7.277 23.543 1.00 98.00 362 ASN A O 1
ATOM 2766 N N . LEU A 1 363 ? -8.450 -5.315 23.103 1.00 98.50 363 LEU A N 1
ATOM 2767 C CA . LEU A 1 363 ? -7.779 -5.027 21.841 1.00 98.50 363 LEU A CA 1
ATOM 2768 C C . LEU A 1 363 ? -6.837 -3.833 22.013 1.00 98.50 363 LEU A C 1
ATOM 2770 O O . LEU A 1 363 ? -7.277 -2.732 22.341 1.00 98.50 363 LEU A O 1
ATOM 2774 N N . GLY A 1 364 ? -5.546 -4.026 21.752 1.00 98.56 364 GLY A N 1
ATOM 2775 C CA . GLY A 1 364 ? -4.571 -2.937 21.690 1.00 98.56 364 GLY A CA 1
ATOM 2776 C C . GLY A 1 364 ? -4.488 -2.350 20.282 1.00 98.56 364 GLY A C 1
ATOM 2777 O O . GLY A 1 364 ? -4.321 -3.094 19.322 1.00 98.56 364 GLY A O 1
ATOM 2778 N N . LEU A 1 365 ? -4.596 -1.030 20.146 1.00 98.56 365 LEU A N 1
ATOM 2779 C CA . LEU A 1 365 ? -4.560 -0.290 18.883 1.00 98.56 365 LEU A CA 1
ATOM 2780 C C . LEU A 1 365 ? -3.376 0.687 18.902 1.00 98.56 365 LEU A C 1
ATOM 2782 O O . LEU A 1 365 ? -3.428 1.701 19.598 1.00 98.56 365 LEU A O 1
ATOM 2786 N N . LEU A 1 366 ? -2.309 0.373 18.158 1.00 97.06 366 LEU A N 1
ATOM 2787 C CA . LEU A 1 366 ? -1.003 1.036 18.277 1.00 97.06 366 LEU A CA 1
ATOM 2788 C C . LEU A 1 366 ? -0.316 1.224 16.915 1.00 97.06 366 LEU A C 1
ATOM 2790 O O . LEU A 1 366 ? -0.141 0.282 16.155 1.00 97.06 366 LEU A O 1
ATOM 2794 N N . HIS A 1 367 ? 0.162 2.432 16.633 1.00 95.38 367 HIS A N 1
ATOM 2795 C CA . HIS A 1 367 ? 1.021 2.710 15.480 1.00 95.38 367 HIS A CA 1
ATOM 2796 C C . HIS A 1 367 ? 2.486 2.563 15.928 1.00 95.38 367 HIS A C 1
ATOM 2798 O O . HIS A 1 367 ? 2.888 3.213 16.893 1.00 95.38 367 HIS A O 1
ATOM 2804 N N . THR A 1 368 ? 3.275 1.667 15.326 1.00 92.56 368 THR A N 1
ATOM 2805 C CA . THR A 1 368 ? 4.643 1.352 15.794 1.00 92.56 368 THR A CA 1
ATOM 2806 C C . THR A 1 368 ? 5.467 0.626 14.733 1.00 92.56 368 THR A C 1
ATOM 2808 O O . THR A 1 368 ? 4.955 -0.207 13.993 1.00 92.56 368 THR A O 1
ATOM 2811 N N . ALA A 1 369 ? 6.778 0.867 14.705 1.00 83.12 369 ALA A N 1
ATOM 2812 C CA . ALA A 1 369 ? 7.694 0.092 13.870 1.00 83.12 369 ALA A CA 1
ATOM 2813 C C . ALA A 1 369 ? 7.938 -1.349 14.375 1.00 83.12 369 ALA A C 1
ATOM 2815 O O . ALA A 1 369 ? 8.340 -2.194 13.578 1.00 83.12 369 ALA A O 1
ATOM 2816 N N . ALA A 1 370 ? 7.696 -1.613 15.671 1.00 78.19 370 ALA A N 1
ATOM 2817 C CA . ALA A 1 370 ? 8.095 -2.811 16.430 1.00 78.19 370 ALA A CA 1
ATOM 2818 C C . ALA A 1 370 ? 9.611 -3.141 16.370 1.00 78.19 370 ALA A C 1
ATOM 2820 O O . ALA A 1 370 ? 10.218 -3.317 15.313 1.00 78.19 370 ALA A O 1
ATOM 2821 N N . THR A 1 371 ? 10.272 -3.227 17.526 1.00 66.38 371 THR A N 1
ATOM 2822 C CA . THR A 1 371 ? 11.737 -3.368 17.591 1.00 66.38 371 THR A CA 1
ATOM 2823 C C . THR A 1 371 ? 12.236 -4.775 17.249 1.00 66.38 371 THR A C 1
ATOM 2825 O O . THR A 1 371 ? 11.526 -5.768 17.388 1.00 66.38 371 THR A O 1
ATOM 2828 N N . GLY A 1 372 ? 13.495 -4.850 16.795 1.00 53.03 372 GLY A N 1
ATOM 2829 C CA . GLY A 1 372 ? 14.174 -6.097 16.407 1.00 53.03 372 GLY A CA 1
ATOM 2830 C C . GLY A 1 372 ? 14.438 -6.261 14.903 1.00 53.03 372 GLY A C 1
ATOM 2831 O O . GLY A 1 372 ? 14.887 -7.323 14.482 1.00 53.03 372 GLY A O 1
ATOM 2832 N N . ARG A 1 373 ? 14.167 -5.235 14.080 1.00 52.69 373 ARG A N 1
ATOM 2833 C CA . ARG A 1 373 ? 14.164 -5.325 12.607 1.00 52.69 373 ARG A CA 1
ATOM 2834 C C . ARG A 1 373 ? 15.089 -4.280 11.960 1.00 52.69 373 ARG A C 1
ATOM 2836 O O . ARG A 1 373 ? 15.006 -3.109 12.328 1.00 52.69 373 ARG A O 1
ATOM 2843 N N . PRO A 1 374 ? 15.944 -4.645 10.986 1.00 42.50 374 PRO A N 1
ATOM 2844 C CA . PRO A 1 374 ? 16.753 -3.677 10.248 1.00 42.50 374 PRO A CA 1
ATOM 2845 C C . PRO A 1 374 ? 15.928 -2.943 9.176 1.00 42.50 374 PRO A C 1
ATOM 2847 O O . PRO A 1 374 ? 15.096 -3.544 8.503 1.00 42.50 374 PRO A O 1
ATOM 2850 N N . GLY A 1 375 ? 16.218 -1.655 8.957 1.00 49.09 375 GLY A N 1
ATOM 2851 C CA . GLY A 1 375 ? 15.753 -0.898 7.782 1.00 49.09 375 GLY A CA 1
ATOM 2852 C C . GLY A 1 375 ? 14.529 0.008 7.969 1.00 49.09 375 GLY A C 1
ATOM 2853 O O . GLY A 1 375 ? 14.199 0.743 7.040 1.00 49.09 375 GLY A O 1
ATOM 2854 N N . HIS A 1 376 ? 13.894 0.016 9.144 1.00 53.25 376 HIS A N 1
ATOM 2855 C CA . HIS A 1 376 ? 12.791 0.929 9.476 1.00 53.25 376 HIS A CA 1
ATOM 2856 C C . HIS A 1 376 ? 13.235 2.018 10.464 1.00 53.25 376 HIS A C 1
ATOM 2858 O O . HIS A 1 376 ? 14.157 1.817 11.254 1.00 53.25 376 HIS A O 1
ATOM 2864 N N . ALA A 1 377 ? 12.575 3.178 10.422 1.00 56.06 377 ALA A N 1
ATOM 2865 C CA . ALA A 1 377 ? 12.754 4.225 11.426 1.00 56.06 377 ALA A CA 1
ATOM 2866 C C . ALA A 1 377 ? 12.064 3.819 12.740 1.00 56.06 377 ALA A C 1
ATOM 2868 O O . ALA A 1 377 ? 10.987 3.227 12.725 1.00 56.06 377 ALA A O 1
ATOM 2869 N N . SER A 1 378 ? 12.691 4.123 13.878 1.00 64.75 378 SER A N 1
ATOM 2870 C CA . SER A 1 378 ? 12.287 3.623 15.200 1.00 64.75 378 SER A CA 1
ATOM 2871 C C . SER A 1 378 ? 11.118 4.416 15.809 1.00 64.75 378 SER A C 1
ATOM 2873 O O . SER A 1 378 ? 11.276 5.050 16.848 1.00 64.75 378 SER A O 1
ATOM 2875 N N . TYR A 1 379 ? 9.946 4.402 15.172 1.00 68.56 379 TYR A N 1
ATOM 2876 C CA . TYR A 1 379 ? 8.753 5.079 15.693 1.00 68.56 379 TYR A CA 1
ATOM 2877 C C . TYR A 1 379 ? 7.984 4.219 16.711 1.00 68.56 379 TYR A C 1
ATOM 2879 O O . TYR A 1 379 ? 7.724 3.035 16.478 1.00 68.56 379 TYR A O 1
ATOM 2887 N N . ALA A 1 380 ? 7.626 4.836 17.840 1.00 72.31 380 ALA A N 1
ATOM 2888 C CA . ALA A 1 380 ? 6.998 4.247 19.028 1.00 72.31 380 ALA A CA 1
ATOM 2889 C C . ALA A 1 380 ? 7.519 2.835 19.399 1.00 72.31 380 ALA A C 1
ATOM 2891 O O . ALA A 1 380 ? 6.741 1.876 19.437 1.00 72.31 380 ALA A O 1
ATOM 2892 N N . PRO A 1 381 ? 8.835 2.664 19.625 1.00 82.62 381 PRO A N 1
ATOM 2893 C CA . PRO A 1 381 ? 9.493 1.358 19.670 1.00 82.62 381 PRO A CA 1
ATOM 2894 C C . PRO A 1 381 ? 9.034 0.471 20.840 1.00 82.62 381 PRO A C 1
ATOM 2896 O O . PRO A 1 381 ? 9.289 0.782 22.002 1.00 82.62 381 PRO A O 1
ATOM 2899 N N . CYS A 1 382 ? 8.438 -0.685 20.535 1.00 85.94 382 CYS A N 1
ATOM 2900 C CA . CYS A 1 382 ? 8.054 -1.730 21.495 1.00 85.94 382 CYS A CA 1
ATOM 2901 C C . CYS A 1 382 ? 8.440 -3.129 20.976 1.00 85.94 382 CYS A C 1
ATOM 2903 O O . CYS A 1 382 ? 8.515 -3.323 19.762 1.00 85.94 382 CYS A O 1
ATOM 2905 N N . THR A 1 383 ? 8.711 -4.091 21.868 1.00 90.06 383 THR A N 1
ATOM 2906 C CA . THR A 1 383 ? 9.063 -5.470 21.463 1.00 90.06 383 THR A CA 1
ATOM 2907 C C . THR A 1 383 ? 7.818 -6.357 21.346 1.00 90.06 383 THR A C 1
ATOM 2909 O O . THR A 1 383 ? 6.782 -6.071 21.950 1.00 90.06 383 THR A O 1
ATOM 2912 N N . VAL A 1 384 ? 7.915 -7.467 20.608 1.00 91.31 384 VAL A N 1
ATOM 2913 C CA . VAL A 1 384 ? 6.806 -8.430 20.452 1.00 91.31 384 VAL A CA 1
ATOM 2914 C C . VAL A 1 384 ? 6.443 -9.075 21.795 1.00 91.31 384 VAL A C 1
ATOM 2916 O O . VAL A 1 384 ? 5.268 -9.246 22.110 1.00 91.31 384 VAL A O 1
ATOM 2919 N N . GLU A 1 385 ? 7.445 -9.363 22.627 1.00 90.88 385 GLU A N 1
ATOM 2920 C CA . GLU A 1 385 ? 7.291 -9.958 23.959 1.00 90.88 385 GLU A CA 1
ATOM 2921 C C . GLU A 1 385 ? 6.584 -9.002 24.927 1.00 90.88 385 GLU A C 1
ATOM 2923 O O . GLU A 1 385 ? 5.797 -9.446 25.758 1.00 90.88 385 GLU A O 1
ATOM 2928 N N . GLN A 1 386 ? 6.819 -7.690 24.802 1.00 92.06 386 GLN A N 1
ATOM 2929 C CA . GLN A 1 386 ? 6.126 -6.672 25.594 1.00 92.06 386 GLN A CA 1
ATOM 2930 C C . GLN A 1 386 ? 4.631 -6.612 25.250 1.00 92.06 386 GLN A C 1
ATOM 2932 O O . GLN A 1 386 ? 3.800 -6.528 26.152 1.00 92.06 386 GLN A O 1
ATOM 2937 N N . LEU A 1 387 ? 4.284 -6.667 23.960 1.00 94.69 387 LEU A N 1
ATOM 2938 C CA . LEU A 1 387 ? 2.890 -6.680 23.509 1.00 94.69 387 LEU A CA 1
ATOM 2939 C C . LEU A 1 387 ? 2.191 -7.986 23.925 1.00 94.69 387 LEU A C 1
ATOM 2941 O O . LEU A 1 387 ? 1.082 -7.956 24.461 1.00 94.69 387 LEU A O 1
ATOM 2945 N N . ALA A 1 388 ? 2.861 -9.130 23.753 1.00 94.06 388 ALA A N 1
ATOM 2946 C CA . ALA A 1 388 ? 2.352 -10.435 24.168 1.00 94.06 388 ALA A CA 1
ATOM 2947 C C . ALA A 1 388 ? 2.160 -10.539 25.693 1.00 94.06 388 ALA A C 1
ATOM 2949 O O . ALA A 1 388 ? 1.142 -11.045 26.163 1.00 94.06 388 ALA A O 1
ATOM 2950 N N . GLY A 1 389 ? 3.107 -10.007 26.472 1.00 94.06 389 GLY A N 1
ATOM 2951 C CA . GLY A 1 389 ? 3.066 -9.977 27.935 1.00 94.06 389 GLY A CA 1
ATOM 2952 C C . GLY A 1 389 ? 2.040 -9.010 28.537 1.00 94.06 389 GLY A C 1
ATOM 2953 O O . GLY A 1 389 ? 1.855 -9.016 29.750 1.00 94.06 389 GLY A O 1
ATOM 2954 N N . HIS A 1 390 ? 1.359 -8.200 27.720 1.00 94.88 390 HIS A N 1
ATOM 2955 C CA . HIS A 1 390 ? 0.354 -7.241 28.188 1.00 94.88 390 HIS A CA 1
ATOM 2956 C C . HIS A 1 390 ? -0.988 -7.898 28.578 1.00 94.88 390 HIS A C 1
ATOM 2958 O O . HIS A 1 390 ? -1.785 -7.297 29.300 1.00 94.88 390 HIS A O 1
ATOM 2964 N N . GLY A 1 391 ? -1.252 -9.123 28.104 1.00 94.88 391 GLY A N 1
ATOM 2965 C CA . GLY A 1 391 ? -2.496 -9.851 28.389 1.00 94.88 391 GLY A CA 1
ATOM 2966 C C . GLY A 1 391 ? -3.719 -9.382 27.590 1.00 94.88 391 GLY A C 1
ATOM 2967 O O . GLY A 1 391 ? -4.843 -9.582 28.037 1.00 94.88 391 GLY A O 1
ATOM 2968 N N . TYR A 1 392 ? -3.510 -8.741 26.438 1.00 97.38 392 TYR A N 1
ATOM 2969 C CA . TYR A 1 392 ? -4.566 -8.434 25.465 1.00 97.38 392 TYR A CA 1
ATOM 2970 C C . TYR A 1 392 ? -4.780 -9.605 24.495 1.00 97.38 392 TYR A C 1
ATOM 2972 O O . TYR A 1 392 ? -3.833 -10.318 24.162 1.00 97.38 392 TYR A O 1
ATOM 2980 N N . ASP A 1 393 ? -6.002 -9.759 23.990 1.00 97.12 393 ASP A N 1
ATOM 2981 C CA . ASP A 1 393 ? -6.395 -10.840 23.079 1.00 97.12 393 ASP A CA 1
ATOM 2982 C C . ASP A 1 393 ? -5.918 -10.601 21.632 1.00 97.12 393 ASP A C 1
ATOM 2984 O O . ASP A 1 393 ? -5.598 -11.546 20.900 1.00 97.12 393 ASP A O 1
ATOM 2988 N N . TYR A 1 394 ? -5.853 -9.329 21.217 1.00 98.44 394 TYR A N 1
ATOM 2989 C CA . TYR A 1 394 ? -5.450 -8.912 19.870 1.00 98.44 394 TYR A CA 1
ATOM 2990 C C . TYR A 1 394 ? -4.733 -7.552 19.874 1.00 98.44 394 TYR A C 1
ATOM 2992 O O . TYR A 1 394 ? -5.217 -6.587 20.462 1.00 98.44 394 TYR A O 1
ATOM 3000 N N . TRP A 1 395 ? -3.626 -7.442 19.141 1.00 98.50 395 TRP A N 1
ATOM 3001 C CA . TRP A 1 395 ? -2.947 -6.184 18.831 1.00 98.50 395 TRP A CA 1
ATOM 3002 C C . TRP A 1 395 ? -3.117 -5.814 17.356 1.00 98.50 395 TRP A C 1
ATOM 3004 O O . TRP A 1 395 ? -2.591 -6.473 16.454 1.00 98.50 395 TRP A O 1
ATOM 3014 N N . ALA A 1 396 ? -3.838 -4.718 17.143 1.00 98.56 396 ALA A N 1
ATOM 3015 C CA . ALA A 1 396 ? -4.015 -4.022 15.885 1.00 98.56 396 ALA A CA 1
ATOM 3016 C C . ALA A 1 396 ? -2.875 -3.008 15.688 1.00 98.56 396 ALA A C 1
ATOM 3018 O O . ALA A 1 396 ? -2.905 -1.918 16.271 1.00 98.56 396 ALA A O 1
ATOM 3019 N N . LEU A 1 397 ? -1.853 -3.382 14.908 1.00 97.81 397 LEU A N 1
ATOM 3020 C CA . LEU A 1 397 ? -0.684 -2.541 14.657 1.00 97.81 397 LEU A CA 1
ATOM 3021 C C . LEU A 1 397 ? -0.724 -1.845 13.288 1.00 97.81 397 LEU A C 1
ATOM 3023 O O . LEU A 1 397 ? -1.051 -2.469 12.284 1.00 97.81 397 LEU A O 1
ATOM 3027 N N . GLY A 1 398 ? -0.306 -0.581 13.228 1.00 96.12 398 GLY A N 1
ATOM 3028 C CA . GLY A 1 398 ? -0.043 0.162 11.982 1.00 96.12 398 GLY A CA 1
ATOM 3029 C C . GLY A 1 398 ? 1.391 0.686 11.908 1.00 96.12 398 GLY A C 1
ATOM 3030 O O . GLY A 1 398 ? 2.134 0.507 12.872 1.00 96.12 398 GLY A O 1
ATOM 3031 N N . HIS A 1 399 ? 1.746 1.352 10.799 1.00 92.38 399 HIS A N 1
ATOM 3032 C CA . HIS A 1 399 ? 3.072 1.836 10.355 1.00 92.38 399 HIS A CA 1
ATOM 3033 C C . HIS A 1 399 ? 3.784 0.933 9.328 1.00 92.38 399 HIS A C 1
ATOM 3035 O O . HIS A 1 399 ? 4.567 1.411 8.502 1.00 92.38 399 HIS A O 1
ATOM 3041 N N . ILE A 1 400 ? 3.550 -0.383 9.349 1.00 91.94 400 ILE A N 1
ATOM 3042 C CA . ILE A 1 400 ? 4.218 -1.326 8.440 1.00 91.94 400 ILE A CA 1
ATOM 3043 C C . ILE A 1 400 ? 3.294 -1.671 7.267 1.00 91.94 400 ILE A C 1
ATOM 3045 O O . ILE A 1 400 ? 2.369 -2.470 7.375 1.00 91.94 400 ILE A O 1
ATOM 3049 N N . HIS A 1 401 ? 3.609 -1.117 6.091 1.00 93.88 401 HIS A N 1
ATOM 3050 C CA . HIS A 1 401 ? 2.786 -1.217 4.872 1.00 93.88 401 HIS A CA 1
ATOM 3051 C C . HIS A 1 401 ? 2.757 -2.619 4.225 1.00 93.88 401 HIS A C 1
ATOM 3053 O O . HIS A 1 401 ? 2.124 -2.823 3.184 1.00 93.88 401 HIS A O 1
ATOM 3059 N N . THR A 1 402 ? 3.439 -3.599 4.812 1.00 93.62 402 THR A N 1
ATOM 3060 C CA . THR A 1 402 ? 3.393 -5.012 4.424 1.00 93.62 402 THR A CA 1
ATOM 3061 C C . THR A 1 402 ? 2.542 -5.757 5.444 1.00 93.62 402 THR A C 1
ATOM 3063 O O . THR A 1 402 ? 2.803 -5.649 6.638 1.00 93.62 402 THR A O 1
ATOM 3066 N N . ARG A 1 403 ? 1.541 -6.522 4.986 1.00 94.62 403 ARG A N 1
ATOM 3067 C CA . ARG A 1 403 ? 0.764 -7.398 5.871 1.00 94.62 403 ARG A CA 1
ATOM 3068 C C . ARG A 1 403 ? 1.698 -8.366 6.595 1.00 94.62 403 ARG A C 1
ATOM 3070 O O . ARG A 1 403 ? 2.483 -9.049 5.941 1.00 94.62 403 ARG A O 1
ATOM 3077 N N . GLU A 1 404 ? 1.512 -8.518 7.902 1.00 95.06 404 GLU A N 1
ATOM 3078 C CA . GLU A 1 404 ? 2.214 -9.526 8.689 1.00 95.06 404 GLU A CA 1
ATOM 3079 C C . GLU A 1 404 ? 1.387 -10.011 9.887 1.00 95.06 404 GLU A C 1
ATOM 3081 O O . GLU A 1 404 ? 0.757 -9.225 10.591 1.00 95.06 404 GLU A O 1
ATOM 3086 N N . GLU A 1 405 ? 1.426 -11.316 10.150 1.00 96.00 405 GLU A N 1
ATOM 3087 C CA . GLU A 1 405 ? 0.960 -11.921 11.401 1.00 96.00 405 GLU A CA 1
ATOM 3088 C C . GLU A 1 405 ? 2.190 -12.191 12.274 1.00 96.00 405 GLU A C 1
ATOM 3090 O O . GLU A 1 405 ? 2.810 -13.248 12.182 1.00 96.00 405 GLU A O 1
ATOM 3095 N N . VAL A 1 406 ? 2.568 -11.195 13.077 1.00 95.06 406 VAL A N 1
ATOM 3096 C CA . VAL A 1 406 ? 3.785 -11.192 13.906 1.00 95.06 406 VAL A CA 1
ATOM 3097 C C . VAL A 1 406 ? 3.708 -12.254 15.007 1.00 95.06 406 VAL A C 1
ATOM 3099 O O . VAL A 1 406 ? 4.708 -12.886 15.341 1.00 95.06 406 VAL A O 1
ATOM 3102 N N . LEU A 1 407 ? 2.512 -12.464 15.565 1.00 95.06 407 LEU A N 1
ATOM 3103 C CA . LEU A 1 407 ? 2.219 -13.515 16.538 1.00 95.06 407 LEU A CA 1
ATOM 3104 C C . LEU A 1 407 ? 0.754 -13.961 16.406 1.00 95.06 407 LEU A C 1
ATOM 3106 O O . LEU A 1 407 ? -0.101 -13.184 15.977 1.00 95.06 407 LEU A O 1
ATOM 3110 N N . ARG A 1 408 ? 0.460 -15.214 16.778 1.00 94.62 408 ARG A N 1
ATOM 3111 C CA . ARG A 1 408 ? -0.898 -15.802 16.751 1.00 94.62 408 ARG A CA 1
ATOM 3112 C C . ARG A 1 408 ? -1.465 -16.181 18.127 1.00 94.62 408 ARG A C 1
ATOM 3114 O O . ARG A 1 408 ? -2.604 -16.626 18.205 1.00 94.62 408 ARG A O 1
ATOM 3121 N N . ASN A 1 409 ? -0.682 -16.049 19.198 1.00 89.94 409 ASN A N 1
ATOM 3122 C CA . ASN A 1 409 ? -1.132 -16.261 20.575 1.00 89.94 409 ASN A CA 1
ATOM 3123 C C . ASN A 1 409 ? -0.293 -15.419 21.571 1.00 89.94 409 ASN A C 1
ATOM 3125 O O . ASN A 1 409 ? 0.813 -15.847 21.913 1.00 89.94 409 ASN A O 1
ATOM 3129 N N . PRO A 1 410 ? -0.779 -14.245 22.026 1.00 92.00 410 PRO A N 1
ATOM 3130 C CA . PRO A 1 410 ? -1.947 -13.532 21.497 1.00 92.00 410 PRO A CA 1
ATOM 3131 C C . PRO A 1 410 ? -1.721 -13.080 20.047 1.00 92.00 410 PRO A C 1
ATOM 3133 O O . PRO A 1 410 ? -0.605 -13.150 19.521 1.00 92.00 410 PRO A O 1
ATOM 3136 N N . TRP A 1 411 ? -2.780 -12.639 19.371 1.00 97.25 411 TRP A N 1
ATOM 3137 C CA . TRP A 1 411 ? -2.650 -12.157 17.997 1.00 97.25 411 TRP A CA 1
ATOM 3138 C C . TRP A 1 411 ? -1.962 -10.793 17.961 1.00 97.25 411 TRP A C 1
ATOM 3140 O O . TRP A 1 411 ? -2.381 -9.869 18.650 1.00 97.25 411 TRP A O 1
ATOM 3150 N N . ILE A 1 412 ? -0.930 -10.652 17.131 1.00 97.62 412 ILE A N 1
ATOM 3151 C CA . ILE A 1 412 ? -0.241 -9.385 16.866 1.00 97.62 412 ILE A CA 1
ATOM 3152 C C . ILE A 1 412 ? -0.115 -9.262 15.350 1.00 97.62 412 ILE A C 1
ATOM 3154 O O . ILE A 1 412 ? 0.517 -10.106 14.712 1.00 97.62 412 ILE A O 1
ATOM 3158 N N . VAL A 1 413 ? -0.761 -8.256 14.759 1.00 98.06 413 VAL A N 1
ATOM 3159 C CA . VAL A 1 413 ? -0.960 -8.172 13.305 1.00 98.06 413 VAL A CA 1
ATOM 3160 C C . VAL A 1 413 ? -0.660 -6.766 12.796 1.00 98.06 413 VAL A C 1
ATOM 3162 O O . VAL A 1 413 ? -1.183 -5.799 13.340 1.00 98.06 413 VAL A O 1
ATOM 3165 N N . PHE A 1 414 ? 0.090 -6.672 11.697 1.00 97.75 414 PHE A N 1
ATOM 3166 C CA . PHE A 1 414 ? 0.090 -5.516 10.797 1.00 97.75 414 PHE A CA 1
ATOM 3167 C C . PHE A 1 414 ? -0.821 -5.835 9.594 1.00 97.75 414 PHE A C 1
ATOM 3169 O O . PHE A 1 414 ? -0.636 -6.875 8.952 1.00 97.75 414 PHE A O 1
ATOM 3176 N N . PRO A 1 415 ? -1.809 -4.993 9.237 1.00 97.62 415 PRO A N 1
ATOM 3177 C CA . PRO A 1 415 ? -2.714 -5.269 8.124 1.00 97.62 415 PRO A CA 1
ATOM 3178 C C . PRO A 1 415 ? -2.068 -4.945 6.768 1.00 97.62 415 PRO A C 1
ATOM 3180 O O . PRO A 1 415 ? -2.527 -5.457 5.746 1.00 97.62 415 PRO A O 1
ATOM 3183 N N . GLY A 1 416 ? -0.993 -4.146 6.769 1.00 96.81 416 GLY A N 1
ATOM 3184 C CA . GLY A 1 416 ? -0.488 -3.427 5.605 1.00 96.81 416 GLY A CA 1
ATOM 3185 C C . GLY A 1 416 ? -1.274 -2.137 5.348 1.00 96.81 416 GLY A C 1
ATOM 3186 O O . GLY A 1 416 ? -2.272 -1.861 6.014 1.00 96.81 416 GLY A O 1
ATOM 3187 N N . ASN A 1 417 ? -0.851 -1.363 4.345 1.00 96.94 417 ASN A N 1
ATOM 3188 C CA . ASN A 1 417 ? -1.680 -0.271 3.837 1.00 96.94 417 ASN A CA 1
ATOM 3189 C C . ASN A 1 417 ? -2.857 -0.811 3.007 1.00 96.94 417 ASN A C 1
ATOM 3191 O O . ASN A 1 417 ? -2.804 -1.927 2.484 1.00 96.94 417 ASN A O 1
ATOM 3195 N N . ILE A 1 418 ? -3.920 -0.012 2.854 1.00 97.12 418 ILE A N 1
ATOM 3196 C CA . ILE A 1 418 ? -5.101 -0.409 2.060 1.00 97.12 418 ILE A CA 1
ATOM 3197 C C . ILE A 1 418 ? -4.865 -0.342 0.542 1.00 97.12 418 ILE A C 1
ATOM 3199 O O . ILE A 1 418 ? -5.557 -1.004 -0.227 1.00 97.12 418 ILE A O 1
ATOM 3203 N N . GLN A 1 419 ? -3.890 0.461 0.108 1.00 96.62 419 GLN A N 1
ATOM 3204 C CA . GLN A 1 419 ? -3.522 0.689 -1.288 1.00 96.62 419 GLN A CA 1
ATOM 3205 C C . GLN A 1 419 ? -2.031 1.026 -1.361 1.00 96.62 419 GLN A C 1
ATOM 3207 O O . GLN A 1 419 ? -1.567 1.952 -0.699 1.00 96.62 419 GLN A O 1
ATOM 3212 N N . GLY A 1 420 ? -1.285 0.307 -2.202 1.00 93.75 420 GLY A N 1
ATOM 3213 C CA . GLY A 1 420 ? 0.135 0.575 -2.421 1.00 93.75 420 GLY A CA 1
ATOM 3214 C C . GLY A 1 420 ? 0.330 1.924 -3.113 1.00 93.75 420 GLY A C 1
ATOM 3215 O O . GLY A 1 420 ? -0.400 2.260 -4.051 1.00 93.75 420 GLY A O 1
ATOM 3216 N N . ARG A 1 421 ? 1.312 2.701 -2.658 1.00 88.44 421 ARG A N 1
ATOM 3217 C CA . ARG A 1 421 ? 1.565 4.081 -3.113 1.00 88.44 421 ARG A CA 1
ATOM 3218 C C . ARG A 1 421 ? 2.608 4.152 -4.229 1.00 88.44 421 ARG A C 1
ATOM 3220 O O . ARG A 1 421 ? 2.626 5.097 -5.011 1.00 88.44 421 ARG A O 1
ATOM 3227 N N . HIS A 1 422 ? 3.481 3.148 -4.298 1.00 89.00 422 HIS A N 1
ATOM 3228 C CA . HIS A 1 422 ? 4.576 3.043 -5.262 1.00 89.00 422 HIS A CA 1
ATOM 3229 C C . HIS A 1 422 ? 5.084 1.602 -5.391 1.00 89.00 422 HIS A C 1
ATOM 3231 O O . HIS A 1 422 ? 4.883 0.784 -4.496 1.00 89.00 422 HIS A O 1
ATOM 3237 N N . VAL A 1 423 ? 5.856 1.318 -6.444 1.00 89.69 423 VAL A N 1
ATOM 3238 C CA . VAL A 1 423 ? 6.360 -0.024 -6.809 1.00 89.69 423 VAL A CA 1
ATOM 3239 C C . VAL A 1 423 ? 7.255 -0.731 -5.768 1.00 89.69 423 VAL A C 1
ATOM 3241 O O . VAL A 1 423 ? 7.541 -1.924 -5.885 1.00 89.69 423 VAL A O 1
ATOM 3244 N N . ASN A 1 424 ? 7.681 -0.022 -4.719 1.00 89.44 424 ASN A N 1
ATOM 3245 C CA . ASN A 1 424 ? 8.372 -0.611 -3.567 1.00 89.44 424 ASN A CA 1
ATOM 3246 C C . ASN A 1 424 ? 7.403 -1.194 -2.509 1.00 89.44 424 ASN A C 1
ATOM 3248 O O . ASN A 1 424 ? 7.857 -1.886 -1.604 1.00 89.44 424 ASN A O 1
ATOM 3252 N N . GLU A 1 425 ? 6.089 -0.984 -2.650 1.00 92.50 425 GLU A N 1
ATOM 3253 C CA . GLU A 1 425 ? 5.006 -1.589 -1.853 1.00 92.50 425 GLU A CA 1
ATOM 3254 C C . GLU A 1 425 ? 4.189 -2.585 -2.715 1.00 92.50 425 GLU A C 1
ATOM 3256 O O . GLU A 1 425 ? 2.999 -2.358 -2.943 1.00 92.50 425 GLU A O 1
ATOM 3261 N N . PRO A 1 426 ? 4.794 -3.665 -3.252 1.00 93.56 426 PRO A N 1
ATOM 3262 C CA . PRO A 1 426 ? 4.108 -4.572 -4.167 1.00 93.56 426 PRO A CA 1
ATOM 3263 C C . PRO A 1 426 ? 3.095 -5.492 -3.465 1.00 93.56 426 PRO A C 1
ATOM 3265 O O . PRO A 1 426 ? 3.084 -5.608 -2.235 1.00 93.56 426 PRO A O 1
ATOM 3268 N N . GLY A 1 427 ? 2.314 -6.206 -4.279 1.00 93.75 427 GLY A N 1
ATOM 3269 C CA . GLY A 1 427 ? 1.385 -7.253 -3.848 1.00 93.75 427 GLY A CA 1
ATOM 3270 C C . GLY A 1 427 ? 0.014 -6.724 -3.426 1.00 93.75 427 GLY A C 1
ATOM 3271 O O . GLY A 1 427 ? -0.253 -5.525 -3.496 1.00 93.75 427 GLY A O 1
ATOM 3272 N N . ALA A 1 428 ? -0.866 -7.636 -3.009 1.00 95.62 428 ALA A N 1
ATOM 3273 C CA . ALA A 1 428 ? -2.212 -7.304 -2.554 1.00 95.62 428 ALA A CA 1
ATOM 3274 C C . ALA A 1 428 ? -2.188 -6.438 -1.285 1.00 95.62 428 ALA A C 1
ATOM 3276 O O . ALA A 1 428 ? -1.437 -6.716 -0.348 1.00 95.62 428 ALA A O 1
ATOM 3277 N N . LYS A 1 429 ? -3.021 -5.392 -1.274 1.00 97.50 429 LYS A N 1
ATOM 3278 C CA . LYS A 1 429 ? -3.163 -4.419 -0.182 1.00 97.50 429 LYS A CA 1
ATOM 3279 C C . LYS A 1 429 ? -4.624 -4.340 0.261 1.00 97.50 429 LYS A C 1
ATOM 3281 O O . LYS A 1 429 ? -5.529 -4.622 -0.529 1.00 97.50 429 LYS A O 1
ATOM 3286 N N . GLY A 1 430 ? -4.869 -4.000 1.525 1.00 97.81 430 GLY A N 1
ATOM 3287 C CA . GLY A 1 430 ? -6.218 -4.032 2.087 1.00 97.81 430 GLY A CA 1
ATOM 3288 C C . GLY A 1 430 ? -6.262 -4.042 3.610 1.00 97.81 430 GLY A C 1
ATOM 3289 O O . GLY A 1 430 ? -5.505 -3.330 4.256 1.00 97.81 430 GLY A O 1
ATOM 3290 N N . ALA A 1 431 ? -7.173 -4.831 4.177 1.00 98.50 431 ALA A N 1
ATOM 3291 C CA . ALA A 1 431 ? -7.441 -4.878 5.614 1.00 98.50 431 ALA A CA 1
ATOM 3292 C C . ALA A 1 431 ? -7.406 -6.313 6.165 1.00 98.50 431 ALA A C 1
ATOM 3294 O O . ALA A 1 431 ? -7.341 -7.295 5.418 1.00 98.50 431 ALA A O 1
ATOM 3295 N N . THR A 1 432 ? -7.461 -6.443 7.489 1.00 98.75 432 THR A N 1
ATOM 3296 C CA . THR A 1 432 ? -7.667 -7.720 8.181 1.00 98.75 432 THR A CA 1
ATOM 3297 C C . THR A 1 432 ? -9.093 -7.785 8.704 1.00 98.75 432 THR A C 1
ATOM 3299 O O . THR A 1 432 ? -9.484 -6.950 9.511 1.00 98.75 432 THR A O 1
ATOM 3302 N N . LEU A 1 433 ? -9.860 -8.780 8.275 1.00 98.81 433 LEU A N 1
ATOM 3303 C CA . LEU A 1 433 ? -11.142 -9.128 8.872 1.00 98.81 433 LEU A CA 1
ATOM 3304 C C . LEU A 1 433 ? -10.904 -10.160 9.974 1.00 98.81 433 LEU A C 1
ATOM 3306 O O . LEU A 1 433 ? -10.274 -11.192 9.736 1.00 98.81 433 LEU A O 1
ATOM 3310 N N . VAL A 1 434 ? -11.392 -9.870 11.174 1.00 98.62 434 VAL A N 1
ATOM 3311 C CA . VAL A 1 434 ? -11.235 -10.725 12.350 1.00 98.62 434 VAL A CA 1
ATOM 3312 C C . VAL A 1 434 ? -12.613 -11.187 12.807 1.00 98.62 434 VAL A C 1
ATOM 3314 O O . VAL A 1 434 ? -13.497 -10.364 13.043 1.00 98.62 434 VAL A O 1
ATOM 3317 N N . THR A 1 435 ? -12.789 -12.501 12.940 1.00 98.31 435 THR A N 1
ATOM 3318 C CA . THR A 1 435 ? -13.999 -13.114 13.505 1.00 98.31 435 THR A CA 1
ATOM 3319 C C . THR A 1 435 ? -13.672 -13.612 14.911 1.00 98.31 435 THR A C 1
ATOM 3321 O O . THR A 1 435 ? -12.793 -14.461 15.077 1.00 98.31 435 THR A O 1
ATOM 3324 N N . VAL A 1 436 ? -14.389 -13.119 15.920 1.00 97.31 436 VAL A N 1
ATOM 3325 C CA . VAL A 1 436 ? -14.294 -13.561 17.318 1.00 97.31 436 VAL A CA 1
ATOM 3326 C C . VAL A 1 436 ? -15.521 -14.409 17.654 1.00 97.31 436 VAL A C 1
ATOM 3328 O O . VAL A 1 436 ? -16.638 -14.085 17.253 1.00 97.31 436 VAL A O 1
ATOM 3331 N N . ARG A 1 437 ? -15.315 -15.522 18.362 1.00 94.75 437 ARG A N 1
ATOM 3332 C CA . ARG A 1 437 ? -16.371 -16.413 18.864 1.00 94.75 437 ARG A CA 1
ATOM 3333 C C . ARG A 1 437 ? -16.073 -16.781 20.307 1.00 94.75 437 ARG A C 1
ATOM 3335 O O . ARG A 1 437 ? -14.935 -17.125 20.617 1.00 94.75 437 ARG A O 1
ATOM 3342 N N . ASP A 1 438 ? -17.077 -16.685 21.170 1.00 87.56 438 ASP A N 1
ATOM 3343 C CA . ASP A 1 438 ? -16.992 -17.014 22.601 1.00 87.56 438 ASP A CA 1
ATOM 3344 C C . ASP A 1 438 ? -15.772 -16.357 23.287 1.00 87.56 438 ASP A C 1
ATOM 3346 O O . ASP A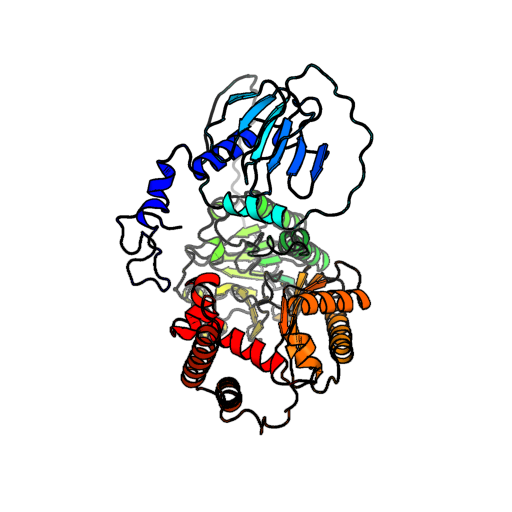 1 438 ? -14.997 -16.996 24.003 1.00 87.56 438 ASP A O 1
ATOM 3350 N N . GLY A 1 439 ? -15.550 -15.073 22.975 1.00 87.44 439 GLY A N 1
ATOM 3351 C CA . GLY A 1 439 ? -14.414 -14.278 23.452 1.00 87.44 439 GLY A CA 1
ATOM 3352 C C . GLY A 1 439 ? -13.036 -14.643 22.887 1.00 87.44 439 GLY A C 1
ATOM 3353 O O . GLY A 1 439 ? -12.038 -14.124 23.374 1.00 87.44 439 GLY A O 1
ATOM 3354 N N . ARG A 1 440 ? -12.932 -15.508 21.869 1.00 91.44 440 ARG A N 1
ATOM 3355 C CA . ARG A 1 440 ? -11.653 -15.923 21.263 1.00 91.44 440 ARG A CA 1
ATOM 3356 C C . ARG A 1 440 ? -11.597 -15.647 19.766 1.00 91.44 440 ARG A C 1
ATOM 3358 O O . ARG A 1 440 ? -12.569 -15.849 19.043 1.00 91.44 440 ARG A O 1
ATOM 3365 N N . VAL A 1 441 ? -10.430 -15.229 19.280 1.00 96.50 441 VAL A N 1
ATOM 3366 C CA . VAL A 1 441 ? -10.184 -15.040 17.843 1.00 96.50 441 VAL A CA 1
ATOM 3367 C C . VAL A 1 441 ? -10.274 -16.391 17.123 1.00 96.50 441 VAL A C 1
ATOM 3369 O O . VAL A 1 441 ? -9.437 -17.268 17.333 1.00 96.50 441 VAL A O 1
ATOM 3372 N N . ALA A 1 442 ? -11.293 -16.550 16.279 1.00 96.12 442 ALA A N 1
ATOM 3373 C CA . ALA A 1 442 ? -11.581 -17.775 15.535 1.00 96.12 442 ALA A CA 1
ATOM 3374 C C . ALA A 1 442 ? -11.072 -17.727 14.083 1.00 96.12 442 ALA A C 1
ATOM 3376 O O . ALA A 1 442 ? -10.787 -18.768 13.496 1.00 96.12 442 ALA A O 1
ATOM 3377 N N . GLU A 1 443 ? -10.954 -16.532 13.498 1.00 97.44 443 GLU A N 1
ATOM 3378 C CA . GLU A 1 443 ? -10.467 -16.316 12.132 1.00 97.44 443 GLU A CA 1
ATOM 3379 C C . GLU A 1 443 ? -9.750 -14.964 12.034 1.00 97.44 443 GLU A C 1
ATOM 3381 O O . GLU A 1 443 ? -10.221 -13.968 12.586 1.00 97.44 443 GLU A O 1
ATOM 3386 N N . VAL A 1 444 ? -8.642 -14.922 11.290 1.00 98.06 444 VAL A N 1
ATOM 3387 C CA . VAL A 1 444 ? -7.919 -13.697 10.921 1.00 98.06 444 VAL A CA 1
ATOM 3388 C C . VAL A 1 444 ? -7.640 -13.764 9.422 1.00 98.06 444 VAL A C 1
ATOM 3390 O O . VAL A 1 444 ? -6.688 -14.406 8.987 1.00 98.06 444 VAL A O 1
ATOM 3393 N N . ALA A 1 445 ? -8.496 -13.135 8.621 1.00 98.06 445 ALA A N 1
ATOM 3394 C CA . ALA A 1 445 ? -8.459 -13.223 7.166 1.00 98.06 445 ALA A CA 1
ATOM 3395 C C . ALA A 1 445 ? -8.034 -11.894 6.535 1.00 98.06 445 ALA A C 1
ATOM 3397 O O . ALA A 1 445 ? -8.525 -10.828 6.904 1.00 98.06 445 ALA A O 1
ATOM 3398 N N . HIS A 1 446 ? -7.155 -11.933 5.532 1.00 98.00 446 HIS A N 1
ATOM 3399 C CA . HIS A 1 446 ? -6.918 -10.750 4.706 1.00 98.00 446 HIS A CA 1
ATOM 3400 C C . HIS A 1 446 ? -8.103 -10.519 3.758 1.00 98.00 446 HIS A C 1
ATOM 3402 O O . HIS A 1 446 ? -8.692 -11.466 3.227 1.00 98.00 446 HIS A O 1
ATOM 3408 N N . ARG A 1 447 ? -8.445 -9.251 3.530 1.00 98.06 447 ARG A N 1
ATOM 3409 C CA . ARG A 1 447 ? -9.415 -8.819 2.524 1.00 98.06 447 ARG A CA 1
ATOM 3410 C C . ARG A 1 447 ? -8.776 -7.728 1.670 1.00 98.06 447 ARG A C 1
ATOM 3412 O O . ARG A 1 447 ? -8.302 -6.721 2.193 1.00 98.06 447 ARG A O 1
ATOM 3419 N N . VAL A 1 448 ? -8.737 -7.972 0.363 1.00 97.81 448 VAL A N 1
ATOM 3420 C CA . VAL A 1 448 ? -8.012 -7.164 -0.625 1.00 97.81 448 VAL A CA 1
ATOM 3421 C C . VAL A 1 448 ? -8.874 -5.984 -1.072 1.00 97.81 448 VAL A C 1
ATOM 3423 O O . VAL A 1 448 ? -9.991 -6.185 -1.545 1.00 97.81 448 VAL A O 1
ATOM 3426 N N . LEU A 1 449 ? -8.351 -4.765 -0.942 1.00 97.94 449 LEU A N 1
ATOM 3427 C CA . LEU A 1 449 ? -9.072 -3.510 -1.199 1.00 97.94 449 LEU A CA 1
ATOM 3428 C C . LEU A 1 449 ? -8.444 -2.660 -2.308 1.00 97.94 449 LEU A C 1
ATOM 3430 O O . LEU A 1 449 ? -9.065 -1.686 -2.739 1.00 97.94 449 LEU A O 1
ATOM 3434 N N . ASP A 1 450 ? -7.238 -3.006 -2.766 1.00 97.12 450 ASP A N 1
ATOM 3435 C CA . ASP A 1 450 ? -6.513 -2.226 -3.765 1.00 97.12 450 ASP A CA 1
ATOM 3436 C C . ASP A 1 450 ? -7.226 -2.153 -5.117 1.00 97.12 450 ASP A C 1
ATOM 3438 O O . ASP A 1 450 ? -7.996 -3.032 -5.504 1.00 97.12 450 ASP A O 1
ATOM 3442 N N . THR A 1 451 ? -6.953 -1.074 -5.846 1.00 95.56 451 THR A N 1
ATOM 3443 C CA . THR A 1 451 ? -7.435 -0.847 -7.221 1.00 95.56 451 THR A CA 1
ATOM 3444 C C . THR A 1 451 ? -6.300 -0.657 -8.224 1.00 95.56 451 THR A C 1
ATOM 3446 O O . THR A 1 451 ? -6.506 -0.806 -9.433 1.00 95.56 451 THR A O 1
ATOM 3449 N N . VAL A 1 452 ? -5.093 -0.395 -7.715 1.00 95.69 452 VAL A N 1
ATOM 3450 C CA . VAL A 1 452 ? -3.834 -0.397 -8.460 1.00 95.69 452 VAL A CA 1
ATOM 3451 C C . VAL A 1 452 ? -2.884 -1.380 -7.778 1.00 95.69 452 VAL A C 1
ATOM 3453 O O . VAL A 1 452 ? -2.347 -1.088 -6.708 1.00 95.69 452 VAL A O 1
ATOM 3456 N N . ARG A 1 453 ? -2.687 -2.547 -8.393 1.00 96.00 453 ARG A N 1
ATOM 3457 C CA . ARG A 1 453 ? -1.758 -3.582 -7.936 1.00 96.00 453 ARG A CA 1
ATOM 3458 C C . ARG A 1 453 ? -0.349 -3.175 -8.343 1.00 96.00 453 ARG A C 1
ATOM 3460 O O . ARG A 1 453 ? -0.026 -3.169 -9.527 1.00 96.00 453 ARG A O 1
ATOM 3467 N N . TRP A 1 454 ? 0.501 -2.842 -7.378 1.00 95.25 454 TRP A N 1
ATOM 3468 C CA . TRP A 1 454 ? 1.918 -2.610 -7.660 1.00 95.25 454 TRP A CA 1
ATOM 3469 C C . TRP A 1 454 ? 2.684 -3.932 -7.708 1.00 95.25 454 TRP A C 1
ATOM 3471 O O . TRP A 1 454 ? 2.473 -4.806 -6.863 1.00 95.25 454 TRP A O 1
ATOM 3481 N N . GLN A 1 455 ? 3.620 -4.074 -8.650 1.00 95.50 455 GLN A N 1
ATOM 3482 C CA . GLN A 1 455 ? 4.437 -5.286 -8.754 1.00 95.50 455 GLN A CA 1
ATOM 3483 C C . GLN A 1 455 ? 5.858 -5.015 -9.257 1.00 95.50 455 GLN A C 1
ATOM 3485 O O . GLN A 1 455 ? 6.111 -4.123 -10.066 1.00 95.50 455 GLN A O 1
ATOM 3490 N N . ARG A 1 456 ? 6.806 -5.822 -8.776 1.00 95.75 456 ARG A N 1
ATOM 3491 C CA . ARG A 1 456 ? 8.147 -5.955 -9.356 1.00 95.75 456 ARG A CA 1
ATOM 3492 C C . ARG A 1 456 ? 8.202 -7.323 -10.022 1.00 95.75 456 ARG A C 1
ATOM 3494 O O . ARG A 1 456 ? 8.084 -8.324 -9.322 1.00 95.75 456 ARG A O 1
ATOM 3501 N N . LEU A 1 457 ? 8.326 -7.348 -11.344 1.00 96.25 457 LEU A N 1
ATOM 3502 C CA . LEU A 1 457 ? 8.295 -8.567 -12.150 1.00 96.25 457 LEU A CA 1
ATOM 3503 C C . LEU A 1 457 ? 9.695 -8.834 -12.708 1.00 96.25 457 LEU A C 1
ATOM 3505 O O . LEU A 1 457 ? 10.188 -8.058 -13.523 1.00 96.25 457 LEU A O 1
ATOM 3509 N N . ALA A 1 458 ? 10.340 -9.905 -12.254 1.00 97.25 458 ALA A N 1
ATOM 3510 C CA . ALA A 1 458 ? 11.577 -10.396 -12.855 1.00 97.25 458 ALA A CA 1
ATOM 3511 C C . ALA A 1 458 ? 11.232 -11.429 -13.937 1.00 97.25 458 ALA A C 1
ATOM 3513 O O . ALA A 1 458 ? 10.433 -12.332 -13.692 1.00 97.25 458 ALA A O 1
ATOM 3514 N N . VAL A 1 459 ? 11.827 -11.293 -15.121 1.00 98.00 459 VAL A N 1
ATOM 3515 C CA . VAL A 1 459 ? 11.628 -12.193 -16.265 1.00 98.00 459 VAL A CA 1
ATOM 3516 C C . VAL A 1 459 ? 12.967 -12.845 -16.599 1.00 98.00 459 VAL A C 1
ATOM 3518 O O . VAL A 1 459 ? 13.892 -12.164 -17.050 1.00 98.00 459 VAL A O 1
ATOM 3521 N N . ASP A 1 460 ? 13.080 -14.159 -16.377 1.00 97.44 460 ASP A N 1
ATOM 3522 C CA . ASP A 1 460 ? 14.297 -14.912 -16.702 1.00 97.44 460 ASP A CA 1
ATOM 3523 C C . ASP A 1 460 ? 14.412 -15.099 -18.225 1.00 97.44 460 ASP A C 1
ATOM 3525 O O . ASP A 1 460 ? 13.750 -15.940 -18.835 1.00 97.44 460 ASP A O 1
ATOM 3529 N N . CYS A 1 461 ? 15.274 -14.300 -18.847 1.00 96.50 461 CYS A N 1
ATOM 3530 C CA . CYS A 1 461 ? 15.588 -14.331 -20.270 1.00 96.50 461 CYS A CA 1
ATOM 3531 C C . CYS A 1 461 ? 16.711 -15.325 -20.613 1.00 96.50 461 CYS A C 1
ATOM 3533 O O . CYS A 1 461 ? 17.104 -15.402 -21.777 1.00 96.50 461 CYS A O 1
ATOM 3535 N N . ARG A 1 462 ? 17.248 -16.088 -19.648 1.00 95.50 462 ARG A N 1
ATOM 3536 C CA . ARG A 1 462 ? 18.406 -16.978 -19.835 1.00 95.50 462 ARG A CA 1
ATOM 3537 C C . ARG A 1 462 ? 18.235 -17.933 -21.012 1.00 95.50 462 ARG A C 1
ATOM 3539 O O . ARG A 1 462 ? 17.250 -18.671 -21.093 1.00 95.50 462 ARG A O 1
ATOM 3546 N N . GLY A 1 463 ? 19.202 -17.924 -21.922 1.00 92.25 463 GLY A N 1
ATOM 3547 C CA . GLY A 1 463 ? 19.170 -18.732 -23.140 1.00 92.25 463 GLY A CA 1
ATOM 3548 C C . GLY A 1 463 ? 18.130 -18.306 -24.185 1.00 92.25 463 GLY A C 1
ATOM 3549 O O . GLY A 1 463 ? 17.894 -19.072 -25.110 1.00 92.25 463 GLY A O 1
ATOM 3550 N N . ALA A 1 464 ? 17.504 -17.125 -24.079 1.00 95.56 464 ALA A N 1
ATOM 3551 C CA . ALA A 1 464 ? 16.774 -16.543 -25.208 1.00 95.56 464 ALA A CA 1
ATOM 3552 C C . ALA A 1 464 ? 17.769 -16.242 -26.345 1.00 95.56 464 ALA A C 1
ATOM 3554 O O . ALA A 1 464 ? 18.726 -15.479 -26.150 1.00 95.56 464 ALA A O 1
ATOM 3555 N N . ALA A 1 465 ? 17.567 -16.874 -27.504 1.00 92.69 465 ALA A N 1
ATOM 3556 C CA . ALA A 1 465 ? 18.486 -16.756 -28.638 1.00 92.69 465 ALA A CA 1
ATOM 3557 C C . ALA A 1 465 ? 18.360 -15.405 -29.361 1.00 92.69 465 ALA A C 1
ATOM 3559 O O . ALA A 1 465 ? 19.316 -14.933 -29.965 1.00 92.69 465 ALA A O 1
ATOM 3560 N N . ASP A 1 466 ? 17.195 -14.769 -29.267 1.00 93.19 466 ASP A N 1
ATOM 3561 C CA . ASP A 1 466 ? 16.858 -13.541 -29.977 1.00 93.19 466 ASP A CA 1
ATOM 3562 C C . ASP A 1 466 ? 15.895 -12.665 -29.151 1.00 93.19 466 ASP A C 1
ATOM 3564 O O . ASP A 1 466 ? 15.431 -13.037 -28.066 1.00 93.19 466 ASP A O 1
ATOM 3568 N N . LEU A 1 467 ? 15.622 -11.462 -29.662 1.00 93.19 467 LEU A N 1
ATOM 3569 C CA . LEU A 1 467 ? 14.734 -10.488 -29.029 1.00 93.19 467 LEU A CA 1
ATOM 3570 C C . LEU A 1 467 ? 13.285 -10.989 -28.910 1.00 93.19 467 LEU A C 1
ATOM 3572 O O . LEU A 1 467 ? 12.625 -10.667 -27.925 1.00 93.19 467 LEU A O 1
ATOM 3576 N N . GLU A 1 468 ? 12.800 -11.788 -29.860 1.00 95.88 468 GLU A N 1
ATOM 3577 C CA . GLU A 1 468 ? 11.418 -12.275 -29.865 1.00 95.88 468 GLU A CA 1
ATOM 3578 C C . GLU A 1 468 ? 11.211 -13.340 -28.784 1.00 95.88 468 GLU A C 1
ATOM 3580 O O . GLU A 1 468 ? 10.241 -13.284 -28.037 1.00 95.88 468 GLU A O 1
ATOM 3585 N N . GLN A 1 469 ? 12.178 -14.238 -28.584 1.00 97.38 469 GLN A N 1
ATOM 3586 C CA . GLN A 1 469 ? 12.172 -15.188 -27.465 1.00 97.38 469 GLN A CA 1
ATOM 3587 C C . GLN A 1 469 ? 12.240 -14.498 -26.096 1.00 97.38 469 GLN A C 1
ATOM 3589 O O . GLN A 1 469 ? 11.733 -15.037 -25.111 1.00 97.38 469 GLN A O 1
ATOM 3594 N N . ALA A 1 470 ? 12.860 -13.318 -26.003 1.00 96.62 470 ALA A N 1
ATOM 3595 C CA . ALA A 1 470 ? 12.827 -12.514 -24.783 1.00 96.62 470 ALA A CA 1
ATOM 3596 C C . ALA A 1 470 ? 11.452 -11.847 -24.580 1.00 96.62 470 ALA A C 1
ATOM 3598 O O . ALA A 1 470 ? 10.934 -11.854 -23.461 1.00 96.62 470 ALA A O 1
ATOM 3599 N N . LEU A 1 471 ? 10.833 -11.328 -25.648 1.00 97.56 471 LEU A N 1
ATOM 3600 C CA . LEU A 1 471 ? 9.484 -10.749 -25.607 1.00 97.56 471 LEU A CA 1
ATOM 3601 C C . LEU A 1 471 ? 8.398 -11.804 -25.346 1.00 97.56 471 LEU A C 1
ATOM 3603 O O . LEU A 1 471 ? 7.469 -11.538 -24.593 1.00 97.56 471 LEU A O 1
ATOM 3607 N N . GLU A 1 472 ? 8.555 -13.032 -25.835 1.00 98.00 472 GLU A N 1
ATOM 3608 C CA . GLU A 1 472 ? 7.649 -14.143 -25.534 1.00 98.00 472 GLU A CA 1
ATOM 3609 C C . GLU A 1 472 ? 7.642 -14.481 -24.037 1.00 98.00 472 GLU A C 1
ATOM 3611 O O . GLU A 1 472 ? 6.585 -14.646 -23.424 1.00 98.00 472 GLU A O 1
ATOM 3616 N N . ARG A 1 473 ? 8.811 -14.500 -23.387 1.00 98.06 473 ARG A N 1
ATOM 3617 C CA . ARG A 1 473 ? 8.882 -14.680 -21.926 1.00 98.06 473 ARG A CA 1
ATOM 3618 C C . ARG A 1 473 ? 8.281 -13.498 -21.169 1.00 98.06 473 ARG A C 1
ATOM 3620 O O . ARG A 1 473 ? 7.684 -13.705 -20.115 1.00 98.06 473 ARG A O 1
ATOM 3627 N N . VAL A 1 474 ? 8.389 -12.283 -21.711 1.00 97.75 474 VAL A N 1
ATOM 3628 C CA . VAL A 1 474 ? 7.682 -11.102 -21.195 1.00 97.75 474 VAL A CA 1
ATOM 3629 C C . VAL A 1 474 ? 6.165 -11.271 -21.316 1.00 97.75 474 VAL A C 1
ATOM 3631 O O . VAL A 1 474 ? 5.490 -11.054 -20.316 1.00 97.75 474 VAL A O 1
ATOM 3634 N N . ARG A 1 475 ? 5.626 -11.718 -22.461 1.00 98.00 475 ARG A N 1
ATOM 3635 C CA . ARG A 1 475 ? 4.184 -11.983 -22.650 1.00 98.00 475 ARG A CA 1
ATOM 3636 C C . ARG A 1 475 ? 3.648 -12.967 -21.614 1.00 98.00 475 ARG A C 1
ATOM 3638 O O . ARG A 1 475 ? 2.716 -12.639 -20.884 1.00 98.00 475 ARG A O 1
ATOM 3645 N N . ASN A 1 476 ? 4.294 -14.127 -21.480 1.00 97.50 476 ASN A N 1
ATOM 3646 C CA . ASN A 1 476 ? 3.897 -15.156 -20.514 1.00 97.50 476 ASN A CA 1
ATOM 3647 C C . ASN A 1 476 ? 3.972 -14.654 -19.057 1.00 97.50 476 ASN A C 1
ATOM 3649 O O . ASN A 1 476 ? 3.056 -14.892 -18.270 1.00 97.50 476 ASN A O 1
ATOM 3653 N N . ALA A 1 477 ? 5.033 -13.924 -18.695 1.00 97.25 477 ALA A N 1
ATOM 3654 C CA . ALA A 1 477 ? 5.190 -13.370 -17.349 1.00 97.25 477 ALA A CA 1
ATOM 3655 C C . ALA A 1 477 ? 4.206 -12.223 -17.046 1.00 97.25 477 ALA A C 1
ATOM 3657 O O . ALA A 1 477 ? 3.769 -12.084 -15.904 1.00 97.25 477 ALA A O 1
ATOM 3658 N N . LEU A 1 478 ? 3.851 -11.408 -18.047 1.00 96.00 478 LEU A N 1
ATOM 3659 C CA . LEU A 1 478 ? 2.838 -10.359 -17.923 1.00 96.00 478 LEU A CA 1
ATOM 3660 C C . LEU A 1 478 ? 1.440 -10.955 -17.764 1.00 96.00 478 LEU A C 1
ATOM 3662 O O . LEU A 1 478 ? 0.743 -10.551 -16.839 1.00 96.00 478 LEU A O 1
ATOM 3666 N N . GLY A 1 479 ? 1.053 -11.932 -18.592 1.00 95.38 479 GLY A N 1
ATOM 3667 C CA . GLY A 1 479 ? -0.246 -12.610 -18.491 1.00 95.38 479 GLY A CA 1
ATOM 3668 C C . GLY A 1 479 ? -0.473 -13.218 -17.103 1.00 95.38 479 GLY A C 1
ATOM 3669 O O . GLY A 1 479 ? -1.431 -12.866 -16.420 1.00 95.38 479 GLY A O 1
ATOM 3670 N N . ALA A 1 480 ? 0.487 -14.007 -16.611 1.00 94.88 480 ALA A N 1
ATOM 3671 C CA . ALA A 1 480 ? 0.411 -14.595 -15.271 1.00 94.88 480 ALA A CA 1
ATOM 3672 C C . ALA A 1 480 ? 0.369 -13.547 -14.133 1.00 94.88 480 ALA A C 1
ATOM 3674 O O . ALA A 1 480 ? -0.221 -13.796 -13.081 1.00 94.88 480 ALA A O 1
ATOM 3675 N N . ALA A 1 481 ? 0.984 -12.372 -14.318 1.00 94.94 481 ALA A N 1
ATOM 3676 C CA . ALA A 1 481 ? 0.902 -11.266 -13.360 1.00 94.94 481 ALA A CA 1
ATOM 3677 C C . ALA A 1 481 ? -0.434 -10.499 -13.443 1.00 94.94 481 ALA A C 1
ATOM 3679 O O . ALA A 1 481 ? -0.917 -9.993 -12.431 1.00 94.94 481 ALA A O 1
ATOM 3680 N N . LEU A 1 482 ? -1.040 -10.423 -14.631 1.00 94.38 482 LEU A N 1
ATOM 3681 C CA . LEU A 1 482 ? -2.354 -9.826 -14.870 1.00 94.38 482 LEU A CA 1
ATOM 3682 C C . LEU A 1 482 ? -3.469 -10.651 -14.217 1.00 94.38 482 LEU A C 1
ATOM 3684 O O . LEU A 1 482 ? -4.320 -10.069 -13.539 1.00 94.38 482 LEU A O 1
ATOM 3688 N N . ASP A 1 483 ? -3.417 -11.980 -14.329 1.00 92.25 483 ASP A N 1
ATOM 3689 C CA . ASP A 1 483 ? -4.384 -12.898 -13.711 1.00 92.25 483 ASP A CA 1
ATOM 3690 C C . ASP A 1 483 ? -4.473 -12.707 -12.177 1.00 92.25 483 ASP A C 1
ATOM 3692 O O . ASP A 1 483 ? -5.569 -12.564 -11.625 1.00 92.25 483 ASP A O 1
ATOM 3696 N N . ASP A 1 484 ? -3.330 -12.588 -11.479 1.00 90.25 484 ASP A N 1
ATOM 3697 C CA . ASP A 1 484 ? -3.265 -12.334 -10.021 1.00 90.25 484 ASP A CA 1
ATOM 3698 C C . ASP A 1 484 ? -3.905 -10.994 -9.600 1.00 90.25 484 ASP A C 1
ATOM 3700 O O . ASP A 1 484 ? -4.394 -10.830 -8.472 1.00 90.25 484 ASP A O 1
ATOM 3704 N N . THR A 1 485 ? -3.968 -10.010 -10.502 1.00 91.00 485 THR A N 1
ATOM 3705 C CA . THR A 1 485 ? -4.588 -8.717 -10.177 1.00 91.00 485 THR A CA 1
ATOM 3706 C C . THR A 1 485 ? -6.104 -8.797 -10.016 1.00 91.00 485 THR A C 1
ATOM 3708 O O . THR A 1 485 ? -6.682 -7.890 -9.411 1.00 91.00 485 THR A O 1
ATOM 3711 N N . SER A 1 486 ? -6.751 -9.843 -10.552 1.00 88.19 486 SER A N 1
ATOM 3712 C CA . SER A 1 486 ? -8.214 -9.970 -10.654 1.00 88.19 486 SER A CA 1
ATOM 3713 C C . SER A 1 486 ? -8.894 -8.689 -11.187 1.00 88.19 486 SER A C 1
ATOM 3715 O O . SER A 1 486 ? -9.833 -8.163 -10.591 1.00 88.19 486 SER A O 1
ATOM 3717 N N . GLY A 1 487 ? -8.382 -8.159 -12.307 1.00 88.69 487 GLY A N 1
ATOM 3718 C CA . GLY A 1 487 ? -8.951 -7.008 -13.030 1.00 88.69 487 GLY A CA 1
ATOM 3719 C C . GLY A 1 487 ? -8.559 -5.622 -12.491 1.00 88.69 487 GLY A C 1
ATOM 3720 O O . GLY A 1 487 ? -9.116 -4.603 -12.912 1.00 88.69 487 GLY A O 1
ATOM 3721 N N . ARG A 1 488 ? -7.609 -5.549 -11.550 1.00 93.94 488 ARG A N 1
ATOM 3722 C CA . ARG A 1 488 ? -7.040 -4.280 -11.056 1.00 93.94 488 ARG A CA 1
ATOM 3723 C C . ARG A 1 488 ? -5.991 -3.756 -12.037 1.00 93.94 488 ARG A C 1
ATOM 3725 O O . ARG A 1 488 ? -5.417 -4.520 -12.799 1.00 93.94 488 ARG A O 1
ATOM 3732 N N . LEU A 1 489 ? -5.692 -2.455 -11.988 1.00 95.56 489 LEU A N 1
ATOM 3733 C CA . LEU A 1 489 ? -4.588 -1.908 -12.785 1.00 95.56 489 LEU A CA 1
ATOM 3734 C C . LEU A 1 489 ? -3.257 -2.486 -12.289 1.00 95.56 489 LEU A C 1
ATOM 3736 O O . LEU A 1 489 ? -2.871 -2.208 -11.154 1.00 95.56 489 LEU A O 1
ATOM 3740 N N . LEU A 1 490 ? -2.535 -3.214 -13.139 1.00 96.38 490 LEU A N 1
ATOM 3741 C CA . LEU A 1 490 ? -1.180 -3.681 -12.853 1.00 96.38 490 LEU A CA 1
ATOM 3742 C C . LEU A 1 490 ? -0.154 -2.561 -13.101 1.00 96.38 490 LEU A C 1
ATOM 3744 O O . LEU A 1 490 ? 0.227 -2.295 -14.238 1.00 96.38 490 LEU A O 1
ATOM 3748 N N . ALA A 1 491 ? 0.315 -1.904 -12.042 1.00 94.81 491 ALA A N 1
ATOM 3749 C CA . ALA A 1 491 ? 1.387 -0.910 -12.101 1.00 94.81 491 ALA A CA 1
ATOM 3750 C C . ALA A 1 491 ? 2.740 -1.589 -11.825 1.00 94.81 491 ALA A C 1
ATOM 3752 O O . ALA A 1 491 ? 3.110 -1.820 -10.668 1.00 94.81 491 ALA A O 1
ATOM 3753 N N . LEU A 1 492 ? 3.477 -1.942 -12.881 1.00 93.94 492 LEU A N 1
ATOM 3754 C CA . LEU A 1 492 ? 4.655 -2.801 -12.762 1.00 93.94 492 LEU A CA 1
ATOM 3755 C C . LEU A 1 492 ? 5.988 -2.116 -13.082 1.00 93.94 492 LEU A C 1
ATOM 3757 O O . LEU A 1 492 ? 6.096 -1.269 -13.967 1.00 93.94 492 LEU A O 1
ATOM 3761 N N . ARG A 1 493 ? 7.040 -2.579 -12.404 1.00 94.75 493 ARG A N 1
ATOM 3762 C CA . ARG A 1 493 ? 8.433 -2.436 -12.841 1.00 94.75 493 ARG A CA 1
ATOM 3763 C C . ARG A 1 493 ? 8.943 -3.801 -13.273 1.00 94.75 493 ARG A C 1
ATOM 3765 O O . ARG A 1 493 ? 8.976 -4.721 -12.454 1.00 94.75 493 ARG A O 1
ATOM 3772 N N . LEU A 1 494 ? 9.361 -3.910 -14.528 1.00 96.81 494 LEU A N 1
ATOM 3773 C CA . LEU A 1 494 ? 9.854 -5.150 -15.119 1.00 96.81 494 LEU A CA 1
ATOM 3774 C C . LEU A 1 494 ? 11.389 -5.154 -15.130 1.00 96.81 494 LEU A C 1
ATOM 3776 O O . LEU A 1 494 ? 12.001 -4.172 -15.554 1.00 96.81 494 LEU A O 1
ATOM 3780 N N . THR A 1 495 ? 12.019 -6.245 -14.695 1.00 97.31 495 THR A N 1
ATOM 3781 C CA . THR A 1 495 ? 13.456 -6.485 -14.892 1.00 97.31 495 THR A CA 1
ATOM 3782 C C . THR A 1 495 ? 13.646 -7.718 -15.769 1.00 97.31 495 THR A C 1
ATOM 3784 O O . THR A 1 495 ? 13.173 -8.799 -15.435 1.00 97.31 495 THR A O 1
ATOM 3787 N N . LEU A 1 496 ? 14.342 -7.553 -16.890 1.00 96.75 496 LEU A N 1
ATOM 3788 C CA . LEU A 1 496 ? 14.799 -8.646 -17.747 1.00 96.75 496 LEU A CA 1
ATOM 3789 C C . LEU A 1 496 ? 16.131 -9.144 -17.180 1.00 96.75 496 LEU A C 1
ATOM 3791 O O . LEU A 1 496 ? 17.049 -8.336 -17.055 1.00 96.75 496 LEU A O 1
ATOM 3795 N N . GLU A 1 497 ? 16.255 -10.420 -16.821 1.00 95.62 497 GLU A N 1
ATOM 3796 C CA . GLU A 1 497 ? 17.429 -10.963 -16.113 1.00 95.62 497 GLU A CA 1
ATOM 3797 C C . GLU A 1 497 ? 17.964 -12.248 -16.774 1.00 95.62 497 GLU A C 1
ATOM 3799 O O . GLU A 1 497 ? 17.304 -12.835 -17.628 1.00 95.62 497 GLU A O 1
ATOM 3804 N N . GLY A 1 498 ? 19.173 -12.680 -16.401 1.00 92.19 498 GLY A N 1
ATOM 3805 C CA . GLY A 1 498 ? 19.804 -13.900 -16.925 1.00 92.19 498 GLY A CA 1
ATOM 3806 C C . GLY A 1 498 ? 20.669 -13.703 -18.178 1.00 92.19 498 GLY A C 1
ATOM 3807 O O . GLY A 1 498 ? 20.675 -12.644 -18.808 1.00 92.19 498 GLY A O 1
ATOM 3808 N N . ASP A 1 499 ? 21.443 -14.734 -18.516 1.00 90.38 499 ASP A N 1
ATOM 3809 C CA . ASP A 1 499 ? 22.475 -14.675 -19.557 1.00 90.38 499 ASP A CA 1
ATOM 3810 C C . ASP A 1 499 ? 21.899 -15.151 -20.913 1.00 90.38 499 ASP A C 1
ATOM 3812 O O . ASP A 1 499 ? 21.402 -16.276 -21.025 1.00 90.38 499 ASP A O 1
ATOM 3816 N N . CYS A 1 500 ? 21.892 -14.296 -21.942 1.00 89.88 500 CYS A N 1
ATOM 3817 C CA . CYS A 1 500 ? 21.194 -14.538 -23.213 1.00 89.88 500 CYS A CA 1
ATOM 3818 C C . CYS A 1 500 ? 21.857 -13.855 -24.424 1.00 89.88 500 CYS A C 1
ATOM 3820 O O . CYS A 1 500 ? 22.542 -12.841 -24.287 1.00 89.88 500 CYS A O 1
ATOM 3822 N N . ALA A 1 501 ? 21.637 -14.391 -25.630 1.00 90.12 501 ALA A N 1
ATOM 3823 C CA . ALA A 1 501 ? 22.126 -13.771 -26.868 1.00 90.12 501 ALA A CA 1
ATOM 3824 C C . ALA A 1 501 ? 21.367 -12.463 -27.169 1.00 90.12 501 ALA A C 1
ATOM 3826 O O . ALA A 1 501 ? 21.963 -11.458 -27.551 1.00 90.12 501 ALA A O 1
ATOM 3827 N N . ALA A 1 502 ? 20.072 -12.422 -26.830 1.00 89.94 502 ALA A N 1
ATOM 3828 C CA . ALA A 1 502 ? 19.215 -11.237 -26.915 1.00 89.94 502 ALA A CA 1
ATOM 3829 C C . ALA A 1 502 ? 19.735 -9.987 -26.162 1.00 89.94 502 ALA A C 1
ATOM 3831 O O . ALA A 1 502 ? 19.219 -8.886 -26.369 1.00 89.94 502 ALA A O 1
ATOM 3832 N N . HIS A 1 503 ? 20.739 -10.124 -25.284 1.00 88.50 503 HIS A N 1
ATOM 3833 C CA . HIS A 1 503 ? 21.273 -9.033 -24.470 1.00 88.50 503 HIS A CA 1
ATOM 3834 C C . HIS A 1 503 ? 21.678 -7.800 -25.286 1.00 88.50 503 HIS A C 1
ATOM 3836 O O . HIS A 1 503 ? 21.312 -6.689 -24.905 1.00 88.50 503 HIS A O 1
ATOM 3842 N N . ALA A 1 504 ? 22.392 -7.968 -26.405 1.00 81.06 504 ALA A N 1
ATOM 3843 C CA . ALA A 1 504 ? 22.852 -6.833 -27.206 1.00 81.06 504 ALA A CA 1
ATOM 3844 C C . ALA A 1 504 ? 21.671 -6.011 -27.757 1.00 81.06 504 ALA A C 1
ATOM 3846 O O . ALA A 1 504 ? 21.665 -4.784 -27.650 1.00 81.06 504 ALA A O 1
ATOM 3847 N N . ALA A 1 505 ? 20.628 -6.682 -28.259 1.00 85.06 505 ALA A N 1
ATOM 3848 C CA .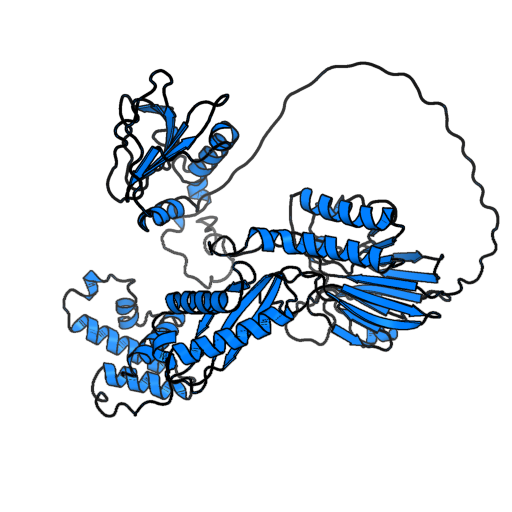 ALA A 1 505 ? 19.414 -6.037 -28.756 1.00 85.06 505 ALA A CA 1
ATOM 3849 C C . ALA A 1 505 ? 18.651 -5.285 -27.647 1.00 85.06 505 ALA A C 1
ATOM 3851 O O . ALA A 1 505 ? 18.243 -4.142 -27.854 1.00 85.06 505 ALA A O 1
ATOM 3852 N N . LEU A 1 506 ? 18.514 -5.899 -26.466 1.00 86.50 506 LEU A N 1
ATOM 3853 C CA . LEU A 1 506 ? 17.832 -5.319 -25.301 1.00 86.50 506 LEU A CA 1
ATOM 3854 C C . LEU A 1 506 ? 18.600 -4.130 -24.691 1.00 86.50 506 LEU A C 1
ATOM 3856 O O . LEU A 1 506 ? 18.009 -3.112 -24.333 1.00 86.50 506 LEU A O 1
ATOM 3860 N N . ALA A 1 507 ? 19.924 -4.243 -24.558 1.00 83.88 507 ALA A N 1
ATOM 3861 C CA . ALA A 1 507 ? 20.757 -3.252 -23.875 1.00 83.88 507 ALA A CA 1
ATOM 3862 C C . ALA A 1 507 ? 21.088 -2.023 -24.742 1.00 83.88 507 ALA A C 1
ATOM 3864 O O . ALA A 1 507 ? 21.241 -0.923 -24.205 1.00 83.88 507 ALA A O 1
ATOM 3865 N N . ARG A 1 508 ? 21.180 -2.187 -26.072 1.00 82.31 508 ARG A N 1
ATOM 3866 C CA . ARG A 1 508 ? 21.531 -1.111 -27.020 1.00 82.31 508 ARG A CA 1
ATOM 3867 C C . ARG A 1 508 ? 20.519 0.036 -27.031 1.00 82.31 508 ARG A C 1
ATOM 3869 O O . ARG A 1 508 ? 20.904 1.185 -27.239 1.00 82.31 508 ARG A O 1
ATOM 3876 N N . ASP A 1 509 ? 19.242 -0.278 -26.831 1.00 78.31 509 ASP A N 1
ATOM 3877 C CA . ASP A 1 509 ? 18.115 0.651 -26.948 1.00 78.31 509 ASP A CA 1
ATOM 3878 C C . ASP A 1 509 ? 17.114 0.440 -25.792 1.00 78.31 509 ASP A C 1
ATOM 3880 O O . ASP A 1 509 ? 16.122 -0.278 -25.944 1.00 78.31 509 ASP A O 1
ATOM 3884 N N . PRO A 1 510 ? 17.351 1.045 -24.609 1.00 79.44 510 PRO A N 1
ATOM 3885 C CA . PRO A 1 510 ? 16.465 0.882 -23.456 1.00 79.44 510 PRO A CA 1
ATOM 3886 C C . PRO A 1 510 ? 15.078 1.519 -23.630 1.00 79.44 510 PRO A C 1
ATOM 3888 O O . PRO A 1 510 ? 14.133 1.078 -22.981 1.00 79.44 510 PRO A O 1
ATOM 3891 N N . LEU A 1 511 ? 14.944 2.544 -24.486 1.00 81.75 511 LEU A N 1
ATOM 3892 C CA . LEU A 1 511 ? 13.663 3.216 -24.734 1.00 81.75 511 LEU A CA 1
ATOM 3893 C C . LEU A 1 511 ? 12.786 2.377 -25.663 1.00 81.75 511 LEU A C 1
ATOM 3895 O O . LEU A 1 511 ? 11.697 1.985 -25.265 1.00 81.75 511 LEU A O 1
ATOM 3899 N N . GLY A 1 512 ? 13.281 1.979 -26.836 1.00 87.38 512 GLY A N 1
ATOM 3900 C CA . GLY A 1 512 ? 12.544 1.047 -27.687 1.00 87.38 512 GLY A CA 1
ATOM 3901 C C . GLY A 1 512 ? 12.358 -0.326 -27.034 1.00 87.38 512 GLY A C 1
ATOM 3902 O O . GLY A 1 512 ? 11.403 -1.020 -27.357 1.00 87.38 512 GLY A O 1
ATOM 3903 N N . THR A 1 513 ? 13.200 -0.727 -26.074 1.00 90.31 513 THR A N 1
ATOM 3904 C CA . THR A 1 513 ? 12.941 -1.922 -25.250 1.00 90.31 513 THR A CA 1
ATOM 3905 C C . THR A 1 513 ? 11.772 -1.717 -24.280 1.00 90.31 513 THR A C 1
ATOM 3907 O O . THR A 1 513 ? 10.986 -2.646 -24.117 1.00 90.31 513 THR A O 1
ATOM 3910 N N . ARG A 1 514 ? 11.570 -0.516 -23.707 1.00 91.50 514 ARG A N 1
ATOM 3911 C CA . ARG A 1 514 ? 10.321 -0.185 -22.989 1.00 91.50 514 ARG A CA 1
ATOM 3912 C C . ARG A 1 514 ? 9.115 -0.324 -23.917 1.00 91.50 514 ARG A C 1
ATOM 3914 O O . ARG A 1 514 ? 8.167 -1.012 -23.555 1.00 91.50 514 ARG A O 1
ATOM 3921 N N . GLU A 1 515 ? 9.182 0.247 -25.117 1.00 91.62 515 GLU A N 1
ATOM 3922 C CA . GLU A 1 515 ? 8.040 0.248 -26.042 1.00 91.62 515 GLU A CA 1
ATOM 3923 C C . GLU A 1 515 ? 7.734 -1.134 -26.634 1.00 91.62 515 GLU A C 1
ATOM 3925 O O . GLU A 1 515 ? 6.568 -1.489 -26.779 1.00 91.62 515 GLU A O 1
ATOM 3930 N N . ARG A 1 516 ? 8.747 -1.974 -26.882 1.00 94.50 516 ARG A N 1
ATOM 3931 C CA . ARG A 1 516 ? 8.543 -3.384 -27.268 1.00 94.50 516 ARG A CA 1
ATOM 3932 C C . ARG A 1 516 ? 7.911 -4.199 -26.136 1.00 94.50 516 ARG A C 1
ATOM 3934 O O . ARG A 1 516 ? 7.036 -5.014 -26.397 1.00 94.50 516 ARG A O 1
ATOM 3941 N N . VAL A 1 517 ? 8.285 -3.940 -24.880 1.00 95.31 517 VAL A N 1
ATOM 3942 C CA . VAL A 1 517 ? 7.633 -4.546 -23.703 1.00 95.31 517 VAL A CA 1
ATOM 3943 C C . VAL A 1 517 ? 6.206 -4.001 -23.500 1.00 95.31 517 VAL A C 1
ATOM 3945 O O . VAL A 1 517 ? 5.334 -4.759 -23.083 1.00 95.31 517 VAL A O 1
ATOM 3948 N N . ARG A 1 518 ? 5.925 -2.733 -23.848 1.00 93.69 518 ARG A N 1
ATOM 3949 C CA . ARG A 1 518 ? 4.557 -2.170 -23.884 1.00 93.69 518 ARG A CA 1
ATOM 3950 C C . ARG A 1 518 ? 3.705 -2.846 -24.960 1.00 93.69 518 ARG A C 1
ATOM 3952 O O . ARG A 1 518 ? 2.584 -3.238 -24.659 1.00 93.69 518 ARG A O 1
ATOM 3959 N N . ALA A 1 519 ? 4.239 -3.025 -26.169 1.00 94.12 519 ALA A N 1
ATOM 3960 C CA . ALA A 1 519 ? 3.567 -3.726 -27.266 1.00 94.12 519 ALA A CA 1
ATOM 3961 C C . ALA A 1 519 ? 3.261 -5.190 -26.903 1.00 94.12 519 ALA A C 1
ATOM 3963 O O . ALA A 1 519 ? 2.100 -5.586 -26.937 1.00 94.12 519 ALA A O 1
ATOM 3964 N N . ALA A 1 520 ? 4.257 -5.932 -26.409 1.00 95.06 520 ALA A N 1
ATOM 3965 C CA . ALA A 1 520 ? 4.080 -7.299 -25.917 1.00 95.06 520 ALA A CA 1
ATOM 3966 C C . ALA A 1 520 ? 3.024 -7.397 -24.794 1.00 95.06 520 ALA A C 1
ATOM 3968 O O . ALA A 1 520 ? 2.278 -8.368 -24.723 1.00 95.06 520 ALA A O 1
ATOM 3969 N N . GLY A 1 521 ? 2.909 -6.383 -23.930 1.00 94.56 521 GLY A N 1
ATOM 3970 C CA . GLY A 1 521 ? 1.833 -6.315 -22.937 1.00 94.56 521 GLY A CA 1
ATOM 3971 C C . GLY A 1 521 ? 0.435 -6.132 -23.545 1.00 94.56 521 GLY A C 1
ATOM 3972 O O . GLY A 1 521 ? -0.522 -6.718 -23.047 1.00 94.56 521 GLY A O 1
ATOM 3973 N N . LEU A 1 522 ? 0.311 -5.369 -24.636 1.00 94.69 522 LEU A N 1
ATOM 3974 C CA . LEU A 1 522 ? -0.953 -5.176 -25.363 1.00 94.69 522 LEU A CA 1
ATOM 3975 C C . LEU A 1 522 ? -1.371 -6.403 -26.191 1.00 94.69 522 LEU A C 1
ATOM 3977 O O . LEU A 1 522 ? -2.542 -6.542 -26.530 1.00 94.69 522 LEU A O 1
ATOM 3981 N N . GLU A 1 523 ? -0.442 -7.313 -26.491 1.00 95.06 523 GLU A N 1
ATOM 3982 C CA . GLU A 1 523 ? -0.752 -8.616 -27.099 1.00 95.06 523 GLU A CA 1
ATOM 3983 C C . GLU A 1 523 ? -1.432 -9.582 -26.107 1.00 95.06 523 GLU A C 1
ATOM 3985 O O . GLU A 1 523 ? -2.089 -10.528 -26.538 1.00 95.06 523 GLU A O 1
ATOM 3990 N N . VAL A 1 524 ? -1.307 -9.343 -24.791 1.00 94.44 524 VAL A N 1
ATOM 3991 C CA . VAL A 1 524 ? -1.885 -10.193 -23.729 1.00 94.44 524 VAL A CA 1
ATOM 3992 C C . VAL A 1 524 ? -2.966 -9.511 -22.878 1.00 94.44 524 VAL A C 1
ATOM 3994 O O . VAL A 1 524 ? -3.611 -10.189 -22.081 1.00 94.44 524 VAL A O 1
ATOM 3997 N N . ALA A 1 525 ? -3.192 -8.198 -23.019 1.00 93.44 525 ALA A N 1
ATOM 3998 C CA . ALA A 1 525 ? -4.210 -7.470 -22.259 1.00 93.44 525 ALA A CA 1
ATOM 3999 C C . ALA A 1 525 ? -4.696 -6.169 -22.916 1.00 93.44 525 ALA A C 1
ATOM 4001 O O . ALA A 1 525 ? -3.977 -5.508 -23.661 1.00 93.44 525 ALA A O 1
ATOM 4002 N N . GLU A 1 526 ? -5.917 -5.766 -22.554 1.00 89.56 526 GLU A N 1
ATOM 4003 C CA . GLU A 1 526 ? -6.532 -4.504 -22.976 1.00 89.56 526 GLU A CA 1
ATOM 4004 C C . GLU A 1 526 ? -5.740 -3.267 -22.507 1.00 89.56 526 GLU A C 1
ATOM 4006 O O . GLU A 1 526 ? -5.131 -3.245 -21.429 1.00 89.56 526 GLU A O 1
ATOM 4011 N N . GLU A 1 527 ? -5.789 -2.188 -23.295 1.00 84.00 527 GLU A N 1
ATOM 4012 C CA . GLU A 1 527 ? -5.129 -0.932 -22.935 1.00 84.00 527 GLU A CA 1
ATOM 4013 C C . GLU A 1 527 ? -5.723 -0.346 -21.640 1.00 84.00 527 GLU A C 1
ATOM 4015 O O . GLU A 1 527 ? -6.926 -0.124 -21.512 1.00 84.00 527 GLU A O 1
ATOM 4020 N N . GLY A 1 528 ? -4.858 -0.099 -20.651 1.00 88.31 528 GLY A N 1
ATOM 4021 C CA . GLY A 1 528 ? -5.258 0.351 -19.315 1.00 88.31 528 GLY A CA 1
ATOM 4022 C C . GLY A 1 528 ? -5.491 -0.767 -18.288 1.00 88.31 528 GLY A C 1
ATOM 4023 O O . GLY A 1 528 ? -5.774 -0.453 -17.126 1.00 88.31 528 GLY A O 1
ATOM 4024 N N . ALA A 1 529 ? -5.322 -2.044 -18.653 1.00 93.44 529 ALA A N 1
ATOM 4025 C CA . ALA A 1 529 ? -5.206 -3.144 -17.687 1.00 93.44 529 ALA A CA 1
ATOM 4026 C C . ALA A 1 529 ? -3.859 -3.117 -16.934 1.00 93.44 529 ALA A C 1
ATOM 4028 O O . ALA A 1 529 ? -3.799 -3.444 -15.749 1.00 93.44 529 ALA A O 1
ATOM 4029 N N . PHE A 1 530 ? -2.788 -2.650 -17.585 1.00 94.81 530 PHE A N 1
ATOM 4030 C CA . PHE A 1 530 ? -1.453 -2.486 -17.000 1.00 94.81 530 PHE A CA 1
ATOM 4031 C C . PHE A 1 530 ? -0.829 -1.120 -17.333 1.00 94.81 530 PHE A C 1
ATOM 4033 O O . PHE A 1 530 ? -1.277 -0.408 -18.231 1.00 94.81 530 PHE A O 1
ATOM 4040 N N . TRP A 1 531 ? 0.235 -0.764 -16.610 1.00 94.19 531 TRP A N 1
ATOM 4041 C CA . TRP A 1 531 ? 1.155 0.330 -16.927 1.00 94.19 531 TRP A CA 1
ATOM 4042 C C . TRP A 1 531 ? 2.579 -0.036 -16.487 1.00 94.19 531 TRP A C 1
ATOM 4044 O O . TRP A 1 531 ? 2.793 -0.552 -15.387 1.00 94.19 531 TRP A O 1
ATOM 4054 N N . ILE A 1 532 ? 3.558 0.239 -17.353 1.00 92.88 532 ILE A N 1
ATOM 4055 C CA . ILE A 1 532 ? 4.975 -0.069 -17.127 1.00 92.88 532 ILE A CA 1
ATOM 4056 C C . ILE A 1 532 ? 5.685 1.182 -16.602 1.00 92.88 532 ILE A C 1
ATOM 4058 O O . ILE A 1 532 ? 6.091 2.055 -17.373 1.00 92.88 532 ILE A O 1
ATOM 4062 N N . GLU A 1 533 ? 5.886 1.237 -15.286 1.00 91.06 533 GLU A N 1
ATOM 4063 C CA . GLU A 1 533 ? 6.622 2.304 -14.595 1.00 91.06 533 GLU A CA 1
ATOM 4064 C C . GLU A 1 533 ? 8.081 2.377 -15.059 1.00 91.06 533 GLU A C 1
ATOM 4066 O O . GLU A 1 533 ? 8.617 3.461 -15.277 1.00 91.06 533 GLU A O 1
ATOM 4071 N N . ALA A 1 534 ? 8.720 1.219 -15.248 1.00 90.56 534 ALA A N 1
ATOM 4072 C CA . ALA A 1 534 ? 10.041 1.110 -15.854 1.00 90.56 534 ALA A CA 1
ATOM 4073 C C . ALA A 1 534 ? 10.317 -0.315 -16.351 1.00 90.56 534 ALA A C 1
ATOM 4075 O O . ALA A 1 534 ? 9.913 -1.294 -15.718 1.00 90.56 534 ALA A O 1
ATOM 4076 N N . VAL A 1 535 ? 11.112 -0.420 -17.420 1.00 94.50 535 VAL A N 1
ATOM 4077 C CA . VAL A 1 535 ? 11.837 -1.647 -17.782 1.00 94.50 535 VAL A CA 1
ATOM 4078 C C . VAL A 1 535 ? 13.302 -1.487 -17.385 1.00 94.50 535 VAL A C 1
ATOM 4080 O O . VAL A 1 535 ? 13.902 -0.426 -17.567 1.00 94.50 535 VAL A O 1
ATOM 4083 N N . ARG A 1 536 ? 13.891 -2.543 -16.827 1.00 93.38 536 ARG A N 1
ATOM 4084 C CA . ARG A 1 536 ? 15.307 -2.625 -16.464 1.00 93.38 536 ARG A CA 1
ATOM 4085 C C . ARG A 1 536 ? 15.951 -3.801 -17.185 1.00 93.38 536 ARG A C 1
ATOM 4087 O O . ARG A 1 536 ? 15.507 -4.933 -17.039 1.00 93.38 536 ARG A O 1
ATOM 4094 N N . VAL A 1 537 ? 17.024 -3.540 -17.925 1.00 91.31 537 VAL A N 1
ATOM 4095 C CA . VAL A 1 537 ? 17.836 -4.590 -18.552 1.00 91.31 537 VAL A CA 1
ATOM 4096 C C . VAL A 1 537 ? 18.927 -5.002 -17.563 1.00 91.31 537 VAL A C 1
ATOM 4098 O O . VAL A 1 537 ? 19.912 -4.290 -17.379 1.00 91.31 537 VAL A O 1
ATOM 4101 N N . GLY A 1 538 ? 18.697 -6.122 -16.879 1.00 89.12 538 GLY A N 1
ATOM 4102 C CA . GLY A 1 538 ? 19.651 -6.828 -16.019 1.00 89.12 538 GLY A CA 1
ATOM 4103 C C . GLY A 1 538 ? 20.201 -8.112 -16.653 1.00 89.12 538 GLY A C 1
ATOM 4104 O O . GLY A 1 538 ? 20.930 -8.848 -15.989 1.00 89.12 538 GLY A O 1
ATOM 4105 N N . THR A 1 539 ? 19.859 -8.388 -17.918 1.00 89.69 539 THR A N 1
ATOM 4106 C CA . THR A 1 539 ? 20.425 -9.501 -18.685 1.00 89.69 539 THR A CA 1
ATOM 4107 C C . THR A 1 539 ? 21.924 -9.314 -18.899 1.00 89.69 539 THR A C 1
ATOM 4109 O O . THR A 1 539 ? 22.461 -8.209 -18.767 1.00 89.69 539 THR A O 1
ATOM 4112 N N . ARG A 1 540 ? 22.601 -10.396 -19.272 1.00 87.00 540 ARG A N 1
ATOM 4113 C CA . ARG A 1 540 ? 24.023 -10.412 -19.639 1.00 87.00 540 ARG A CA 1
ATOM 4114 C C . ARG A 1 540 ? 24.189 -11.113 -20.985 1.00 87.00 540 ARG A C 1
ATOM 4116 O O . ARG A 1 540 ? 23.329 -11.926 -21.323 1.00 87.00 540 ARG A O 1
ATOM 4123 N N . PRO A 1 541 ? 25.255 -10.845 -21.754 1.00 81.88 541 PRO A N 1
ATOM 4124 C CA . PRO A 1 541 ? 25.529 -11.652 -22.932 1.00 81.88 541 PRO A CA 1
ATOM 4125 C C . PRO A 1 541 ? 25.856 -13.091 -22.513 1.00 81.88 541 PRO A C 1
ATOM 4127 O O . PRO A 1 541 ? 26.426 -13.319 -21.444 1.00 81.88 541 PRO A O 1
ATOM 4130 N N . LEU A 1 542 ? 25.553 -14.062 -23.377 1.00 77.94 542 LEU A N 1
ATOM 4131 C CA . LEU A 1 542 ? 26.266 -15.342 -23.334 1.00 77.94 542 LEU A CA 1
ATOM 4132 C C . LEU A 1 542 ? 27.767 -15.072 -23.547 1.00 77.94 542 LEU A C 1
ATOM 4134 O O . LEU A 1 542 ? 28.130 -14.121 -24.242 1.00 77.94 542 LEU A O 1
ATOM 4138 N N . ALA A 1 543 ? 28.638 -15.874 -22.931 1.00 63.72 543 ALA A N 1
ATOM 4139 C CA . ALA A 1 543 ? 30.081 -15.646 -22.979 1.00 63.72 543 ALA A CA 1
ATOM 4140 C C . ALA A 1 543 ? 30.609 -15.705 -24.427 1.00 63.72 543 ALA A C 1
ATOM 4142 O O . ALA A 1 543 ? 30.669 -16.775 -25.032 1.00 63.72 543 ALA A O 1
ATOM 4143 N N . GLY A 1 544 ? 30.963 -14.536 -24.970 1.00 51.47 544 GLY A N 1
ATOM 4144 C CA . GLY A 1 544 ? 31.532 -14.381 -26.308 1.00 51.47 544 GLY A CA 1
ATOM 4145 C C . GLY A 1 544 ? 33.003 -14.814 -26.376 1.00 51.47 544 GLY A C 1
ATOM 4146 O O . GLY A 1 544 ? 33.646 -15.008 -25.339 1.00 51.47 544 GLY A O 1
ATOM 4147 N N . PRO A 1 545 ? 33.561 -14.986 -27.587 1.00 41.81 545 PRO A N 1
ATOM 4148 C CA . PRO A 1 545 ? 34.950 -15.392 -27.760 1.00 41.81 545 PRO A CA 1
ATOM 4149 C C . PRO A 1 545 ? 35.912 -14.312 -27.244 1.00 41.81 545 PRO A C 1
ATOM 4151 O O . PRO A 1 545 ? 35.792 -13.143 -27.598 1.00 41.81 545 PRO A O 1
ATOM 4154 N N . THR A 1 546 ? 36.909 -14.719 -26.450 1.00 45.56 546 THR A N 1
ATOM 4155 C CA . THR A 1 546 ? 37.961 -13.829 -25.927 1.00 45.56 546 THR A CA 1
ATOM 4156 C C . THR A 1 546 ? 38.610 -13.037 -27.062 1.00 45.56 546 THR A C 1
ATOM 4158 O O . THR A 1 546 ? 39.057 -13.644 -28.040 1.00 45.56 546 THR A O 1
ATOM 4161 N N . VAL A 1 547 ? 38.716 -11.708 -26.932 1.00 46.25 547 VAL A N 1
ATOM 4162 C CA . VAL A 1 547 ? 39.068 -10.803 -28.047 1.00 46.25 547 VAL A CA 1
ATOM 4163 C C . VAL A 1 547 ? 40.579 -10.796 -28.358 1.00 46.25 547 VAL A C 1
ATOM 4165 O O . VAL A 1 547 ? 41.293 -9.796 -28.246 1.00 46.25 547 VAL A O 1
ATOM 4168 N N . ARG A 1 548 ? 41.084 -11.958 -28.791 1.00 43.25 548 ARG A N 1
ATOM 4169 C CA . ARG A 1 548 ? 42.472 -12.237 -29.200 1.00 43.25 548 ARG A CA 1
ATOM 4170 C C . ARG A 1 548 ? 42.808 -11.603 -30.558 1.00 43.25 548 ARG A C 1
ATOM 4172 O O . ARG A 1 548 ? 43.084 -12.299 -31.529 1.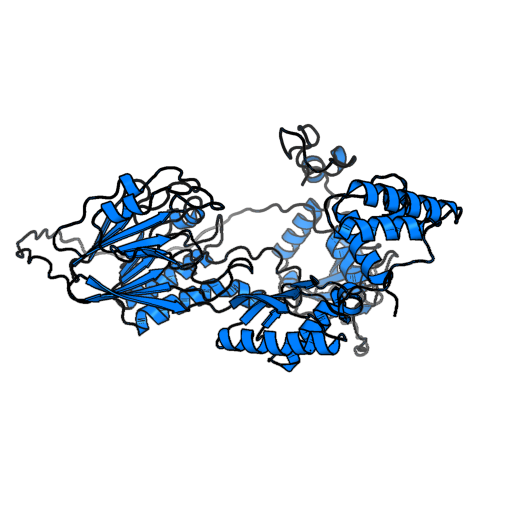00 43.25 548 ARG A O 1
ATOM 4179 N N . GLY A 1 549 ? 42.775 -10.274 -30.612 1.00 47.09 549 GLY A N 1
ATOM 4180 C CA . GLY A 1 549 ? 43.120 -9.500 -31.809 1.00 47.09 549 GLY A CA 1
ATOM 4181 C C . GLY A 1 549 ? 43.316 -7.996 -31.594 1.00 47.09 549 GLY A C 1
ATOM 4182 O O . GLY A 1 549 ? 43.990 -7.372 -32.404 1.00 47.09 549 GLY A O 1
ATOM 4183 N N . LEU A 1 550 ? 42.786 -7.412 -30.510 1.00 47.44 550 LEU A N 1
ATOM 4184 C CA . LEU A 1 550 ? 42.911 -5.969 -30.233 1.00 47.44 550 LEU A CA 1
ATOM 4185 C C . LEU A 1 550 ? 43.966 -5.607 -29.171 1.00 47.44 550 LEU A C 1
ATOM 4187 O O . LEU A 1 550 ? 44.255 -4.428 -29.002 1.00 47.44 550 LEU A O 1
ATOM 4191 N N . ALA A 1 551 ? 44.537 -6.593 -28.468 1.00 51.50 551 ALA A N 1
ATOM 4192 C CA . ALA A 1 551 ? 45.257 -6.446 -27.192 1.00 51.50 551 ALA A CA 1
ATOM 4193 C C . ALA A 1 551 ? 46.250 -5.264 -27.071 1.00 51.50 551 ALA A C 1
ATOM 4195 O O . ALA A 1 551 ? 46.299 -4.622 -26.021 1.00 51.50 551 ALA A O 1
ATOM 4196 N N . ASP A 1 552 ? 47.007 -4.952 -28.126 1.00 52.66 552 ASP A N 1
ATOM 4197 C CA . ASP A 1 552 ? 48.066 -3.931 -28.095 1.00 52.66 552 ASP A CA 1
ATOM 4198 C C . ASP A 1 552 ? 47.571 -2.488 -28.341 1.00 52.66 552 ASP A C 1
ATOM 4200 O O . ASP A 1 552 ? 48.323 -1.523 -28.156 1.00 52.66 552 ASP A O 1
ATOM 4204 N N . ASP A 1 553 ? 46.308 -2.295 -28.726 1.00 58.75 553 ASP A N 1
ATOM 4205 C CA . ASP A 1 553 ? 45.736 -0.986 -29.062 1.00 58.75 553 ASP A CA 1
ATOM 4206 C C . ASP A 1 553 ? 44.885 -0.380 -27.917 1.00 58.75 553 ASP A C 1
ATOM 4208 O O . ASP A 1 553 ? 44.669 -0.981 -26.859 1.00 58.75 553 ASP A O 1
ATOM 4212 N N . ALA A 1 554 ? 44.458 0.879 -28.073 1.00 56.69 554 ALA A N 1
ATOM 4213 C CA . ALA A 1 554 ? 43.707 1.584 -27.030 1.00 56.69 554 ALA A CA 1
ATOM 4214 C C . ALA A 1 554 ? 42.288 1.020 -26.809 1.00 56.69 554 ALA A C 1
ATOM 4216 O O . ALA A 1 554 ? 41.761 1.135 -25.703 1.00 56.69 554 ALA A O 1
ATOM 4217 N N . ALA A 1 555 ? 41.672 0.407 -27.825 1.00 55.44 555 ALA A N 1
ATOM 4218 C CA . ALA A 1 555 ? 40.406 -0.304 -27.683 1.00 55.44 555 ALA A CA 1
ATOM 4219 C C . ALA A 1 555 ? 40.616 -1.673 -27.016 1.00 55.44 555 ALA A C 1
ATOM 4221 O O . ALA A 1 555 ? 39.818 -2.046 -26.161 1.00 55.44 555 ALA A O 1
ATOM 4222 N N . GLY A 1 556 ? 41.710 -2.380 -27.322 1.00 58.72 556 GLY A N 1
ATOM 4223 C CA . GLY A 1 556 ? 42.098 -3.635 -26.668 1.00 58.72 556 GLY A CA 1
ATOM 4224 C C . GLY A 1 556 ? 42.368 -3.504 -25.172 1.00 58.72 556 GLY A C 1
ATOM 4225 O O . GLY A 1 556 ? 41.900 -4.328 -24.388 1.00 58.72 556 GLY A O 1
ATOM 4226 N N . ARG A 1 557 ? 43.051 -2.435 -24.745 1.00 63.69 557 ARG A N 1
ATOM 4227 C CA . ARG A 1 557 ? 43.237 -2.145 -23.310 1.00 63.69 557 ARG A CA 1
ATOM 4228 C C . ARG A 1 557 ? 41.920 -1.821 -22.600 1.00 63.69 557 ARG A C 1
ATOM 4230 O O . ARG A 1 557 ? 41.707 -2.273 -21.477 1.00 63.69 557 ARG A O 1
ATOM 4237 N N . LEU A 1 558 ? 41.018 -1.094 -23.262 1.00 62.88 558 LEU A N 1
ATOM 4238 C CA . LEU A 1 558 ? 39.675 -0.811 -22.746 1.00 62.88 558 LEU A CA 1
ATOM 4239 C C . LEU A 1 558 ? 38.808 -2.080 -22.660 1.00 62.88 558 LEU A C 1
ATOM 4241 O O . LEU A 1 558 ? 38.125 -2.278 -21.658 1.00 62.88 558 LEU A O 1
ATOM 4245 N N . LEU A 1 559 ? 38.893 -2.964 -23.657 1.00 61.59 559 LEU A N 1
ATOM 4246 C CA . LEU A 1 559 ? 38.329 -4.317 -23.650 1.00 61.59 559 LEU A CA 1
ATOM 4247 C C . LEU A 1 559 ? 38.823 -5.126 -22.448 1.00 61.59 559 LEU A C 1
ATOM 4249 O O . LEU A 1 559 ? 38.010 -5.538 -21.627 1.00 61.59 559 LEU A O 1
ATOM 4253 N N . GLY A 1 560 ? 40.141 -5.292 -22.298 1.00 62.56 560 GLY A N 1
ATOM 4254 C CA . GLY A 1 560 ? 40.733 -6.093 -21.224 1.00 62.56 560 GLY A CA 1
ATOM 4255 C C . GLY A 1 560 ? 40.380 -5.582 -19.824 1.00 62.56 560 GLY A C 1
ATOM 4256 O O . GLY A 1 560 ? 40.056 -6.376 -18.943 1.00 62.56 560 GLY A O 1
ATOM 4257 N N . ALA A 1 561 ? 40.346 -4.259 -19.625 1.00 63.34 561 ALA A N 1
ATOM 4258 C CA . ALA A 1 561 ? 39.882 -3.658 -18.373 1.00 63.34 561 ALA A CA 1
ATOM 4259 C C . ALA A 1 561 ? 38.383 -3.919 -18.108 1.00 63.34 561 ALA A C 1
ATOM 4261 O O . ALA A 1 561 ? 37.981 -4.134 -16.966 1.00 63.34 561 ALA A O 1
ATOM 4262 N N . ILE A 1 562 ? 37.543 -3.933 -19.150 1.00 60.91 562 ILE A N 1
ATOM 4263 C CA . ILE A 1 562 ? 36.108 -4.245 -19.049 1.00 60.91 562 ILE A CA 1
ATOM 4264 C C . ILE A 1 562 ? 35.860 -5.738 -18.780 1.00 60.91 562 ILE A C 1
ATOM 4266 O O . ILE A 1 562 ? 34.962 -6.060 -17.992 1.00 60.91 562 ILE A O 1
ATOM 4270 N N . GLU A 1 563 ? 36.644 -6.625 -19.401 1.00 58.28 563 GLU A N 1
ATOM 4271 C CA . GLU A 1 563 ? 36.604 -8.078 -19.202 1.00 58.28 563 GLU A CA 1
ATOM 4272 C C . GLU A 1 563 ? 37.033 -8.439 -17.772 1.00 58.28 563 GLU A C 1
ATOM 4274 O O . GLU A 1 563 ? 36.225 -9.014 -17.042 1.00 58.28 563 GLU A O 1
ATOM 4279 N N . ALA A 1 564 ? 38.223 -8.009 -17.329 1.00 58.38 564 ALA A N 1
ATOM 4280 C CA . ALA A 1 564 ? 38.757 -8.272 -15.985 1.00 58.38 564 ALA A CA 1
ATOM 4281 C C . ALA A 1 564 ? 37.856 -7.734 -14.853 1.00 58.38 564 ALA A C 1
ATOM 4283 O O . ALA A 1 564 ? 37.761 -8.322 -13.778 1.00 58.38 564 ALA A O 1
ATOM 4284 N N . MET A 1 565 ? 37.112 -6.652 -15.107 1.00 54.97 565 MET A N 1
ATOM 4285 C CA . MET A 1 565 ? 36.087 -6.132 -14.193 1.00 54.97 565 MET A CA 1
ATOM 4286 C C . MET A 1 565 ? 34.887 -7.068 -13.961 1.00 54.97 565 MET A C 1
ATOM 4288 O O . MET A 1 565 ? 34.055 -6.773 -13.098 1.00 54.97 565 MET A O 1
ATOM 4292 N N . SER A 1 566 ? 34.725 -8.137 -14.743 1.00 50.59 566 SER A N 1
ATOM 4293 C CA . SER A 1 566 ? 33.583 -9.058 -14.623 1.00 50.59 566 SER A CA 1
ATOM 4294 C C . SER A 1 566 ? 33.669 -9.943 -13.381 1.00 50.59 566 SER A C 1
ATOM 4296 O O . SER A 1 566 ? 32.627 -10.235 -12.795 1.00 50.59 566 SER A O 1
ATOM 4298 N N . ASP A 1 567 ? 34.888 -10.249 -12.928 1.00 49.69 567 ASP A N 1
ATOM 4299 C CA . ASP A 1 567 ? 35.155 -10.977 -11.680 1.00 49.69 567 ASP A CA 1
ATOM 4300 C C . ASP A 1 567 ? 35.103 -10.059 -10.439 1.00 49.69 567 ASP A C 1
ATOM 4302 O O . ASP A 1 567 ? 34.928 -10.524 -9.313 1.00 49.69 567 ASP A O 1
ATOM 4306 N N . GLY A 1 568 ? 35.145 -8.737 -10.655 1.00 52.06 568 GLY A N 1
ATOM 4307 C CA . GLY A 1 568 ? 34.673 -7.724 -9.711 1.00 52.06 568 GLY A CA 1
ATOM 4308 C C . GLY A 1 568 ? 35.721 -6.772 -9.119 1.00 52.06 568 GLY A C 1
ATOM 4309 O O . GLY A 1 568 ? 36.920 -7.021 -9.066 1.00 52.06 568 GLY A O 1
ATOM 4310 N N . THR A 1 569 ? 35.206 -5.670 -8.570 1.00 51.47 569 THR A N 1
ATOM 4311 C CA . THR A 1 569 ? 35.869 -4.730 -7.637 1.00 51.47 569 THR A CA 1
ATOM 4312 C C . THR A 1 569 ? 36.983 -3.774 -8.096 1.00 51.47 569 THR A C 1
ATOM 4314 O O . THR A 1 569 ? 37.300 -2.895 -7.299 1.00 51.47 569 THR A O 1
ATOM 4317 N N . ASP A 1 570 ? 37.479 -3.780 -9.341 1.00 63.53 570 ASP A N 1
ATOM 4318 C CA . ASP A 1 570 ? 38.373 -2.692 -9.809 1.00 63.53 570 ASP A CA 1
ATOM 4319 C C . ASP A 1 570 ? 37.655 -1.623 -10.659 1.00 63.53 570 ASP A C 1
ATOM 4321 O O . ASP A 1 570 ? 37.417 -1.785 -11.854 1.00 63.53 570 ASP A O 1
ATOM 4325 N N . HIS A 1 571 ? 37.309 -0.492 -10.037 1.00 63.47 571 HIS A N 1
ATOM 4326 C CA . HIS A 1 571 ? 36.791 0.691 -10.739 1.00 63.47 571 HIS A CA 1
ATOM 4327 C C . HIS A 1 571 ? 37.880 1.669 -11.219 1.00 63.47 571 HIS A C 1
ATOM 4329 O O . HIS A 1 571 ? 37.563 2.550 -12.022 1.00 63.47 571 HIS A O 1
ATOM 4335 N N . ALA A 1 572 ? 39.124 1.540 -10.751 1.00 67.81 572 ALA A N 1
ATOM 4336 C CA . ALA A 1 572 ? 40.232 2.417 -11.123 1.00 67.81 572 ALA A CA 1
ATOM 4337 C C . ALA A 1 572 ? 40.797 2.034 -12.498 1.00 67.81 572 ALA A C 1
ATOM 4339 O O . ALA A 1 572 ? 40.891 2.899 -13.368 1.00 67.81 572 ALA A O 1
ATOM 4340 N N . ALA A 1 573 ? 41.037 0.741 -12.741 1.00 66.44 573 ALA A N 1
ATOM 4341 C CA . ALA A 1 573 ? 41.515 0.229 -14.028 1.00 66.44 573 ALA A CA 1
ATOM 4342 C C . ALA A 1 573 ? 40.588 0.612 -15.200 1.00 66.44 573 ALA A C 1
ATOM 4344 O O . ALA A 1 573 ? 41.050 0.985 -16.278 1.00 66.44 573 ALA A O 1
ATOM 4345 N N . LEU A 1 574 ? 39.263 0.596 -14.989 1.00 68.00 574 LEU A N 1
ATOM 4346 C CA . LEU A 1 574 ? 38.304 1.074 -15.991 1.00 68.00 574 LEU A CA 1
ATOM 4347 C C . LEU A 1 574 ? 38.383 2.592 -16.202 1.00 68.00 574 LEU A C 1
ATOM 4349 O O . LEU A 1 574 ? 38.242 3.042 -17.337 1.00 68.00 574 LEU A O 1
ATOM 4353 N N . ALA A 1 575 ? 38.567 3.385 -15.143 1.00 71.81 575 ALA A N 1
ATOM 4354 C CA . ALA A 1 575 ? 38.687 4.836 -15.273 1.00 71.81 575 ALA A CA 1
ATOM 4355 C C . ALA A 1 575 ? 39.940 5.214 -16.078 1.00 71.81 575 ALA A C 1
ATOM 4357 O O . ALA A 1 575 ? 39.838 5.998 -17.021 1.00 71.81 575 ALA A O 1
ATOM 4358 N N . GLU A 1 576 ? 41.076 4.581 -15.778 1.00 73.38 576 GLU A N 1
ATOM 4359 C CA . GLU A 1 576 ? 42.340 4.742 -16.504 1.00 73.38 576 GLU A CA 1
ATOM 4360 C C . GLU A 1 576 ? 42.220 4.303 -17.974 1.00 73.38 576 GLU A C 1
ATOM 4362 O O . GLU A 1 576 ? 42.588 5.052 -18.880 1.00 73.38 576 GLU A O 1
ATOM 4367 N N . ALA A 1 577 ? 41.626 3.136 -18.247 1.00 69.81 577 ALA A N 1
ATOM 4368 C CA . ALA A 1 577 ? 41.460 2.646 -19.615 1.00 69.81 577 ALA A CA 1
ATOM 4369 C C . ALA A 1 577 ? 40.475 3.497 -20.445 1.00 69.81 577 ALA A C 1
ATOM 4371 O O . ALA A 1 577 ? 40.724 3.764 -21.624 1.00 69.81 577 ALA A O 1
ATOM 4372 N N . VAL A 1 578 ? 39.380 3.976 -19.838 1.00 72.38 578 VAL A N 1
ATOM 4373 C CA . VAL A 1 578 ? 38.438 4.919 -20.471 1.00 72.38 578 VAL A CA 1
ATOM 4374 C C . VAL A 1 578 ? 39.115 6.265 -20.743 1.00 72.38 578 VAL A C 1
ATOM 4376 O O . VAL A 1 578 ? 38.908 6.836 -21.814 1.00 72.38 578 VAL A O 1
ATOM 4379 N N . GLN A 1 579 ? 39.954 6.750 -19.824 1.00 80.69 579 GLN A N 1
ATOM 4380 C CA . GLN A 1 579 ? 40.735 7.974 -20.000 1.00 80.69 579 GLN A CA 1
ATOM 4381 C C . GLN A 1 579 ? 41.748 7.846 -21.145 1.00 80.69 579 GLN A C 1
ATOM 4383 O O . GLN A 1 579 ? 41.767 8.692 -22.040 1.00 80.69 579 GLN A O 1
ATOM 4388 N N . ALA A 1 580 ? 42.538 6.769 -21.169 1.00 76.25 580 ALA A N 1
ATOM 4389 C CA . ALA A 1 580 ? 43.539 6.518 -22.205 1.00 76.25 580 ALA A CA 1
ATOM 4390 C C . ALA A 1 580 ? 42.914 6.371 -23.605 1.00 76.25 580 ALA A C 1
ATOM 4392 O O . ALA A 1 580 ? 43.435 6.920 -24.582 1.00 76.25 580 ALA A O 1
ATOM 4393 N N . TYR A 1 581 ? 41.774 5.679 -23.711 1.00 75.31 581 TYR A N 1
ATOM 4394 C CA . TYR A 1 581 ? 41.020 5.579 -24.962 1.00 75.31 581 TYR A CA 1
ATOM 4395 C C . TYR A 1 581 ? 40.472 6.940 -25.412 1.00 75.31 581 TYR A C 1
ATOM 4397 O O . TYR A 1 581 ? 40.628 7.313 -26.574 1.00 75.31 581 TYR A O 1
ATOM 4405 N N . ALA A 1 582 ? 39.874 7.707 -24.495 1.00 76.81 582 ALA A N 1
ATOM 4406 C CA . ALA A 1 582 ? 39.301 9.012 -24.806 1.00 76.81 582 ALA A CA 1
ATOM 4407 C C . ALA A 1 582 ? 40.360 10.044 -25.229 1.00 76.81 582 ALA A C 1
ATOM 4409 O O . ALA A 1 582 ? 40.130 10.774 -26.191 1.00 76.81 582 ALA A O 1
ATOM 4410 N N . ALA A 1 583 ? 41.528 10.066 -24.578 1.00 81.25 583 ALA A N 1
ATOM 4411 C CA . ALA A 1 583 ? 42.664 10.883 -25.008 1.00 81.25 583 ALA A CA 1
ATOM 4412 C C . ALA A 1 583 ? 43.112 10.492 -26.426 1.00 81.25 583 ALA A C 1
ATOM 4414 O O . ALA A 1 583 ? 43.065 11.317 -27.334 1.00 81.25 583 ALA A O 1
ATOM 4415 N N . THR A 1 584 ? 43.388 9.201 -26.658 1.00 78.50 584 THR A N 1
ATOM 4416 C CA . THR A 1 584 ? 43.797 8.678 -27.978 1.00 78.50 584 THR A CA 1
ATOM 4417 C C . THR A 1 584 ? 42.794 9.022 -29.091 1.00 78.50 584 THR A C 1
ATOM 4419 O O . THR A 1 584 ? 43.189 9.265 -30.231 1.00 78.50 584 THR A O 1
ATOM 4422 N N . LEU A 1 585 ? 41.492 9.035 -28.785 1.00 76.38 585 LEU A N 1
ATOM 4423 C CA . LEU A 1 585 ? 40.431 9.359 -29.741 1.00 76.38 585 LEU A CA 1
ATOM 4424 C C . LEU A 1 585 ? 40.344 10.862 -30.055 1.00 76.38 585 LEU A C 1
ATOM 4426 O O . LEU A 1 585 ? 40.096 11.215 -31.207 1.00 76.38 585 LEU A O 1
ATOM 4430 N N . LEU A 1 586 ? 40.565 11.736 -29.069 1.00 78.44 586 LEU A N 1
ATOM 4431 C CA . LEU A 1 586 ? 40.604 13.188 -29.279 1.00 78.44 586 LEU A CA 1
ATOM 4432 C C . LEU A 1 586 ? 41.888 13.617 -30.008 1.00 78.44 586 LEU A C 1
ATOM 4434 O O . LEU A 1 586 ? 41.818 14.394 -30.956 1.00 78.44 586 LEU A O 1
ATOM 4438 N N . ASP A 1 587 ? 43.038 13.058 -29.632 1.00 79.50 587 ASP A N 1
ATOM 4439 C CA . ASP A 1 587 ? 44.344 13.422 -30.197 1.00 79.50 587 ASP A CA 1
ATOM 4440 C C . ASP A 1 587 ? 44.505 12.958 -31.659 1.00 79.50 587 ASP A C 1
ATOM 4442 O O . ASP A 1 587 ? 45.223 13.577 -32.444 1.00 79.50 587 ASP A O 1
ATOM 4446 N N . ARG A 1 588 ? 43.790 11.896 -32.067 1.00 74.69 588 ARG A N 1
ATOM 4447 C CA . ARG A 1 588 ? 43.726 11.433 -33.467 1.00 74.69 588 ARG A CA 1
ATOM 4448 C C . ARG A 1 588 ? 42.941 12.364 -34.402 1.00 74.69 588 ARG A C 1
ATOM 4450 O O . ARG A 1 588 ? 43.021 12.178 -35.615 1.00 74.69 588 ARG A O 1
ATOM 4457 N N . ALA A 1 589 ? 42.186 13.329 -33.877 1.00 69.00 589 ALA A N 1
ATOM 4458 C CA . ALA A 1 589 ? 41.322 14.212 -34.656 1.00 69.00 589 ALA A CA 1
ATOM 4459 C C . ALA A 1 589 ? 41.459 15.670 -34.181 1.00 69.00 589 ALA A C 1
ATOM 4461 O O . ALA A 1 589 ? 40.670 16.157 -33.373 1.00 69.00 589 ALA A O 1
ATOM 4462 N N . GLY A 1 590 ? 42.460 16.386 -34.704 1.00 71.50 590 GLY A N 1
ATOM 4463 C CA . GLY A 1 590 ? 42.680 17.802 -34.386 1.00 71.50 590 GLY A CA 1
ATOM 4464 C C . GLY A 1 590 ? 41.415 18.651 -34.584 1.00 71.50 590 GLY A C 1
ATOM 4465 O O . GLY A 1 590 ? 40.740 18.536 -35.605 1.00 71.50 590 GLY A O 1
ATOM 4466 N N . GLY A 1 591 ? 41.082 19.479 -33.589 1.00 73.75 591 GLY A N 1
ATOM 4467 C CA . GLY A 1 591 ? 39.842 20.264 -33.533 1.00 73.75 591 GLY A CA 1
ATOM 4468 C C . GLY A 1 591 ? 38.642 19.548 -32.892 1.00 73.75 591 GLY A C 1
ATOM 4469 O O . GLY A 1 591 ? 37.671 20.206 -32.518 1.00 73.75 591 GLY A O 1
ATOM 4470 N N . LEU A 1 592 ? 38.675 18.217 -32.713 1.00 73.00 592 LEU A N 1
ATOM 4471 C CA . LEU A 1 592 ? 37.557 17.467 -32.118 1.00 73.00 592 LEU A CA 1
ATOM 4472 C C . LEU A 1 592 ? 37.347 17.815 -30.634 1.00 73.00 592 LEU A C 1
ATOM 4474 O O . LEU A 1 592 ? 36.214 17.822 -30.153 1.00 73.00 592 LEU A O 1
ATOM 4478 N N . ARG A 1 593 ? 38.426 18.130 -29.908 1.00 78.69 593 ARG A N 1
ATOM 4479 C CA . ARG A 1 593 ? 38.381 18.521 -28.491 1.00 78.69 593 ARG A CA 1
ATOM 4480 C C . ARG A 1 593 ? 37.667 19.863 -28.297 1.00 78.69 593 ARG A C 1
ATOM 4482 O O . ARG A 1 593 ? 36.823 19.962 -27.409 1.00 78.69 593 ARG A O 1
ATOM 4489 N N . GLU A 1 594 ? 37.939 20.859 -29.141 1.00 78.69 594 GLU A N 1
ATOM 4490 C CA . GLU A 1 594 ? 37.210 22.131 -29.140 1.00 78.69 594 GLU A CA 1
ATOM 4491 C C . GLU A 1 594 ? 35.763 21.966 -29.625 1.00 78.69 594 GLU A C 1
ATOM 4493 O O . GLU A 1 594 ? 34.851 22.495 -28.992 1.00 78.69 594 GLU A O 1
ATOM 4498 N N . ALA A 1 595 ? 35.535 21.201 -30.700 1.00 75.62 595 ALA A N 1
ATOM 4499 C CA . ALA A 1 595 ? 34.208 21.017 -31.295 1.00 75.62 595 ALA A CA 1
ATOM 4500 C C . ALA A 1 595 ? 33.202 20.303 -30.371 1.00 75.62 595 ALA A C 1
ATOM 4502 O O . ALA A 1 595 ? 32.001 20.552 -30.463 1.00 75.62 595 ALA A O 1
ATOM 4503 N N . LEU A 1 596 ? 33.676 19.422 -29.483 1.00 75.56 596 LEU A N 1
ATOM 4504 C CA . LEU A 1 596 ? 32.836 18.745 -28.489 1.00 75.56 596 LEU A CA 1
ATOM 4505 C C . LEU A 1 596 ? 32.596 19.596 -27.228 1.00 75.56 596 LEU A C 1
ATOM 4507 O O . LEU A 1 596 ? 31.543 19.473 -26.604 1.00 75.56 596 LEU A O 1
ATOM 4511 N N . GLY A 1 597 ? 33.543 20.463 -26.859 1.00 78.44 597 GLY A N 1
ATOM 4512 C CA . GLY A 1 597 ? 33.461 21.319 -25.674 1.00 78.44 597 GLY A CA 1
ATOM 4513 C C . GLY A 1 597 ? 33.810 20.620 -24.348 1.00 78.44 597 GLY A C 1
ATOM 4514 O O . GLY A 1 597 ? 33.716 19.401 -24.200 1.00 78.44 597 GLY A O 1
ATOM 4515 N N . ALA A 1 598 ? 34.214 21.419 -23.354 1.00 78.25 598 ALA A N 1
ATOM 4516 C CA . ALA A 1 598 ? 34.852 20.949 -22.115 1.00 78.25 598 ALA A CA 1
ATOM 4517 C C . ALA A 1 598 ? 34.007 19.985 -21.254 1.00 78.25 598 ALA A C 1
ATOM 4519 O O . ALA A 1 598 ? 34.557 19.123 -20.574 1.00 78.25 598 ALA A O 1
ATOM 4520 N N . GLU A 1 599 ? 32.678 20.107 -21.295 1.00 77.81 599 GLU A N 1
ATOM 4521 C CA . GLU A 1 599 ? 31.755 19.282 -20.500 1.00 77.81 599 GLU A CA 1
ATOM 4522 C C . GLU A 1 599 ? 31.230 18.048 -21.263 1.00 77.81 599 GLU A C 1
ATOM 4524 O O . GLU A 1 599 ? 30.381 17.306 -20.762 1.00 77.81 599 GLU A O 1
ATOM 4529 N N . HIS A 1 600 ? 31.728 17.786 -22.477 1.00 78.44 600 HIS A N 1
ATOM 4530 C CA . HIS A 1 600 ? 31.358 16.585 -23.220 1.00 78.44 600 HIS A CA 1
ATOM 4531 C C . HIS A 1 600 ? 31.976 15.324 -22.583 1.00 78.44 600 HIS A C 1
ATOM 4533 O O . HIS A 1 600 ? 33.168 15.330 -22.259 1.00 78.44 600 HIS A O 1
ATOM 4539 N N . PRO A 1 601 ? 31.242 14.195 -22.455 1.00 71.12 601 PRO A N 1
ATOM 4540 C CA . PRO A 1 601 ? 31.740 13.000 -21.769 1.00 71.12 601 PRO A CA 1
ATOM 4541 C C . PRO A 1 601 ? 33.075 12.441 -22.279 1.00 71.12 601 PRO A C 1
ATOM 4543 O O . PRO A 1 601 ? 33.808 11.863 -21.486 1.00 71.12 601 PRO A O 1
ATOM 4546 N N . ALA A 1 602 ? 33.425 12.620 -23.559 1.00 71.06 602 ALA A N 1
ATOM 4547 C CA . ALA A 1 602 ? 34.741 12.214 -24.073 1.00 71.06 602 ALA A CA 1
ATOM 4548 C C . ALA A 1 602 ? 35.886 13.120 -23.574 1.00 71.06 602 ALA A C 1
ATOM 4550 O O . ALA A 1 602 ? 36.973 12.633 -23.279 1.00 71.06 602 ALA A O 1
ATOM 4551 N N . VAL A 1 603 ? 35.640 14.425 -23.427 1.00 79.19 603 VAL A N 1
ATOM 4552 C CA . VAL A 1 603 ? 36.631 15.384 -22.913 1.00 79.19 603 VAL A CA 1
ATOM 4553 C C . VAL A 1 603 ? 36.814 15.182 -21.406 1.00 79.19 603 VAL A C 1
ATOM 4555 O O . VAL A 1 603 ? 37.938 15.007 -20.938 1.00 79.19 603 VAL A O 1
ATOM 4558 N N . LEU A 1 604 ? 35.703 15.038 -20.673 1.00 80.12 604 LEU A N 1
ATOM 4559 C CA . LEU A 1 604 ? 35.703 14.670 -19.253 1.00 80.12 604 LEU A CA 1
ATOM 4560 C C . LEU A 1 604 ? 36.363 13.305 -18.986 1.00 80.12 604 LEU A C 1
ATOM 4562 O O . LEU A 1 604 ? 36.987 13.129 -17.943 1.00 80.12 604 LEU A O 1
ATOM 4566 N N . ALA A 1 605 ? 36.247 12.342 -19.907 1.00 79.38 605 ALA A N 1
ATOM 4567 C CA . ALA A 1 605 ? 36.955 11.065 -19.830 1.00 79.38 605 ALA A CA 1
ATOM 4568 C C . ALA A 1 605 ? 38.470 11.238 -19.979 1.00 79.38 605 ALA A C 1
ATOM 4570 O O . ALA A 1 605 ? 39.208 10.791 -19.107 1.00 79.38 605 ALA A O 1
ATOM 4571 N N . ALA A 1 606 ? 38.932 11.930 -21.026 1.00 80.88 606 ALA A N 1
ATOM 4572 C CA . ALA A 1 606 ? 40.357 12.176 -21.265 1.00 80.88 606 ALA A CA 1
ATOM 4573 C C . ALA A 1 606 ? 41.040 12.963 -20.122 1.00 80.88 606 ALA A C 1
ATOM 4575 O O . ALA A 1 606 ? 42.236 12.811 -19.882 1.00 80.88 606 ALA A O 1
ATOM 4576 N N . GLU A 1 607 ? 40.276 13.773 -19.387 1.00 84.25 607 GLU A N 1
ATOM 4577 C CA . GLU A 1 607 ? 40.733 14.538 -18.218 1.00 84.25 607 GLU A CA 1
ATOM 4578 C C . GLU A 1 607 ? 40.611 13.785 -16.878 1.00 84.25 607 GLU A C 1
ATOM 4580 O O . GLU A 1 607 ? 40.906 14.359 -15.833 1.00 84.25 607 GLU A O 1
ATOM 4585 N N . GLY A 1 608 ? 40.142 12.531 -16.866 1.00 79.06 608 GLY A N 1
ATOM 4586 C CA . GLY A 1 608 ? 39.928 11.760 -15.629 1.00 79.06 608 GLY A CA 1
ATOM 4587 C C . GLY A 1 608 ? 38.761 12.265 -14.760 1.00 79.06 608 GLY A C 1
ATOM 4588 O O . GLY A 1 608 ? 38.544 11.780 -13.653 1.00 79.06 608 GLY A O 1
ATOM 4589 N N . ARG A 1 609 ? 37.964 13.218 -15.263 1.00 80.06 609 ARG A N 1
ATOM 4590 C CA . ARG A 1 609 ? 36.831 13.876 -14.581 1.00 80.06 609 ARG A CA 1
ATOM 4591 C C . ARG A 1 609 ? 35.507 13.097 -14.701 1.00 80.06 609 ARG A C 1
ATOM 4593 O O . ARG A 1 609 ? 34.447 13.603 -14.325 1.00 80.06 609 ARG A O 1
ATOM 4600 N N . LEU A 1 610 ? 35.516 11.881 -15.254 1.00 69.94 610 LEU A N 1
ATOM 4601 C CA . LEU A 1 610 ? 34.293 11.146 -15.584 1.00 69.94 610 LEU A CA 1
ATOM 4602 C C . LEU A 1 610 ? 33.626 10.519 -14.347 1.00 69.94 610 LEU A C 1
ATOM 4604 O O . LEU A 1 610 ? 34.169 9.624 -13.706 1.00 69.94 610 LEU A O 1
ATOM 4608 N N . SER A 1 611 ? 32.398 10.946 -14.032 1.00 68.19 611 SER A N 1
ATOM 4609 C CA . SER A 1 611 ? 31.697 10.471 -12.828 1.00 68.19 611 SER A CA 1
ATOM 4610 C C . SER A 1 611 ? 31.475 8.940 -12.798 1.00 68.19 611 SER A C 1
ATOM 4612 O O . SER A 1 611 ? 31.187 8.340 -13.840 1.00 68.19 611 SER A O 1
ATOM 4614 N N . PRO A 1 612 ? 31.444 8.293 -11.611 1.00 60.16 612 PRO A N 1
ATOM 4615 C CA . PRO A 1 612 ? 31.171 6.853 -11.481 1.00 60.16 612 PRO A CA 1
ATOM 4616 C C . PRO A 1 612 ? 29.841 6.385 -12.098 1.00 60.16 612 PRO A C 1
ATOM 4618 O O . PRO A 1 612 ? 29.693 5.221 -12.473 1.00 60.16 612 PRO A O 1
ATOM 4621 N N . LYS A 1 613 ? 28.854 7.283 -12.232 1.00 57.44 613 LYS A N 1
ATOM 4622 C CA . LYS A 1 613 ? 27.586 7.005 -12.929 1.00 57.44 613 LYS A CA 1
ATOM 4623 C C . LYS A 1 613 ? 27.776 6.927 -14.449 1.00 57.44 613 LYS A C 1
ATOM 4625 O O . LYS A 1 613 ? 27.158 6.077 -15.086 1.00 57.44 613 LYS A O 1
ATOM 4630 N N . LEU A 1 614 ? 28.624 7.786 -15.016 1.00 60.06 614 LEU A N 1
ATOM 4631 C CA . LEU A 1 614 ? 28.978 7.756 -16.436 1.00 60.06 614 LEU A CA 1
ATOM 4632 C C . LEU A 1 614 ? 29.916 6.587 -16.754 1.00 60.06 614 LEU A C 1
ATOM 4634 O O . LEU A 1 614 ? 29.650 5.898 -17.730 1.00 60.06 614 LEU A O 1
ATOM 4638 N N . LEU A 1 615 ? 30.904 6.279 -15.905 1.00 62.00 615 LEU A N 1
ATOM 4639 C CA . LEU A 1 615 ? 31.756 5.085 -16.050 1.00 62.00 615 LEU A CA 1
ATOM 4640 C C . LEU A 1 615 ? 30.928 3.788 -16.107 1.00 62.00 615 LEU A C 1
ATOM 4642 O O . LEU A 1 615 ? 31.105 2.979 -17.017 1.00 62.00 615 LEU A O 1
ATOM 4646 N N . ARG A 1 616 ? 29.949 3.614 -15.204 1.00 60.00 616 ARG A N 1
ATOM 4647 C CA . ARG A 1 616 ? 29.033 2.456 -15.246 1.00 60.00 616 ARG A CA 1
ATOM 4648 C C . ARG A 1 616 ? 28.192 2.402 -16.529 1.00 60.00 616 ARG A C 1
ATOM 4650 O O . ARG A 1 616 ? 28.044 1.323 -17.096 1.00 60.00 616 ARG A O 1
ATOM 4657 N N . ARG A 1 617 ? 27.689 3.545 -17.016 1.00 57.44 617 ARG A N 1
ATOM 4658 C CA . ARG A 1 617 ? 26.925 3.616 -18.278 1.00 57.44 617 ARG A CA 1
ATOM 4659 C C . ARG A 1 617 ? 27.809 3.357 -19.506 1.00 57.44 617 ARG A C 1
ATOM 4661 O O . ARG A 1 617 ? 27.362 2.693 -20.433 1.00 57.44 617 ARG A O 1
ATOM 4668 N N . ALA A 1 618 ? 29.051 3.840 -19.501 1.00 61.38 618 ALA A N 1
ATOM 4669 C CA . ALA A 1 618 ? 30.035 3.586 -20.549 1.00 61.38 618 ALA A CA 1
ATOM 4670 C C . ALA A 1 618 ? 30.382 2.094 -20.621 1.00 61.38 618 ALA A C 1
ATOM 4672 O O . ALA A 1 618 ? 30.289 1.520 -21.700 1.00 61.38 618 ALA A O 1
ATOM 4673 N N . ARG A 1 619 ? 30.651 1.434 -19.481 1.00 60.41 619 ARG A N 1
ATOM 4674 C CA . ARG A 1 619 ? 30.846 -0.028 -19.420 1.00 60.41 619 ARG A CA 1
ATOM 4675 C C . ARG A 1 619 ? 29.672 -0.789 -20.042 1.00 60.41 619 ARG A C 1
ATOM 4677 O O . ARG A 1 619 ? 29.903 -1.678 -20.849 1.00 60.41 619 ARG A O 1
ATOM 4684 N N . GLN A 1 620 ? 28.430 -0.426 -19.713 1.00 55.25 620 GLN A N 1
ATOM 4685 C CA . GLN A 1 620 ? 27.238 -1.065 -20.293 1.00 55.25 620 GLN A CA 1
ATOM 4686 C C . GLN A 1 620 ? 27.141 -0.863 -21.817 1.00 55.25 620 GLN A C 1
ATOM 4688 O O . GLN A 1 620 ? 26.912 -1.828 -22.538 1.00 55.25 620 GLN A O 1
ATOM 4693 N N . LEU A 1 621 ? 27.365 0.361 -22.309 1.00 54.00 621 LEU A N 1
ATOM 4694 C CA . LEU A 1 621 ? 27.300 0.693 -23.742 1.00 54.00 621 LEU A CA 1
ATOM 4695 C C . LEU A 1 621 ? 28.469 0.129 -24.568 1.00 54.00 621 LEU A C 1
ATOM 4697 O O . LEU A 1 621 ? 28.330 -0.044 -25.779 1.00 54.00 621 LEU A O 1
ATOM 4701 N N . LEU A 1 622 ? 29.614 -0.128 -23.934 1.00 55.50 622 LEU A N 1
ATOM 4702 C CA . LEU A 1 622 ? 30.769 -0.780 -24.548 1.00 55.50 622 LEU A CA 1
ATOM 4703 C C . LEU A 1 622 ? 30.568 -2.299 -24.584 1.00 55.50 622 LEU A C 1
ATOM 4705 O O . LEU A 1 622 ? 30.685 -2.884 -25.653 1.00 55.50 622 LEU A O 1
ATOM 4709 N N . LEU A 1 623 ? 30.149 -2.931 -23.480 1.00 53.56 623 LEU A N 1
ATOM 4710 C CA . LEU A 1 623 ? 29.777 -4.356 -23.467 1.00 53.56 623 LEU A CA 1
ATOM 4711 C C . LEU A 1 623 ? 28.713 -4.684 -24.532 1.00 53.56 623 LEU A C 1
ATOM 4713 O O . LEU A 1 623 ? 28.853 -5.671 -25.247 1.00 53.56 623 LEU A O 1
ATOM 4717 N N . SER A 1 624 ? 27.711 -3.817 -24.726 1.00 49.09 624 SER A N 1
ATOM 4718 C CA . SER A 1 624 ? 26.683 -3.979 -25.769 1.00 49.09 624 SER A CA 1
ATOM 4719 C C . SER A 1 624 ? 27.137 -3.621 -27.200 1.00 49.09 624 SER A C 1
ATOM 4721 O O . SER A 1 624 ? 26.294 -3.499 -28.088 1.00 49.09 624 SER A O 1
ATOM 4723 N N . ARG A 1 625 ? 28.431 -3.358 -27.423 1.00 46.97 625 ARG A N 1
ATOM 4724 C CA . ARG A 1 625 ? 29.046 -3.075 -28.739 1.00 46.97 625 ARG A CA 1
ATOM 4725 C C . ARG A 1 625 ? 30.297 -3.913 -29.029 1.00 46.97 625 ARG A C 1
ATOM 4727 O O . ARG A 1 625 ? 30.765 -3.901 -30.161 1.00 46.97 625 ARG A O 1
ATOM 4734 N N . LEU A 1 626 ? 30.853 -4.578 -28.017 1.00 46.84 626 LEU A N 1
ATOM 4735 C CA . LEU A 1 626 ? 32.109 -5.329 -28.096 1.00 46.84 626 LEU A CA 1
ATOM 4736 C C . LEU A 1 626 ? 31.912 -6.838 -28.306 1.00 46.84 626 LEU A C 1
ATOM 4738 O O . LEU A 1 626 ? 32.865 -7.510 -28.682 1.00 46.84 626 LEU A O 1
ATOM 4742 N N . ASN A 1 627 ? 30.682 -7.339 -28.156 1.00 41.69 627 ASN A N 1
ATOM 4743 C CA . ASN A 1 627 ? 30.226 -8.540 -28.857 1.00 41.69 627 ASN A CA 1
ATOM 4744 C C . ASN A 1 627 ? 29.578 -8.104 -30.184 1.00 41.69 627 ASN A C 1
ATOM 4746 O O . ASN A 1 627 ? 28.444 -7.615 -30.148 1.00 41.69 627 ASN A O 1
ATOM 4750 N N . PRO A 1 628 ? 30.268 -8.227 -31.331 1.00 32.88 628 PRO A N 1
ATOM 4751 C CA . PRO A 1 628 ? 29.614 -8.231 -32.630 1.00 32.88 628 PRO A CA 1
ATOM 4752 C C . PRO A 1 628 ? 28.960 -9.596 -32.891 1.00 32.88 628 PRO A C 1
ATOM 4754 O O . PRO A 1 628 ? 29.589 -10.634 -32.674 1.00 32.88 628 PRO A O 1
ATOM 4757 N N . ASP A 1 629 ? 27.732 -9.555 -33.405 1.00 34.00 629 ASP A N 1
ATOM 4758 C CA . ASP A 1 629 ? 27.307 -10.449 -34.488 1.00 34.00 629 ASP A CA 1
ATOM 4759 C C . ASP A 1 629 ? 27.670 -9.756 -35.820 1.00 34.00 629 ASP A C 1
ATOM 4761 O O . ASP A 1 629 ? 27.445 -8.520 -35.900 1.00 34.00 629 ASP A O 1
#